Protein AF-0000000085115689 (afdb_homodimer)

Nearest PDB structures (foldseek):
  1tq5-assembly1_A  TM=9.740E-01  e=6.712E-27  Escherichia coli
  6uts-assembly1_A  TM=9.699E-01  e=3.422E-27  Escherichia coli K-12
  6d0p-assembly4_D  TM=8.077E-01  e=1.909E-17  Acinetobacter baumannii
  7te5-assembly1_A  TM=7.886E-01  e=1.813E-17  Yersinia pestis CO92
  2vec-assembly1_A  TM=7.994E-01  e=4.643E-15  Escherichia coli

InterPro domains:
  IPR003829 Pirin, N-terminal domain [PF02678] (12-118)
  IPR011051 RmlC-like cupin domain superfamily [SSF51182] (1-234)
  IPR012093 Pirin [PIRSF006232] (6-231)
  IPR012093 Pirin [PTHR43212] (1-235)
  IPR014710 RmlC-like jelly roll fold [G3DSA:2.60.120.10] (12-132)
  IPR014710 RmlC-like jelly roll fold [G3DSA:2.60.120.10] (133-236)
  IPR041602 Quercetin 2,3-dioxygenase, C-terminal cupin domain [PF17954] (156-233)

Organism: Geobacillus kaustophilus (strain HTA426) (NCBI:txid235909)

pLDDT: mean 96.28, std 4.06, range [72.31, 98.94]

Solvent-accessible surface area (backbone atoms only — not comparable to full-atom values): 22957 Å² total; per-residue (Å²): 82,80,45,75,47,54,47,85,72,39,50,64,40,54,60,80,49,38,36,39,34,32,74,28,35,48,50,73,40,76,39,94,91,35,46,57,60,39,28,43,36,39,43,33,49,34,35,29,30,44,66,28,61,46,50,52,36,56,37,50,54,32,35,34,39,38,41,35,71,38,49,42,42,29,40,39,34,83,86,66,55,70,50,76,38,31,60,47,26,40,40,34,34,38,17,16,74,44,42,45,31,27,44,31,18,76,36,83,78,49,52,19,33,31,38,42,32,32,24,51,46,75,62,78,72,37,78,51,47,76,48,75,35,53,39,68,64,78,59,15,57,68,36,79,29,66,42,34,18,50,73,52,88,49,82,39,25,38,70,42,68,33,80,34,37,37,24,36,26,36,32,47,55,70,37,68,48,75,48,74,54,67,83,72,31,28,40,40,39,36,26,68,36,47,34,37,27,42,69,84,70,51,73,41,43,54,50,15,33,33,50,32,36,81,57,38,66,45,39,42,31,20,72,80,14,22,33,34,40,40,33,45,34,41,57,66,94,82,80,44,76,46,53,46,86,74,40,48,63,39,54,60,79,49,38,37,39,33,33,75,30,36,47,50,74,40,76,40,94,91,36,46,58,60,37,27,42,38,38,43,32,48,36,36,28,30,44,66,29,62,46,51,53,38,57,38,51,54,31,35,35,37,39,41,34,71,37,49,44,42,29,40,37,36,85,86,66,55,66,48,76,39,31,58,47,26,39,43,34,33,39,18,17,74,44,42,46,33,27,44,31,20,77,35,83,78,49,53,18,33,33,39,42,32,31,26,51,46,75,61,77,73,37,77,51,47,76,47,75,33,52,37,68,64,77,57,15,57,69,35,79,30,67,43,34,19,50,73,52,88,50,83,40,24,36,70,43,68,34,79,33,37,37,25,38,25,34,32,48,56,69,38,68,48,76,48,75,53,67,82,73,32,27,40,40,38,38,26,68,36,48,35,38,27,42,67,84,69,51,74,42,43,54,51,14,32,34,49,31,36,82,55,40,67,45,40,42,32,20,72,79,15,22,35,35,38,39,32,45,34,42,57,68,94

Structure (mmCIF, N/CA/C/O backbone):
data_AF-0000000085115689-model_v1
#
loop_
_entity.id
_entity.type
_entity.pdbx_description
1 polymer 'Hypothetical conserved protein'
#
loop_
_atom_site.group_PDB
_atom_site.id
_atom_site.type_symbol
_atom_site.label_atom_id
_atom_site.label_alt_id
_atom_site.label_comp_id
_atom_site.label_asym_id
_atom_site.label_entity_id
_atom_site.label_seq_id
_atom_site.pdbx_PDB_ins_code
_atom_site.Cartn_x
_atom_site.Cartn_y
_atom_site.Cartn_z
_atom_site.occupancy
_atom_site.B_iso_or_equiv
_atom_site.auth_seq_id
_atom_site.auth_comp_id
_atom_site.auth_asym_id
_atom_site.auth_atom_id
_atom_site.pdbx_PDB_model_num
ATOM 1 N N . MET A 1 1 ? -13.164 24.641 -8.578 1 94.56 1 MET A N 1
ATOM 2 C CA . MET A 1 1 ? -14 23.453 -8.414 1 94.56 1 MET A CA 1
ATOM 3 C C . MET A 1 1 ? -13.672 22.734 -7.109 1 94.56 1 MET A C 1
ATOM 5 O O . MET A 1 1 ? -12.5 22.594 -6.75 1 94.56 1 MET A O 1
ATOM 9 N N . ILE A 1 2 ? -14.703 22.5 -6.293 1 98.12 2 ILE A N 1
ATOM 10 C CA . ILE A 1 2 ? -14.523 21.859 -4.992 1 98.12 2 ILE A CA 1
ATOM 11 C C . ILE A 1 2 ? -15.125 20.453 -5.012 1 98.12 2 ILE A C 1
ATOM 13 O O . ILE A 1 2 ? -16.312 20.297 -5.285 1 98.12 2 ILE A O 1
ATOM 17 N N . ARG A 1 3 ? -14.266 19.453 -4.836 1 98.31 3 ARG A N 1
ATOM 18 C CA . ARG A 1 3 ? -14.711 18.078 -4.664 1 98.31 3 ARG A CA 1
ATOM 19 C C . ARG A 1 3 ? -14.57 17.641 -3.213 1 98.31 3 ARG A C 1
ATOM 21 O O . ARG A 1 3 ? -13.469 17.656 -2.654 1 98.31 3 ARG A O 1
ATOM 28 N N . ILE A 1 4 ? -15.688 17.219 -2.637 1 98.62 4 ILE A N 1
ATOM 29 C CA . ILE A 1 4 ? -15.664 16.797 -1.242 1 98.62 4 ILE A CA 1
ATOM 30 C C . ILE A 1 4 ? -15.523 15.273 -1.166 1 98.62 4 ILE A C 1
ATOM 32 O O . ILE A 1 4 ? -16.25 14.547 -1.845 1 98.62 4 ILE A O 1
ATOM 36 N N . ASP A 1 5 ? -14.547 14.789 -0.487 1 98.31 5 ASP A N 1
ATOM 37 C CA . ASP A 1 5 ? -14.398 13.391 -0.113 1 98.31 5 ASP A CA 1
ATOM 38 C C . ASP A 1 5 ? -14.867 13.156 1.322 1 98.31 5 ASP A C 1
ATOM 40 O O . ASP A 1 5 ? -14.188 13.547 2.273 1 98.31 5 ASP A O 1
ATOM 44 N N . ARG A 1 6 ? -15.961 12.445 1.453 1 98.56 6 ARG A N 1
ATOM 45 C CA . ARG A 1 6 ? -16.531 12.227 2.775 1 98.56 6 ARG A CA 1
ATOM 46 C C . ARG A 1 6 ? -15.672 11.273 3.598 1 98.56 6 ARG A C 1
ATOM 48 O O . ARG A 1 6 ? -15.125 10.305 3.066 1 98.56 6 ARG A O 1
ATOM 55 N N . ALA A 1 7 ? -15.656 11.508 4.895 1 98.38 7 ALA A N 1
ATOM 56 C CA . ALA A 1 7 ? -14.922 10.641 5.809 1 98.38 7 ALA A CA 1
ATOM 57 C C . ALA A 1 7 ? -15.336 9.18 5.637 1 98.38 7 ALA A C 1
ATOM 59 O O . ALA A 1 7 ? -14.492 8.281 5.656 1 98.38 7 ALA A O 1
ATOM 60 N N . SER A 1 8 ? -16.562 8.93 5.395 1 95.94 8 SER A N 1
ATOM 61 C CA . SER A 1 8 ? -17.125 7.59 5.332 1 95.94 8 SER A CA 1
ATOM 62 C C . SER A 1 8 ? -16.688 6.863 4.062 1 95.94 8 SER A C 1
ATOM 64 O O . SER A 1 8 ? -16.812 5.641 3.963 1 95.94 8 SER A O 1
ATOM 66 N N . SER A 1 9 ? -16.203 7.621 3.119 1 93.69 9 SER A N 1
ATOM 67 C CA . SER A 1 9 ? -15.828 7.016 1.846 1 93.69 9 SER A CA 1
ATOM 68 C C . SER A 1 9 ? -14.391 6.516 1.873 1 93.69 9 SER A C 1
ATOM 70 O O . SER A 1 9 ? -13.953 5.812 0.959 1 93.69 9 SER A O 1
ATOM 72 N N . ARG A 1 10 ? -13.633 6.809 2.904 1 95.56 10 ARG A N 1
ATOM 73 C CA . ARG A 1 10 ? -12.227 6.418 2.988 1 95.56 10 ARG A CA 1
ATOM 74 C C . ARG A 1 10 ? -12.094 4.926 3.268 1 95.56 10 ARG A C 1
ATOM 76 O O . ARG A 1 10 ? -12.914 4.344 3.982 1 95.56 10 ARG A O 1
ATOM 83 N N . TYR A 1 11 ? -11.055 4.391 2.717 1 91.88 11 TYR A N 1
ATOM 84 C CA . TYR A 1 11 ? -10.695 3.033 3.115 1 91.88 11 TYR A CA 1
ATOM 85 C C . TYR A 1 11 ? -10.352 2.975 4.598 1 91.88 11 TYR A C 1
ATOM 87 O O . TYR A 1 11 ? -9.656 3.854 5.117 1 91.88 11 TYR A O 1
ATOM 95 N N . HIS A 1 12 ? -10.859 1.943 5.234 1 92.94 12 HIS A N 1
ATOM 96 C CA . HIS A 1 12 ? -10.617 1.771 6.664 1 92.94 12 HIS A CA 1
ATOM 97 C C . HIS A 1 12 ? -10.25 0.327 6.988 1 92.94 12 HIS A C 1
ATOM 99 O O . HIS A 1 12 ? -10.82 -0.608 6.43 1 92.94 12 HIS A O 1
ATOM 105 N N . ALA A 1 13 ? -9.227 0.15 7.797 1 88.19 13 ALA A N 1
ATOM 106 C CA . ALA A 1 13 ? -8.828 -1.167 8.289 1 88.19 13 ALA A CA 1
ATOM 107 C C . ALA A 1 13 ? -8.523 -1.129 9.781 1 88.19 13 ALA A C 1
ATOM 109 O O . ALA A 1 13 ? -8.016 -0.128 10.289 1 88.19 13 ALA A O 1
ATOM 110 N N . ASP A 1 14 ? -8.875 -2.197 10.453 1 89.06 14 ASP A N 1
ATOM 111 C CA . ASP A 1 14 ? -8.602 -2.383 11.875 1 89.06 14 ASP A CA 1
ATOM 112 C C . ASP A 1 14 ? -7.836 -3.682 12.125 1 89.06 14 ASP A C 1
ATOM 114 O O . ASP A 1 14 ? -8.414 -4.77 12.055 1 89.06 14 ASP A O 1
ATOM 118 N N . TYR A 1 15 ? -6.547 -3.512 12.492 1 81.19 15 TYR A N 1
ATOM 119 C CA . TYR A 1 15 ? -5.68 -4.664 12.703 1 81.19 15 TYR A CA 1
ATOM 120 C C . TYR A 1 15 ? -5.496 -4.941 14.195 1 81.19 15 TYR A C 1
ATOM 122 O O . TYR A 1 15 ? -4.648 -5.746 14.578 1 81.19 15 TYR A O 1
ATOM 130 N N . GLY A 1 16 ? -6.258 -4.238 15.055 1 87.12 16 GLY A N 1
ATOM 131 C CA . GLY A 1 16 ? -6.09 -4.332 16.5 1 87.12 16 GLY A CA 1
ATOM 132 C C . GLY A 1 16 ? -5.09 -3.334 17.047 1 87.12 16 GLY A C 1
ATOM 133 O O . GLY A 1 16 ? -5.477 -2.328 17.641 1 87.12 16 GLY A O 1
ATOM 134 N N . TRP A 1 17 ? -3.854 -3.496 16.547 1 88.31 17 TRP A N 1
ATOM 135 C CA . TRP A 1 17 ? -2.814 -2.58 17 1 88.31 17 TRP A CA 1
ATOM 136 C C . TRP A 1 17 ? -2.842 -1.283 16.203 1 88.31 17 TRP A C 1
ATOM 138 O O . TRP A 1 17 ? -2.33 -0.256 16.641 1 88.31 17 TRP A O 1
ATOM 148 N N . LEU A 1 18 ? -3.436 -1.367 15.016 1 92.5 18 LEU A N 1
ATOM 149 C CA . LEU A 1 18 ? -3.529 -0.235 14.102 1 92.5 18 LEU A CA 1
ATOM 150 C C . LEU A 1 18 ? -4.945 -0.099 13.547 1 92.5 18 LEU A C 1
ATOM 152 O O . LEU A 1 18 ? -5.496 -1.058 13 1 92.5 18 LEU A O 1
ATOM 156 N N . LYS A 1 19 ? -5.574 1.022 13.797 1 94.94 19 LYS A N 1
ATOM 157 C CA . LYS A 1 19 ? -6.723 1.476 13.016 1 94.94 19 LYS A CA 1
ATOM 158 C C . LYS A 1 19 ? -6.32 2.568 12.031 1 94.94 19 LYS A C 1
ATOM 160 O O . LYS A 1 19 ? -5.664 3.543 12.406 1 94.94 19 LYS A O 1
ATOM 165 N N . THR A 1 20 ? -6.633 2.375 10.734 1 96 20 THR A N 1
ATOM 166 C CA . THR A 1 20 ? -6.133 3.32 9.742 1 96 20 THR A CA 1
ATOM 167 C C . THR A 1 20 ? -7.227 3.682 8.742 1 96 20 THR A C 1
ATOM 169 O O . THR A 1 20 ? -8.102 2.863 8.445 1 96 20 THR A O 1
ATOM 172 N N . TYR A 1 21 ? -7.23 4.926 8.305 1 97.56 21 TYR A N 1
ATOM 173 C CA . TYR A 1 21 ? -8.109 5.473 7.281 1 97.56 21 TYR A CA 1
ATOM 174 C C . TYR A 1 21 ? -7.305 6.105 6.152 1 97.56 21 TYR A C 1
ATOM 176 O O . TYR A 1 21 ? -6.527 7.035 6.383 1 97.56 21 TYR A O 1
ATOM 184 N N . HIS A 1 22 ? -7.441 5.559 4.918 1 97.56 22 HIS A N 1
ATOM 185 C CA . HIS A 1 22 ? -6.652 6.02 3.779 1 97.56 22 HIS A CA 1
ATOM 186 C C . HIS A 1 22 ? -7.461 6.965 2.896 1 97.56 22 HIS A C 1
ATOM 188 O O . HIS A 1 22 ? -8.539 6.602 2.414 1 97.56 22 HIS A O 1
ATOM 194 N N . SER A 1 23 ? -6.891 8.148 2.674 1 98.12 23 SER A N 1
ATOM 195 C CA . SER A 1 23 ? -7.539 9.094 1.775 1 98.12 23 SER A CA 1
ATOM 196 C C . SER A 1 23 ? -7.191 8.805 0.319 1 98.12 23 SER A C 1
ATOM 198 O O . SER A 1 23 ? -7.875 9.273 -0.593 1 98.12 23 SER A O 1
ATOM 200 N N . PHE A 1 24 ? -6.094 8.102 0.095 1 97.56 24 PHE A N 1
ATOM 201 C CA . PHE A 1 24 ? -5.605 7.73 -1.228 1 97.56 24 PHE A CA 1
ATOM 202 C C . PHE A 1 24 ? -5.266 6.246 -1.282 1 97.56 24 PHE A C 1
ATOM 204 O O . PHE A 1 24 ? -5.141 5.594 -0.243 1 97.56 24 PHE A O 1
ATOM 211 N N . SER A 1 25 ? -5.172 5.734 -2.596 1 95.25 25 SER A N 1
ATOM 212 C CA . SER A 1 25 ? -4.703 4.367 -2.805 1 95.25 25 SER A CA 1
ATOM 213 C C . SER A 1 25 ? -3.418 4.098 -2.031 1 95.25 25 SER A C 1
ATOM 215 O O . SER A 1 25 ? -2.439 4.836 -2.166 1 95.25 25 SER A O 1
ATOM 217 N N . PHE A 1 26 ? -3.439 3.018 -1.212 1 95.06 26 PHE A N 1
ATOM 218 C CA . PHE A 1 26 ? -2.287 2.652 -0.395 1 95.06 26 PHE A CA 1
ATOM 219 C C . PHE A 1 26 ? -2.438 1.239 0.154 1 95.06 26 PHE A C 1
ATOM 221 O O . PHE A 1 26 ? -3.459 0.909 0.761 1 95.06 26 PHE A O 1
ATOM 228 N N . GLY A 1 27 ? -1.443 0.454 -0.087 1 90.69 27 GLY A N 1
ATOM 229 C CA . GLY A 1 27 ? -1.463 -0.895 0.457 1 90.69 27 GLY A CA 1
ATOM 230 C C . GLY A 1 27 ? -2.635 -1.721 -0.037 1 90.69 27 GLY A C 1
ATOM 231 O O . GLY A 1 27 ? -2.844 -1.853 -1.244 1 90.69 27 GLY A O 1
ATOM 232 N N . GLU A 1 28 ? -3.516 -2.072 0.913 1 87.06 28 GLU A N 1
ATOM 233 C CA . GLU A 1 28 ? -4.645 -2.955 0.637 1 87.06 28 GLU A CA 1
ATOM 234 C C . GLU A 1 28 ? -5.758 -2.213 -0.099 1 87.06 28 GLU A C 1
ATOM 236 O O . GLU A 1 28 ? -6.691 -2.834 -0.613 1 87.06 28 GLU A O 1
ATOM 241 N N . TYR A 1 29 ? -5.609 -0.94 -0.136 1 90.38 29 TYR A N 1
ATOM 242 C CA . TYR A 1 29 ? -6.57 -0.115 -0.862 1 90.38 29 TYR A CA 1
ATOM 243 C C . TYR A 1 29 ? -5.98 0.374 -2.18 1 90.38 29 TYR A C 1
ATOM 245 O O . TYR A 1 29 ? -5.055 1.189 -2.188 1 90.38 29 TYR A O 1
ATOM 253 N N . TYR A 1 30 ? -6.535 -0.163 -3.246 1 90.56 30 TYR A N 1
ATOM 254 C CA . TYR A 1 30 ? -6.078 0.307 -4.551 1 90.56 30 TYR A CA 1
ATOM 255 C C . TYR A 1 30 ? -7.238 0.888 -5.355 1 90.56 30 TYR A C 1
ATOM 257 O O . TYR A 1 30 ? -8.242 0.213 -5.582 1 90.56 30 TYR A O 1
ATOM 265 N N . ASP A 1 31 ? -7.145 2.1 -5.711 1 91.19 31 ASP A N 1
ATOM 266 C CA . ASP A 1 31 ? -8.047 2.816 -6.602 1 91.19 31 ASP A CA 1
ATOM 267 C C . ASP A 1 31 ? -7.273 3.646 -7.625 1 91.19 31 ASP A C 1
ATOM 269 O O . ASP A 1 31 ? -6.711 4.688 -7.285 1 91.19 31 ASP A O 1
ATOM 273 N N . PRO A 1 32 ? -7.191 3.201 -8.898 1 88.94 32 PRO A N 1
ATOM 274 C CA . PRO A 1 32 ? -6.395 3.91 -9.906 1 88.94 32 PRO A CA 1
ATOM 275 C C . PRO A 1 32 ? -6.867 5.348 -10.125 1 88.94 32 PRO A C 1
ATOM 277 O O . PRO A 1 32 ? -6.133 6.16 -10.695 1 88.94 32 PRO A O 1
ATOM 280 N N . ASN A 1 33 ? -8.094 5.676 -9.672 1 91.5 33 ASN A N 1
ATOM 281 C CA . ASN A 1 33 ? -8.625 7.023 -9.844 1 91.5 33 ASN A CA 1
ATOM 282 C C . ASN A 1 33 ? -8.414 7.871 -8.594 1 91.5 33 ASN A C 1
ATOM 284 O O . ASN A 1 33 ? -8.906 9 -8.508 1 91.5 33 ASN A O 1
ATOM 288 N N . ASN A 1 34 ? -7.691 7.312 -7.641 1 96 34 ASN A N 1
ATOM 289 C CA . ASN A 1 34 ? -7.457 8 -6.375 1 96 34 ASN A CA 1
ATOM 290 C C . ASN A 1 34 ? -6.043 7.766 -5.859 1 96 34 ASN A C 1
ATOM 292 O O . ASN A 1 34 ? -5.852 7.422 -4.691 1 96 34 ASN A O 1
ATOM 296 N N . ILE A 1 35 ? -5.082 7.973 -6.762 1 95.5 35 ILE A N 1
ATOM 297 C CA . ILE A 1 35 ? -3.684 7.656 -6.48 1 95.5 35 ILE A CA 1
ATOM 298 C C . ILE A 1 35 ? -3.037 8.812 -5.723 1 95.5 35 ILE A C 1
ATOM 300 O O . ILE A 1 35 ? -2.244 8.602 -4.805 1 95.5 35 ILE A O 1
ATOM 304 N N . GLN A 1 36 ? -3.355 10.047 -6.184 1 97.31 36 GLN A N 1
ATOM 305 C CA . GLN A 1 36 ? -2.734 11.234 -5.605 1 97.31 36 GLN A CA 1
ATOM 306 C C . GLN A 1 36 ? -3.516 12.492 -5.969 1 97.31 36 GLN A C 1
ATOM 308 O O . GLN A 1 36 ? -4.41 12.453 -6.816 1 97.31 36 GLN A O 1
ATOM 313 N N . PHE A 1 37 ? -3.285 13.57 -5.305 1 98.38 37 PHE A N 1
ATOM 314 C CA . PHE A 1 37 ? -3.736 14.914 -5.625 1 98.38 37 PHE A CA 1
ATOM 315 C C . PHE A 1 37 ? -2.561 15.883 -5.68 1 98.38 37 PHE A C 1
ATOM 317 O O . PHE A 1 37 ? -2.041 16.297 -4.641 1 98.38 37 PHE A O 1
ATOM 324 N N . GLY A 1 38 ? -2.205 16.25 -6.949 1 98 38 GLY A N 1
ATOM 325 C CA . GLY A 1 38 ? -0.891 16.859 -7.066 1 98 38 GLY A CA 1
ATOM 326 C C . GLY A 1 38 ? 0.226 15.992 -6.531 1 98 38 GLY A C 1
ATOM 327 O O . GLY A 1 38 ? 0.321 14.812 -6.887 1 98 38 GLY A O 1
ATOM 328 N N . PRO A 1 39 ? 1.124 16.578 -5.734 1 98.25 39 PRO A N 1
ATOM 329 C CA . PRO A 1 39 ? 2.201 15.758 -5.188 1 98.25 39 PRO A CA 1
ATOM 330 C C . PRO A 1 39 ? 1.783 15.008 -3.924 1 98.25 39 PRO A C 1
ATOM 332 O O . PRO A 1 39 ? 2.564 14.219 -3.383 1 98.25 39 PRO A O 1
ATOM 335 N N . LEU A 1 40 ? 0.571 15.227 -3.396 1 98.75 40 LEU A N 1
ATOM 336 C CA . LEU A 1 40 ? 0.093 14.523 -2.211 1 98.75 40 LEU A CA 1
ATOM 337 C C . LEU A 1 40 ? -0.291 13.086 -2.551 1 98.75 40 LEU A C 1
ATOM 339 O O . LEU A 1 40 ? -1.343 12.852 -3.148 1 98.75 40 LEU A O 1
ATOM 343 N N . ARG A 1 41 ? 0.503 12.156 -2.098 1 98.19 41 ARG A N 1
ATOM 344 C CA . ARG A 1 41 ? 0.375 10.758 -2.48 1 98.19 41 ARG A CA 1
ATOM 345 C C . ARG A 1 41 ? -0.333 9.953 -1.393 1 98.19 41 ARG A C 1
ATOM 347 O O . ARG A 1 41 ? -1.053 9 -1.688 1 98.19 41 ARG A O 1
ATOM 354 N N . VAL A 1 42 ? -0.054 10.312 -0.151 1 98.56 42 VAL A N 1
ATOM 355 C CA . VAL A 1 42 ? -0.598 9.57 0.981 1 98.56 42 VAL A CA 1
ATOM 356 C C . VAL A 1 42 ? -1.141 10.539 2.025 1 98.56 42 VAL A C 1
ATOM 358 O O . VAL A 1 42 ? -0.509 11.555 2.322 1 98.56 42 VAL A O 1
ATOM 361 N N . LEU A 1 43 ? -2.27 10.273 2.498 1 98.81 43 LEU A N 1
ATOM 362 C CA . LEU A 1 43 ? -2.807 10.797 3.748 1 98.81 43 LEU A CA 1
ATOM 363 C C . LEU A 1 43 ? -3.508 9.695 4.539 1 98.81 43 LEU A C 1
ATOM 365 O O . LEU A 1 43 ? -4.652 9.344 4.242 1 98.81 43 LEU A O 1
ATOM 369 N N . ASN A 1 44 ? -2.799 9.188 5.48 1 98.5 44 ASN A N 1
ATOM 370 C CA . ASN A 1 44 ? -3.334 8.164 6.367 1 98.5 44 ASN A CA 1
ATOM 371 C C . ASN A 1 44 ? -3.621 8.719 7.758 1 98.5 44 ASN A C 1
ATOM 373 O O . ASN A 1 44 ? -2.76 9.359 8.367 1 98.5 44 ASN A O 1
ATOM 377 N N . ASP A 1 45 ? -4.836 8.555 8.18 1 98.75 45 ASP A N 1
ATOM 378 C CA . ASP A 1 45 ? -5.266 8.836 9.547 1 98.75 45 ASP A CA 1
ATOM 379 C C . ASP A 1 45 ? -5.133 7.594 10.43 1 98.75 45 ASP A C 1
ATOM 381 O O . ASP A 1 45 ? -6.02 6.738 10.445 1 98.75 45 ASP A O 1
ATOM 385 N N . ASP A 1 46 ? -3.982 7.551 11.195 1 98.19 46 ASP A N 1
ATOM 386 C CA . ASP A 1 46 ? -3.59 6.316 11.875 1 98.19 46 ASP A CA 1
ATOM 387 C C . ASP A 1 46 ? -3.799 6.422 13.383 1 98.19 46 ASP A C 1
ATOM 389 O O . ASP A 1 46 ? -3.449 7.434 13.992 1 98.19 46 ASP A O 1
ATOM 393 N N . PHE A 1 47 ? -4.359 5.438 13.945 1 98.31 47 PHE A N 1
ATOM 394 C CA . PHE A 1 47 ? -4.453 5.211 15.383 1 98.31 47 PHE A CA 1
ATOM 395 C C . PHE A 1 47 ? -3.646 3.982 15.789 1 98.31 47 PHE A C 1
ATOM 397 O O . PHE A 1 47 ? -3.951 2.865 15.367 1 98.31 47 PHE A O 1
ATOM 404 N N . VAL A 1 48 ? -2.625 4.16 16.594 1 97.62 48 VAL A N 1
ATOM 405 C CA . VAL A 1 48 ? -1.718 3.076 16.953 1 97.62 48 VAL A CA 1
ATOM 406 C C . VAL A 1 48 ? -1.828 2.781 18.453 1 97.62 48 VAL A C 1
ATOM 408 O O . VAL A 1 48 ? -1.712 3.689 19.266 1 97.62 48 VAL A O 1
ATOM 411 N N . ALA A 1 49 ? -1.999 1.563 18.797 1 97.56 49 ALA A N 1
ATOM 412 C CA . ALA A 1 49 ? -2.16 1.114 20.172 1 97.56 49 ALA A CA 1
ATOM 413 C C . ALA A 1 49 ? -0.862 1.284 20.969 1 97.56 49 ALA A C 1
ATOM 415 O O . ALA A 1 49 ? 0.21 1.447 20.375 1 97.56 49 ALA A O 1
ATOM 416 N N . PRO A 1 50 ? -0.986 1.232 22.328 1 98.06 50 PRO A N 1
ATOM 417 C CA . PRO A 1 50 ? 0.201 1.333 23.172 1 98.06 50 PRO A CA 1
ATOM 418 C C . PRO A 1 50 ? 1.262 0.287 22.844 1 98.06 50 PRO A C 1
ATOM 420 O O . PRO A 1 50 ? 0.927 -0.866 22.547 1 98.06 50 PRO A O 1
ATOM 423 N N . LEU A 1 51 ? 2.398 0.757 22.875 1 96.19 51 LEU A N 1
ATOM 424 C CA . LEU A 1 51 ? 3.592 -0.069 22.734 1 96.19 51 LEU A CA 1
ATOM 425 C C . LEU A 1 51 ? 3.566 -0.855 21.438 1 96.19 51 LEU A C 1
ATOM 427 O O . LEU A 1 51 ? 4.043 -1.991 21.375 1 96.19 51 LEU A O 1
ATOM 431 N N . SER A 1 52 ? 2.938 -0.328 20.406 1 94.06 52 SER A N 1
ATOM 432 C CA . SER A 1 52 ? 2.879 -0.89 19.062 1 94.06 52 SER A CA 1
ATOM 433 C C . SER A 1 52 ? 3.305 0.134 18.016 1 94.06 52 SER A C 1
ATOM 435 O O . SER A 1 52 ? 3.635 1.273 18.359 1 94.06 52 SER A O 1
ATOM 437 N N . GLY A 1 53 ? 3.502 -0.328 16.844 1 93.69 53 GLY A N 1
ATOM 438 C CA . GLY A 1 53 ? 3.871 0.609 15.797 1 93.69 53 GLY A CA 1
ATOM 439 C C . GLY A 1 53 ? 4.465 -0.067 14.578 1 93.69 53 GLY A C 1
ATOM 440 O O . GLY A 1 53 ? 4.336 -1.282 14.406 1 93.69 53 GLY A O 1
ATOM 441 N N . PHE A 1 54 ? 4.953 0.756 13.719 1 90.75 54 PHE A N 1
ATOM 442 C CA . PHE A 1 54 ? 5.621 0.309 12.508 1 90.75 54 PHE A CA 1
ATOM 443 C C . PHE A 1 54 ? 7.102 0.056 12.766 1 90.75 54 PHE A C 1
ATOM 445 O O . PHE A 1 54 ? 7.863 0.993 13.016 1 90.75 54 PHE A O 1
ATOM 452 N N . GLY A 1 55 ? 7.465 -1.163 12.711 1 87.81 55 GLY A N 1
ATOM 453 C CA . GLY A 1 55 ? 8.875 -1.48 12.844 1 87.81 55 GLY A CA 1
ATOM 454 C C . GLY A 1 55 ? 9.734 -0.88 11.75 1 87.81 55 GLY A C 1
ATOM 455 O O . GLY A 1 55 ? 9.25 -0.079 10.945 1 87.81 55 GLY A O 1
ATOM 456 N N . ALA A 1 56 ? 11.031 -1.257 11.766 1 86.75 56 ALA A N 1
ATOM 457 C CA . ALA A 1 56 ? 11.961 -0.702 10.789 1 86.75 56 ALA A CA 1
ATOM 458 C C . ALA A 1 56 ? 11.516 -1.013 9.367 1 86.75 56 ALA A C 1
ATOM 460 O O . ALA A 1 56 ? 11.227 -2.166 9.039 1 86.75 56 ALA A O 1
ATOM 461 N N . HIS A 1 57 ? 11.344 -0.034 8.523 1 87.19 57 HIS A N 1
ATOM 462 C CA . HIS A 1 57 ? 10.953 -0.179 7.125 1 87.19 57 HIS A CA 1
ATOM 463 C C . HIS A 1 57 ? 11.562 0.925 6.266 1 87.19 57 HIS A C 1
ATOM 465 O O . HIS A 1 57 ? 11.875 2.01 6.766 1 87.19 57 HIS A O 1
ATOM 471 N N . PRO A 1 58 ? 11.734 0.698 5.016 1 87.62 58 PRO A N 1
ATOM 472 C CA . PRO A 1 58 ? 12.422 1.66 4.148 1 87.62 58 PRO A CA 1
ATOM 473 C C . PRO A 1 58 ? 11.461 2.646 3.488 1 87.62 58 PRO A C 1
ATOM 475 O O . PRO A 1 58 ? 10.281 2.342 3.314 1 87.62 58 PRO A O 1
ATOM 478 N N . HIS A 1 59 ? 11.906 3.807 3.25 1 91.44 59 HIS A N 1
ATOM 479 C CA . HIS A 1 59 ? 11.312 4.785 2.344 1 91.44 59 HIS A CA 1
ATOM 480 C C . HIS A 1 59 ? 12.352 5.305 1.349 1 91.44 59 HIS A C 1
ATOM 482 O O . HIS A 1 59 ? 13.547 5.316 1.639 1 91.44 59 HIS A O 1
ATOM 488 N N . ARG A 1 60 ? 11.898 5.664 0.203 1 91.06 60 ARG A N 1
ATOM 489 C CA . ARG A 1 60 ? 12.75 6.277 -0.813 1 91.06 60 ARG A CA 1
ATOM 490 C C . ARG A 1 60 ? 11.984 7.316 -1.616 1 91.06 60 ARG A C 1
ATOM 492 O O . ARG A 1 60 ? 10.789 7.145 -1.89 1 91.06 60 ARG A O 1
ATOM 499 N N . GLU A 1 61 ? 12.664 8.344 -1.942 1 94.44 61 GLU A N 1
ATOM 500 C CA . GLU A 1 61 ? 12.18 9.359 -2.869 1 94.44 61 GLU A CA 1
ATOM 501 C C . GLU A 1 61 ? 10.773 9.828 -2.5 1 94.44 61 GLU A C 1
ATOM 503 O O . GLU A 1 61 ? 9.883 9.852 -3.348 1 94.44 61 GLU A O 1
ATOM 508 N N . MET A 1 62 ? 10.562 10.172 -1.229 1 97.06 62 MET A N 1
ATOM 509 C CA . MET A 1 62 ? 9.305 10.664 -0.674 1 97.06 62 MET A CA 1
ATOM 510 C C . MET A 1 62 ? 9.555 11.727 0.393 1 97.06 62 MET A C 1
ATOM 512 O O . MET A 1 62 ? 10.5 11.609 1.173 1 97.06 62 MET A O 1
ATOM 516 N N . GLU A 1 63 ? 8.812 12.781 0.359 1 98.31 63 GLU A N 1
ATOM 517 C CA . GLU A 1 63 ? 8.734 13.703 1.486 1 98.31 63 GLU A CA 1
ATOM 518 C C . GLU A 1 63 ? 7.625 13.297 2.453 1 98.31 63 GLU A C 1
ATOM 520 O O . GLU A 1 63 ? 6.445 13.312 2.096 1 98.31 63 GLU A O 1
ATOM 525 N N . ILE A 1 64 ? 8.023 12.969 3.668 1 98.19 64 ILE A N 1
ATOM 526 C CA . ILE A 1 64 ? 7.078 12.383 4.617 1 98.19 64 ILE A CA 1
ATOM 527 C C . ILE A 1 64 ? 6.879 13.336 5.793 1 98.19 64 ILE A C 1
ATOM 529 O O . ILE A 1 64 ? 7.848 13.836 6.367 1 98.19 64 ILE A O 1
ATOM 533 N N . VAL A 1 65 ? 5.637 13.617 6.078 1 98.75 65 VAL A N 1
ATOM 534 C CA . VAL A 1 65 ? 5.293 14.492 7.195 1 98.75 65 VAL A CA 1
ATOM 535 C C . VAL A 1 65 ? 4.344 13.766 8.148 1 98.75 65 VAL A C 1
ATOM 537 O O . VAL A 1 65 ? 3.32 13.227 7.719 1 98.75 65 VAL A O 1
ATOM 540 N N . SER A 1 66 ? 4.688 13.703 9.422 1 98.69 66 SER A N 1
ATOM 541 C CA . SER A 1 66 ? 3.818 13.156 10.453 1 98.69 66 SER A CA 1
ATOM 542 C C . SER A 1 66 ? 3.34 14.25 11.406 1 98.69 66 SER A C 1
ATOM 544 O O . SER A 1 66 ? 4.152 14.93 12.031 1 98.69 66 SER A O 1
ATOM 546 N N . ILE A 1 67 ? 2.062 14.422 11.445 1 98.75 67 ILE A N 1
ATOM 547 C CA . ILE A 1 67 ? 1.454 15.391 12.344 1 98.75 67 ILE A CA 1
ATOM 548 C C . ILE A 1 67 ? 0.7 14.664 13.461 1 98.75 67 ILE A C 1
ATOM 550 O O . ILE A 1 67 ? -0.333 14.039 13.211 1 98.75 67 ILE A O 1
ATOM 554 N N . VAL A 1 68 ? 1.206 14.781 14.68 1 98.69 68 VAL A N 1
ATOM 555 C CA . VAL A 1 68 ? 0.566 14.102 15.797 1 98.69 68 VAL A CA 1
ATOM 556 C C . VAL A 1 68 ? -0.645 14.906 16.266 1 98.69 68 VAL A C 1
ATOM 558 O O . VAL A 1 68 ? -0.543 16.109 16.5 1 98.69 68 VAL A O 1
ATOM 561 N N . LEU A 1 69 ? -1.728 14.273 16.344 1 98.75 69 LEU A N 1
ATOM 562 C CA . LEU A 1 69 ? -2.955 14.93 16.781 1 98.75 69 LEU A CA 1
ATOM 563 C C . LEU A 1 69 ? -3.219 14.656 18.266 1 98.75 69 LEU A C 1
ATOM 565 O O . LEU A 1 69 ? -3.77 15.508 18.969 1 98.75 69 LEU A O 1
ATOM 569 N N . LYS A 1 70 ? -2.881 13.508 18.734 1 98.56 70 LYS A N 1
ATOM 570 C CA . LYS A 1 70 ? -3.018 13.07 20.125 1 98.56 70 LYS A CA 1
ATOM 571 C C . LYS A 1 70 ? -2.025 11.953 20.453 1 98.56 70 LYS A C 1
ATOM 573 O O . LYS A 1 70 ? -1.768 11.086 19.609 1 98.56 70 LYS A O 1
ATOM 578 N N . GLY A 1 71 ? -1.5 12 21.688 1 98.69 71 GLY A N 1
ATOM 579 C CA . GLY A 1 71 ? -0.564 10.969 22.094 1 98.69 71 GLY A CA 1
ATOM 580 C C . GLY A 1 71 ? 0.871 11.273 21.719 1 98.69 71 GLY A C 1
ATOM 581 O O . GLY A 1 71 ? 1.28 12.438 21.703 1 98.69 71 GLY A O 1
ATOM 582 N N . TYR A 1 72 ? 1.639 10.109 21.609 1 98.62 72 TYR A N 1
ATOM 583 C CA . TYR A 1 72 ? 3.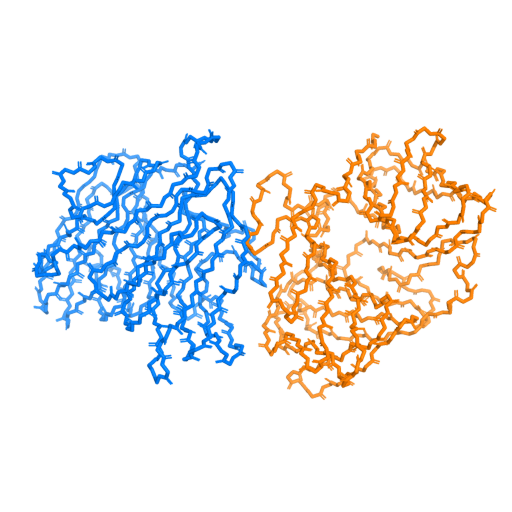072 10.25 21.391 1 98.62 72 TYR A CA 1
ATOM 584 C C . TYR A 1 72 ? 3.541 9.344 20.25 1 98.62 72 TYR A C 1
ATOM 586 O O . TYR A 1 72 ? 3.143 8.172 20.188 1 98.62 72 TYR A O 1
ATOM 594 N N . LEU A 1 73 ? 4.398 9.883 19.375 1 98.5 73 LEU A N 1
ATOM 595 C CA . LEU A 1 73 ? 4.98 9.125 18.266 1 98.5 73 LEU A CA 1
ATOM 596 C C . LEU A 1 73 ? 6.504 9.18 18.312 1 98.5 73 LEU A C 1
ATOM 598 O O . LEU A 1 73 ? 7.086 10.266 18.312 1 98.5 73 LEU A O 1
ATOM 602 N N . GLN A 1 74 ? 7.074 8.047 18.375 1 98.12 74 GLN A N 1
ATOM 603 C CA . GLN A 1 74 ? 8.531 7.973 18.406 1 98.12 74 GLN A CA 1
ATOM 604 C C . GLN A 1 74 ? 9.094 7.551 17.047 1 98.12 74 GLN A C 1
ATOM 606 O O . GLN A 1 74 ? 8.625 6.578 16.453 1 98.12 74 GLN A O 1
ATOM 611 N N . HIS A 1 75 ? 9.977 8.328 16.531 1 96.5 75 HIS A N 1
ATOM 612 C CA . HIS A 1 75 ? 10.781 7.996 15.359 1 96.5 75 HIS A CA 1
ATOM 613 C C . HIS A 1 75 ? 12.164 7.5 15.758 1 96.5 75 HIS A C 1
ATOM 615 O O . HIS A 1 75 ? 12.789 8.055 16.672 1 96.5 75 HIS A O 1
ATOM 621 N N . GLU A 1 76 ? 12.609 6.461 15.133 1 93.88 76 GLU A N 1
ATOM 622 C CA . GLU A 1 76 ? 13.992 5.996 15.227 1 93.88 76 GLU A CA 1
ATOM 623 C C . GLU A 1 76 ? 14.516 5.547 13.859 1 93.88 76 GLU A C 1
ATOM 625 O O . GLU A 1 76 ? 13.797 4.895 13.102 1 93.88 76 GLU A O 1
ATOM 630 N N . ASP A 1 77 ? 15.719 6.051 13.477 1 88.88 77 ASP A N 1
ATOM 631 C CA . ASP A 1 77 ? 16.219 5.637 12.164 1 88.88 77 ASP A CA 1
ATOM 632 C C . ASP A 1 77 ? 17.594 4.988 12.289 1 88.88 77 ASP A C 1
ATOM 634 O O . ASP A 1 77 ? 18.141 4.875 13.391 1 88.88 77 ASP A O 1
ATOM 638 N N . SER A 1 78 ? 18.125 4.449 11.18 1 79.56 78 SER A N 1
ATOM 639 C CA . SER A 1 78 ? 19.328 3.633 11.125 1 79.56 78 SER A CA 1
ATOM 640 C C . SER A 1 78 ? 20.562 4.438 11.531 1 79.56 78 SER A C 1
ATOM 642 O O . SER A 1 78 ? 21.609 3.867 11.844 1 79.56 78 SER A O 1
ATOM 644 N N . THR A 1 79 ? 20.422 5.742 11.539 1 76.75 79 THR A N 1
ATOM 645 C CA . THR A 1 79 ? 21.547 6.57 11.953 1 76.75 79 THR A CA 1
ATOM 646 C C . THR A 1 79 ? 21.547 6.766 13.469 1 76.75 79 THR A C 1
ATOM 648 O O . THR A 1 79 ? 22.469 7.355 14.023 1 76.75 79 THR A O 1
ATOM 651 N N . GLY A 1 80 ? 20.547 6.266 14.102 1 78.81 80 GLY A N 1
ATOM 652 C CA . GLY A 1 80 ? 20.469 6.336 15.547 1 78.81 80 GLY A CA 1
ATOM 653 C C . GLY A 1 80 ? 19.641 7.516 16.047 1 78.81 80 GLY A C 1
ATOM 654 O O . GLY A 1 80 ? 19.484 7.695 17.25 1 78.81 80 GLY A O 1
ATOM 655 N N . HIS A 1 81 ? 19.203 8.359 15.148 1 88.44 81 HIS A N 1
ATOM 656 C CA . HIS A 1 81 ? 18.375 9.484 15.562 1 88.44 81 HIS A CA 1
ATOM 657 C C . HIS A 1 81 ? 17.031 9.008 16.125 1 88.44 81 HIS A C 1
ATOM 659 O O . HIS A 1 81 ? 16.406 8.117 15.555 1 88.44 81 HIS A O 1
ATOM 665 N N . LYS A 1 82 ? 16.688 9.508 17.281 1 92.31 82 LYS A N 1
ATOM 666 C CA . LYS A 1 82 ? 15.438 9.195 17.953 1 92.31 82 LYS A CA 1
ATOM 667 C C . LYS A 1 82 ? 14.727 10.469 18.406 1 92.31 82 LYS A C 1
ATOM 669 O O . LYS A 1 82 ? 15.367 11.406 18.891 1 92.31 82 LYS A O 1
ATOM 674 N N . ALA A 1 83 ? 13.461 10.531 18.172 1 95.88 83 ALA A N 1
ATOM 675 C CA . ALA A 1 83 ? 12.672 11.695 18.594 1 95.88 83 ALA A CA 1
ATOM 676 C C . ALA A 1 83 ? 11.234 11.297 18.922 1 95.88 83 ALA A C 1
ATOM 678 O O . ALA A 1 83 ? 10.641 10.469 18.219 1 95.88 83 ALA A O 1
ATOM 679 N N . VAL A 1 84 ? 10.742 11.844 19.984 1 97.62 84 VAL A N 1
ATOM 680 C CA . VAL A 1 84 ? 9.336 11.664 20.344 1 97.62 84 VAL A CA 1
ATOM 681 C C . VAL A 1 84 ? 8.57 12.953 20.078 1 97.62 84 VAL A C 1
ATOM 683 O O . VAL A 1 84 ? 9.016 14.039 20.453 1 97.62 84 VAL A O 1
ATOM 686 N N . THR A 1 85 ? 7.492 12.812 19.453 1 98.12 85 THR A N 1
ATOM 687 C CA . THR A 1 85 ? 6.676 13.961 19.078 1 98.12 85 THR A CA 1
ATOM 688 C C . THR A 1 85 ? 5.258 13.82 19.641 1 98.12 85 THR A C 1
ATOM 690 O O . THR A 1 85 ? 4.703 12.719 19.656 1 98.12 85 THR A O 1
ATOM 693 N N . THR A 1 86 ? 4.707 14.883 20.156 1 98.25 86 THR A N 1
ATOM 694 C CA . THR A 1 86 ? 3.309 14.984 20.547 1 98.25 86 THR A CA 1
ATOM 695 C C . THR A 1 86 ? 2.627 16.141 19.828 1 98.25 86 THR A C 1
ATOM 697 O O . THR A 1 86 ? 3.215 16.766 18.938 1 98.25 86 THR A O 1
ATOM 700 N N . PHE A 1 87 ? 1.367 16.391 20.188 1 98.38 87 PHE A N 1
ATOM 701 C CA . PHE A 1 87 ? 0.689 17.516 19.562 1 98.38 87 PHE A CA 1
ATOM 702 C C . PHE A 1 87 ? 1.487 18.797 19.734 1 98.38 87 PHE A C 1
ATOM 704 O O . PHE A 1 87 ? 2.018 19.062 20.828 1 98.38 87 PHE A O 1
ATOM 711 N N . GLY A 1 88 ? 1.576 19.594 18.656 1 98.19 88 GLY A N 1
ATOM 712 C CA . GLY A 1 88 ? 2.441 20.75 18.641 1 98.19 88 GLY A CA 1
ATOM 713 C C . GLY A 1 88 ? 3.771 20.516 17.969 1 98.19 88 GLY A C 1
ATOM 714 O O . GLY A 1 88 ? 4.551 21.453 17.75 1 98.19 88 GLY A O 1
ATOM 715 N N . GLY A 1 89 ? 3.924 19.281 17.594 1 97.06 89 GLY A N 1
ATOM 716 C CA . GLY A 1 89 ? 5.137 18.906 16.875 1 97.06 89 GLY A CA 1
ATOM 717 C C . GLY A 1 89 ? 4.863 18.297 15.516 1 97.06 89 GLY A C 1
ATOM 718 O O . GLY A 1 89 ? 3.756 17.844 15.242 1 97.06 89 GLY A O 1
ATOM 719 N N . VAL A 1 90 ? 5.867 18.406 14.625 1 97.62 90 VAL A N 1
ATOM 720 C CA . VAL A 1 90 ? 5.848 17.828 13.289 1 97.62 90 VAL A CA 1
ATOM 721 C C . VAL A 1 90 ? 7.156 17.078 13.039 1 97.62 90 VAL A C 1
ATOM 723 O O . VAL A 1 90 ? 8.234 17.562 13.406 1 97.62 90 VAL A O 1
ATOM 726 N N . GLN A 1 91 ? 7.027 15.867 12.547 1 98.06 91 GLN A N 1
ATOM 727 C CA . GLN A 1 91 ? 8.18 15.164 11.992 1 98.06 91 GLN A CA 1
ATOM 728 C C . GLN A 1 91 ? 8.203 15.242 10.469 1 98.06 91 GLN A C 1
ATOM 730 O O . GLN A 1 91 ? 7.188 14.977 9.82 1 98.06 91 GLN A O 1
ATOM 735 N N . ARG A 1 92 ? 9.305 15.664 9.93 1 98 92 ARG A N 1
ATOM 736 C CA . ARG A 1 92 ? 9.508 15.648 8.484 1 98 92 ARG A CA 1
ATOM 737 C C . ARG A 1 92 ? 10.727 14.812 8.109 1 98 92 ARG A C 1
ATOM 739 O O . ARG A 1 92 ? 11.805 14.984 8.68 1 98 92 ARG A O 1
ATOM 746 N N . MET A 1 93 ? 10.531 13.898 7.223 1 96.69 93 MET A N 1
ATOM 747 C CA . MET A 1 93 ? 11.625 13.094 6.684 1 96.69 93 MET A CA 1
ATOM 748 C C . MET A 1 93 ? 11.695 13.211 5.168 1 96.69 93 MET A C 1
ATOM 750 O O . MET A 1 93 ? 10.68 13.055 4.48 1 96.69 93 MET A O 1
ATOM 754 N N . SER A 1 94 ? 12.828 13.641 4.688 1 96.44 94 SER A N 1
ATOM 755 C CA . SER A 1 94 ? 13.141 13.414 3.279 1 96.44 94 SER A CA 1
ATOM 756 C C . SER A 1 94 ? 13.812 12.055 3.078 1 96.44 94 SER A C 1
ATOM 758 O O . SER A 1 94 ? 14.945 11.852 3.521 1 96.44 94 SER A O 1
ATOM 760 N N . ALA A 1 95 ? 13.117 11.219 2.455 1 94.75 95 ALA A N 1
ATOM 761 C CA . ALA A 1 95 ? 13.656 9.867 2.33 1 94.75 95 ALA A CA 1
ATOM 762 C C . ALA A 1 95 ? 14.836 9.836 1.36 1 94.75 95 ALA A C 1
ATOM 764 O O . ALA A 1 95 ? 15.773 9.055 1.541 1 94.75 95 ALA A O 1
ATOM 765 N N . GLY A 1 96 ? 14.695 10.727 0.271 1 94.62 96 GLY A N 1
ATOM 766 C CA . GLY A 1 96 ? 15.781 10.82 -0.689 1 94.62 96 GLY A CA 1
ATOM 767 C C . GLY A 1 96 ? 16.203 9.477 -1.247 1 94.62 96 GLY A C 1
ATOM 768 O O . GLY A 1 96 ? 15.375 8.688 -1.695 1 94.62 96 GLY A O 1
ATOM 769 N N . THR A 1 97 ? 17.5 9.188 -1.176 1 93 97 THR A N 1
ATOM 770 C CA . THR A 1 97 ? 18.062 7.992 -1.79 1 93 97 THR A CA 1
ATOM 771 C C . THR A 1 97 ? 17.734 6.754 -0.962 1 93 97 THR A C 1
ATOM 773 O O . THR A 1 97 ? 17.984 5.625 -1.395 1 93 97 THR A O 1
ATOM 776 N N . GLY A 1 98 ? 17.234 6.969 0.22 1 91.25 98 GLY A N 1
ATOM 777 C CA . GLY A 1 98 ? 16.812 5.816 1.006 1 91.25 98 GLY A CA 1
ATOM 778 C C . GLY A 1 98 ? 17.031 6 2.496 1 91.25 98 GLY A C 1
ATOM 779 O O . GLY A 1 98 ? 18.062 6.543 2.914 1 91.25 98 GLY A O 1
ATOM 780 N N . ILE A 1 99 ? 16.125 5.578 3.307 1 90.81 99 ILE A N 1
ATOM 781 C CA . ILE A 1 99 ? 16.234 5.633 4.758 1 90.81 99 ILE A CA 1
ATOM 782 C C . ILE A 1 99 ? 15.383 4.531 5.383 1 90.81 99 ILE A C 1
ATOM 784 O O . ILE A 1 99 ? 14.289 4.234 4.898 1 90.81 99 ILE A O 1
ATOM 788 N N . VAL A 1 100 ? 15.922 3.896 6.371 1 90.19 100 VAL A N 1
ATOM 789 C CA . VAL A 1 100 ? 15.18 2.926 7.168 1 90.19 100 VAL A CA 1
ATOM 790 C C . VAL A 1 100 ? 14.859 3.516 8.539 1 90.19 100 VAL A C 1
ATOM 792 O O . VAL A 1 100 ? 15.727 4.102 9.188 1 90.19 100 VAL A O 1
ATOM 795 N N . HIS A 1 101 ? 13.602 3.479 8.875 1 93.62 101 HIS A N 1
ATOM 796 C CA . HIS A 1 101 ? 13.219 4.035 10.164 1 93.62 101 HIS A CA 1
ATOM 797 C C . HIS A 1 101 ? 12.031 3.281 10.758 1 93.62 101 HIS A C 1
ATOM 799 O O . HIS A 1 101 ? 11.453 2.408 10.102 1 93.62 101 HIS A O 1
ATOM 805 N N . SER A 1 102 ? 11.781 3.521 11.992 1 92.38 102 SER A N 1
ATOM 806 C CA . SER A 1 102 ? 10.609 2.979 12.68 1 92.38 102 SER A CA 1
ATOM 807 C C . SER A 1 102 ? 9.758 4.09 13.281 1 92.38 102 SER A C 1
ATOM 809 O O . SER A 1 102 ? 10.25 5.195 13.523 1 92.38 102 SER A O 1
ATOM 811 N N . GLU A 1 103 ? 8.477 3.906 13.391 1 95.31 103 GLU A N 1
ATOM 812 C CA . GLU A 1 103 ? 7.508 4.785 14.039 1 95.31 103 GLU A CA 1
ATOM 813 C C . GLU A 1 103 ? 6.656 4.016 15.047 1 95.31 103 GLU A C 1
ATOM 815 O O . GLU A 1 103 ? 5.77 3.248 14.656 1 95.31 103 GLU A O 1
ATOM 820 N N . VAL A 1 104 ? 6.836 4.309 16.281 1 95.94 104 VAL A N 1
ATOM 821 C CA . VAL A 1 104 ? 6.215 3.479 17.312 1 95.94 104 VAL A CA 1
ATOM 822 C C . VAL A 1 104 ? 5.547 4.363 18.359 1 95.94 104 VAL A C 1
ATOM 824 O O . VAL A 1 104 ? 5.957 5.508 18.562 1 95.94 104 VAL A O 1
ATOM 827 N N . ASN A 1 105 ? 4.438 3.896 18.906 1 98.31 105 ASN A N 1
ATOM 828 C CA . ASN A 1 105 ? 3.832 4.477 20.109 1 98.31 105 ASN A CA 1
ATOM 829 C C . ASN A 1 105 ? 4.57 4.051 21.375 1 98.31 105 ASN A C 1
ATOM 831 O O . ASN A 1 105 ? 4.449 2.902 21.812 1 98.31 105 ASN A O 1
ATOM 835 N N . PRO A 1 106 ? 5.297 4.988 21.938 1 97.81 106 PRO A N 1
ATOM 836 C CA . PRO A 1 106 ? 6.102 4.582 23.094 1 97.81 106 PRO A CA 1
ATOM 837 C C . PRO A 1 106 ? 5.293 4.523 24.391 1 97.81 106 PRO A C 1
ATOM 839 O O . PRO A 1 106 ? 5.793 4.059 25.422 1 97.81 106 PRO A O 1
ATOM 842 N N . SER A 1 107 ? 4.086 5.043 24.391 1 98.38 107 SER A N 1
ATOM 843 C CA . SER A 1 107 ? 3.268 5.07 25.594 1 98.38 107 SER A CA 1
ATOM 844 C C . SER A 1 107 ? 2.758 3.676 25.953 1 98.38 107 SER A C 1
ATOM 846 O O . SER A 1 107 ? 2.352 2.916 25.062 1 98.38 107 SER A O 1
ATOM 848 N N . ALA A 1 108 ? 2.703 3.365 27.188 1 97.69 108 ALA A N 1
ATOM 849 C CA . ALA A 1 108 ? 2.191 2.078 27.641 1 97.69 108 ALA A CA 1
ATOM 850 C C . ALA A 1 108 ? 0.676 2.119 27.812 1 97.69 108 ALA A C 1
ATOM 852 O O . ALA A 1 108 ? 0.033 1.079 27.969 1 97.69 108 ALA A O 1
ATOM 853 N N . THR A 1 109 ? 0.118 3.27 27.734 1 97.81 109 THR A N 1
ATOM 854 C CA . THR A 1 109 ? -1.286 3.354 28.125 1 97.81 109 THR A CA 1
ATOM 855 C C . THR A 1 109 ? -2.088 4.129 27.078 1 97.81 109 THR A C 1
ATOM 857 O O . THR A 1 109 ? -3.252 3.814 26.828 1 97.81 109 THR A O 1
ATOM 860 N N . GLU A 1 110 ? -1.451 5.109 26.422 1 98.19 110 GLU A N 1
ATOM 861 C CA . GLU A 1 110 ? -2.203 6.008 25.547 1 98.19 110 GLU A CA 1
ATOM 862 C C . GLU A 1 110 ? -2.057 5.605 24.078 1 98.19 110 GLU A C 1
ATOM 864 O O . GLU A 1 110 ? -0.958 5.273 23.625 1 98.19 110 GLU A O 1
ATOM 869 N N . GLU A 1 111 ? -3.172 5.66 23.359 1 98.56 111 GLU A N 1
ATOM 870 C CA . GLU A 1 111 ? -3.15 5.543 21.906 1 98.56 111 GLU A CA 1
ATOM 871 C C . GLU A 1 111 ? -2.582 6.801 21.25 1 98.56 111 GLU A C 1
ATOM 873 O O . GLU A 1 111 ? -2.738 7.906 21.781 1 98.56 111 GLU A O 1
ATOM 878 N N . VAL A 1 112 ? -1.886 6.625 20.172 1 98.81 112 VAL A N 1
ATOM 879 C CA . VAL A 1 112 ? -1.466 7.805 19.422 1 98.81 112 VAL A CA 1
ATOM 880 C C . VAL A 1 112 ? -2.268 7.902 18.125 1 98.81 112 VAL A C 1
ATOM 882 O O . VAL A 1 112 ? -2.523 6.895 17.453 1 98.81 112 VAL A O 1
ATOM 885 N N . ASN A 1 113 ? -2.783 9.07 17.844 1 98.81 113 ASN A N 1
ATOM 886 C CA . ASN A 1 113 ? -3.4 9.43 16.562 1 98.81 113 ASN A CA 1
ATOM 887 C C . ASN A 1 113 ? -2.555 10.445 15.805 1 98.81 113 ASN A C 1
ATOM 889 O O . ASN A 1 113 ? -2.207 11.5 16.344 1 98.81 113 ASN A O 1
ATOM 893 N N . PHE A 1 114 ? -2.164 10.07 14.594 1 98.81 114 PHE A N 1
ATOM 894 C CA . PHE A 1 114 ? -1.38 11 13.789 1 98.81 114 PHE A CA 1
ATOM 895 C C . PHE A 1 114 ? -1.753 10.898 12.32 1 98.81 114 PHE A C 1
ATOM 897 O O . PHE A 1 114 ? -2.289 9.875 11.883 1 98.81 114 PHE A O 1
ATOM 904 N N . LEU A 1 115 ? -1.556 11.992 11.586 1 98.88 115 LEU A N 1
ATOM 905 C CA . LEU A 1 115 ? -1.671 12.016 10.133 1 98.88 115 LEU A CA 1
ATOM 906 C C . LEU A 1 115 ? -0.319 11.758 9.477 1 98.88 115 LEU A C 1
ATOM 908 O O . LEU A 1 115 ? 0.663 12.438 9.781 1 98.88 115 LEU A O 1
ATOM 912 N N . GLN A 1 116 ? -0.271 10.727 8.711 1 98.56 116 GLN A N 1
ATOM 913 C CA . GLN A 1 116 ? 0.902 10.422 7.902 1 98.56 116 GLN A CA 1
ATOM 914 C C . GLN A 1 116 ? 0.725 10.906 6.469 1 98.56 116 GLN A C 1
ATOM 916 O O . GLN A 1 116 ? -0.141 10.414 5.742 1 98.56 116 GLN A O 1
ATOM 921 N N . LEU A 1 117 ? 1.553 11.852 6.062 1 98.88 117 LEU A N 1
ATOM 922 C CA . LEU A 1 117 ? 1.473 12.422 4.719 1 98.88 117 LEU A CA 1
ATOM 923 C C . LEU A 1 117 ? 2.732 12.109 3.922 1 98.88 117 LEU A C 1
ATOM 925 O O . LEU A 1 117 ? 3.846 12.203 4.445 1 98.88 117 LEU A O 1
ATOM 929 N N . TRP A 1 118 ? 2.58 11.672 2.709 1 98.69 118 TRP A N 1
ATOM 930 C CA . TRP A 1 118 ? 3.682 11.523 1.764 1 98.69 118 TRP A CA 1
ATOM 931 C C . TRP A 1 118 ? 3.496 12.438 0.562 1 98.69 118 TRP A C 1
ATOM 933 O O . TRP A 1 118 ? 2.4 12.539 0.007 1 98.69 118 TRP A O 1
ATOM 943 N N . PHE A 1 119 ? 4.512 13.102 0.18 1 98.56 119 PHE A N 1
ATOM 944 C CA . PHE A 1 119 ? 4.535 13.922 -1.021 1 98.56 119 PHE A CA 1
ATOM 945 C C . PHE A 1 119 ? 5.648 13.484 -1.962 1 98.56 119 PHE A C 1
ATOM 947 O O . PHE A 1 119 ? 6.746 13.148 -1.516 1 98.56 119 PHE A O 1
ATOM 954 N N . LEU A 1 120 ? 5.344 13.5 -3.254 1 97.56 120 LEU A N 1
ATOM 955 C CA . LEU A 1 120 ? 6.422 13.367 -4.227 1 97.56 120 LEU A CA 1
ATOM 956 C C . LEU A 1 120 ? 7.367 14.562 -4.148 1 97.56 120 LEU A C 1
ATOM 958 O O . LEU A 1 120 ? 6.926 15.711 -4.098 1 97.56 120 LEU A O 1
ATOM 962 N N . PRO A 1 121 ? 8.648 14.336 -4.148 1 97.19 121 PRO A N 1
ATOM 963 C CA . PRO A 1 121 ? 9.586 15.453 -4.051 1 97.19 121 PRO A CA 1
ATOM 964 C C . PRO A 1 121 ? 9.727 16.234 -5.359 1 97.19 121 PRO A C 1
ATOM 966 O O . PRO A 1 121 ? 9.406 15.703 -6.426 1 97.19 121 PRO A O 1
ATOM 969 N N . GLU A 1 122 ? 10.07 17.438 -5.238 1 96.62 122 GLU A N 1
ATOM 970 C CA . GLU A 1 122 ? 10.328 18.203 -6.453 1 96.62 122 GLU A CA 1
ATOM 971 C C . GLU A 1 122 ? 11.719 17.891 -7.016 1 96.62 122 GLU A C 1
ATOM 973 O O . GLU A 1 122 ? 12 18.188 -8.18 1 96.62 122 GLU A O 1
ATOM 978 N N . GLN A 1 123 ? 12.562 17.328 -6.113 1 94.56 123 GLN A N 1
ATOM 979 C CA . GLN A 1 123 ? 13.906 16.922 -6.496 1 94.56 123 GLN A CA 1
ATOM 980 C C . GLN A 1 123 ? 14.211 15.508 -5.992 1 94.56 123 GLN A C 1
ATOM 982 O O . GLN A 1 123 ? 14.031 15.211 -4.809 1 94.56 123 GLN A O 1
ATOM 987 N N . TYR A 1 124 ? 14.68 14.664 -6.922 1 94.31 124 TYR A N 1
ATOM 988 C CA . TYR A 1 124 ? 15.016 13.289 -6.57 1 94.31 124 TYR A CA 1
ATOM 989 C C . TYR A 1 124 ? 16.5 13.156 -6.266 1 94.31 124 TYR A C 1
ATOM 991 O O . TYR A 1 124 ? 17.297 14.023 -6.641 1 94.31 124 TYR A O 1
ATOM 999 N N . GLY A 1 125 ? 16.828 12.164 -5.551 1 95.69 125 GLY A N 1
ATOM 1000 C CA . GLY A 1 125 ? 18.219 11.828 -5.332 1 95.69 125 GLY A CA 1
ATOM 1001 C C . GLY A 1 125 ? 18.844 12.609 -4.191 1 95.69 125 GLY A C 1
ATOM 1002 O O . GLY A 1 125 ? 20.078 12.711 -4.098 1 95.69 125 GLY A O 1
ATOM 1003 N N . LEU A 1 126 ? 18.047 13.234 -3.354 1 97 126 LEU A N 1
ATOM 1004 C CA . LEU A 1 126 ? 18.562 14 -2.223 1 97 126 LEU A CA 1
ATOM 1005 C C . LEU A 1 126 ? 19.062 13.07 -1.127 1 97 126 LEU A C 1
ATOM 1007 O O . LEU A 1 126 ? 18.594 11.938 -0.999 1 97 126 LEU A O 1
ATOM 1011 N N . PRO A 1 127 ? 20.141 13.523 -0.341 1 96.12 127 PRO A N 1
ATOM 1012 C CA . PRO A 1 127 ? 20.453 12.75 0.863 1 96.12 127 PRO A CA 1
ATOM 1013 C C . PRO A 1 127 ? 19.281 12.688 1.847 1 96.12 127 PRO A C 1
ATOM 1015 O O . PRO A 1 127 ? 18.547 13.664 2.004 1 96.12 127 PRO A O 1
ATOM 1018 N N . PRO A 1 128 ? 19.047 11.523 2.365 1 95.69 128 PRO A N 1
ATOM 1019 C CA . PRO A 1 128 ? 18 11.469 3.379 1 95.69 128 PRO A CA 1
ATOM 1020 C C . PRO A 1 128 ? 18.219 12.453 4.523 1 95.69 128 PRO A C 1
ATOM 1022 O O . PRO A 1 128 ? 19.359 12.758 4.867 1 95.69 128 PRO A O 1
ATOM 1025 N N . SER A 1 129 ? 17.156 12.961 5.059 1 95.19 129 SER A N 1
ATOM 1026 C CA . SER A 1 129 ? 17.25 13.883 6.188 1 95.19 129 SER A CA 1
ATOM 1027 C C . SER A 1 129 ? 15.992 13.82 7.055 1 95.19 129 SER A C 1
ATOM 1029 O O . SER A 1 129 ? 14.938 13.359 6.605 1 95.19 129 SER A O 1
ATOM 1031 N N . TYR A 1 130 ? 16.141 14.164 8.289 1 96 130 TYR A N 1
ATOM 1032 C CA . TYR A 1 130 ? 15.07 14.188 9.281 1 96 130 TYR A CA 1
ATOM 1033 C C . TYR A 1 130 ? 15.047 15.516 10.023 1 96 130 TYR A C 1
ATOM 1035 O O . TYR A 1 130 ? 16.094 16.078 10.328 1 96 130 TYR A O 1
ATOM 1043 N N . GLU A 1 131 ? 13.883 16.047 10.219 1 95.81 131 GLU A N 1
ATOM 1044 C CA . GLU A 1 131 ? 13.68 17.266 10.992 1 95.81 131 GLU A CA 1
ATOM 1045 C C . GLU A 1 131 ? 12.453 17.141 11.898 1 95.81 131 GLU A C 1
ATOM 1047 O O . GLU A 1 131 ? 11.406 16.672 11.469 1 95.81 131 GLU A O 1
ATOM 1052 N N . ARG A 1 132 ? 12.625 17.453 13.133 1 96.94 132 ARG A N 1
ATOM 1053 C CA . ARG A 1 132 ? 11.508 17.625 14.055 1 96.94 132 ARG A CA 1
ATOM 1054 C C . ARG A 1 132 ? 11.406 19.062 14.539 1 96.94 132 ARG A C 1
ATOM 1056 O O . ARG A 1 132 ? 12.398 19.641 14.977 1 96.94 132 ARG A O 1
ATOM 1063 N N . ILE A 1 133 ? 10.25 19.594 14.43 1 97.62 133 ILE A N 1
ATOM 1064 C CA . ILE A 1 133 ? 10.055 20.953 14.93 1 97.62 133 ILE A CA 1
ATOM 1065 C C . ILE A 1 133 ? 8.852 21 15.867 1 97.62 133 ILE A C 1
ATOM 1067 O O . ILE A 1 133 ? 8.062 20.047 15.914 1 97.62 133 ILE A O 1
ATOM 1071 N N . GLU A 1 134 ? 8.836 22.031 16.625 1 98.06 134 GLU A N 1
ATOM 1072 C CA . GLU A 1 134 ? 7.656 22.406 17.406 1 98.06 134 GLU A CA 1
ATOM 1073 C C . GLU A 1 134 ? 7.07 23.734 16.906 1 98.06 134 GLU A C 1
ATOM 1075 O O . GLU A 1 134 ? 7.812 24.672 16.609 1 98.06 134 GLU A O 1
ATOM 1080 N N . PHE A 1 135 ? 5.824 23.719 16.75 1 98.06 135 PHE A N 1
ATOM 1081 C CA . PHE A 1 135 ? 5.172 24.953 16.328 1 98.06 135 PHE A CA 1
ATOM 1082 C C . PHE A 1 135 ? 4.34 25.531 17.469 1 98.06 135 PHE A C 1
ATOM 1084 O O . PHE A 1 135 ? 3.898 24.797 18.359 1 98.06 135 PHE A O 1
ATOM 1091 N N . PRO A 1 136 ? 4.191 26.859 17.469 1 97.88 136 PRO A N 1
ATOM 1092 C CA . PRO A 1 136 ? 3.393 27.484 18.531 1 97.88 136 PRO A CA 1
ATOM 1093 C C . PRO A 1 136 ? 1.894 27.25 18.359 1 97.88 136 PRO A C 1
ATOM 1095 O O . PRO A 1 136 ? 1.229 27.984 17.625 1 97.88 136 PRO A O 1
ATOM 1098 N N . VAL A 1 137 ? 1.363 26.359 19.125 1 98.19 137 VAL A N 1
ATOM 1099 C CA . VAL A 1 137 ? -0.015 25.906 19 1 98.19 137 VAL A CA 1
ATOM 1100 C C . VAL A 1 137 ? -0.975 27.078 19.188 1 98.19 137 VAL A C 1
ATOM 1102 O O . VAL A 1 137 ? -2.023 27.125 18.547 1 98.19 137 VAL A O 1
ATOM 1105 N N . ASP A 1 138 ? -0.585 28.016 20.016 1 97.94 138 ASP A N 1
ATOM 1106 C CA . ASP A 1 138 ? -1.456 29.156 20.281 1 97.94 138 ASP A CA 1
ATOM 1107 C C . ASP A 1 138 ? -1.66 30.016 19.031 1 97.94 138 ASP A C 1
ATOM 1109 O O . ASP A 1 138 ? -2.67 30.703 18.906 1 97.94 138 ASP A O 1
ATOM 1113 N N . LYS A 1 139 ? -0.734 29.922 18.078 1 98.25 139 LYS A N 1
ATOM 1114 C CA . LYS A 1 139 ? -0.796 30.75 16.875 1 98.25 139 LYS A CA 1
ATOM 1115 C C . LYS A 1 139 ? -1.747 30.156 15.844 1 98.25 139 LYS A C 1
ATOM 1117 O O . LYS A 1 139 ? -2.055 30.781 14.828 1 98.25 139 LYS A O 1
ATOM 1122 N N . MET A 1 140 ? -2.301 28.984 16.172 1 98.5 140 MET A N 1
ATOM 1123 C CA . MET A 1 140 ? -3.293 28.359 15.305 1 98.5 140 MET A CA 1
ATOM 1124 C C . MET A 1 140 ? -4.648 29.047 15.445 1 98.5 140 MET A C 1
ATOM 1126 O O . MET A 1 140 ? -5.512 28.906 14.578 1 98.5 140 MET A O 1
ATOM 1130 N N . LYS A 1 141 ? -4.832 29.688 16.594 1 98.69 141 LYS A N 1
ATOM 1131 C CA . LYS A 1 141 ? -6.152 30.219 16.906 1 98.69 141 LYS A CA 1
ATOM 1132 C C . LYS A 1 141 ? -6.602 31.234 15.859 1 98.69 141 LYS A C 1
ATOM 1134 O O . LYS A 1 141 ? -5.98 32.281 15.703 1 98.69 141 LYS A O 1
ATOM 1139 N N . ASN A 1 142 ? -7.711 30.906 15.164 1 98.75 142 ASN A N 1
ATOM 1140 C CA . ASN A 1 142 ? -8.383 31.75 14.18 1 98.75 142 ASN A CA 1
ATOM 1141 C C . ASN A 1 142 ? -7.41 32.281 13.125 1 98.75 142 ASN A C 1
ATOM 1143 O O . ASN A 1 142 ? -7.523 33.406 12.688 1 98.75 142 ASN A O 1
ATOM 1147 N N . ALA A 1 143 ? -6.41 31.469 12.758 1 98.69 143 ALA A N 1
ATOM 1148 C CA . ALA A 1 143 ? -5.402 31.781 11.75 1 98.69 143 ALA A CA 1
ATOM 1149 C C . ALA A 1 143 ? -4.918 30.516 11.047 1 98.69 143 ALA A C 1
ATOM 1151 O O . ALA A 1 143 ? -5.129 29.406 11.539 1 98.69 143 ALA A O 1
ATOM 1152 N N . LEU A 1 144 ? -4.438 30.688 9.867 1 98.75 144 LEU A N 1
ATOM 1153 C CA . LEU A 1 144 ? -3.721 29.609 9.203 1 98.75 144 LEU A CA 1
ATOM 1154 C C . LEU A 1 144 ? -2.234 29.656 9.547 1 98.75 144 LEU A C 1
ATOM 1156 O O . LEU A 1 144 ? -1.508 30.531 9.07 1 98.75 144 LEU A O 1
ATOM 1160 N N . LEU A 1 145 ? -1.795 28.719 10.398 1 98.75 145 LEU A N 1
ATOM 1161 C CA . LEU A 1 145 ? -0.402 28.656 10.828 1 98.75 145 LEU A CA 1
ATOM 1162 C C . LEU A 1 145 ? 0.409 27.734 9.922 1 98.75 145 LEU A C 1
ATOM 1164 O O . LEU A 1 145 ? 0.177 26.516 9.898 1 98.75 145 LEU A O 1
ATOM 1168 N N . PRO A 1 146 ? 1.387 28.297 9.117 1 98.69 146 PRO A N 1
ATOM 1169 C CA . PRO A 1 146 ? 2.248 27.375 8.375 1 98.69 146 PRO A CA 1
ATOM 1170 C C . PRO A 1 146 ? 3.139 26.531 9.289 1 98.69 146 PRO A C 1
ATOM 1172 O O . PRO A 1 146 ? 3.781 27.062 10.195 1 98.69 146 PRO A O 1
ATOM 1175 N N . ILE A 1 147 ? 3.135 25.219 9.031 1 98.75 147 ILE A N 1
ATOM 1176 C CA . ILE A 1 147 ? 3.955 24.375 9.891 1 98.75 147 ILE A CA 1
ATOM 1177 C C . ILE A 1 147 ? 5 23.656 9.047 1 98.75 147 ILE A C 1
ATOM 1179 O O . ILE A 1 147 ? 6.004 23.156 9.578 1 98.75 147 ILE A O 1
ATOM 1183 N N . VAL A 1 148 ? 4.793 23.453 7.789 1 98.88 148 VAL A N 1
ATOM 1184 C CA . VAL A 1 148 ? 5.727 22.875 6.824 1 98.88 148 VAL A CA 1
ATOM 1185 C C . VAL A 1 148 ? 5.691 23.688 5.527 1 98.88 148 VAL A C 1
ATOM 1187 O O . VAL A 1 148 ? 4.613 24.031 5.031 1 98.88 148 VAL A O 1
ATOM 1190 N N . THR A 1 149 ? 6.836 24.047 4.98 1 98.75 149 THR A N 1
ATOM 1191 C CA . THR A 1 149 ? 6.867 24.797 3.73 1 98.75 149 THR A CA 1
ATOM 1192 C C . THR A 1 149 ? 8.203 24.609 3.02 1 98.75 149 THR A C 1
ATOM 1194 O O . THR A 1 149 ? 9.18 24.156 3.627 1 98.75 149 THR A O 1
ATOM 1197 N N . LYS A 1 150 ? 8.211 24.906 1.783 1 98.12 150 LYS A N 1
ATOM 1198 C CA . LYS A 1 150 ? 9.461 24.891 1.026 1 98.12 150 LYS A CA 1
ATOM 1199 C C . LYS A 1 150 ? 10.414 25.969 1.527 1 98.12 150 LYS A C 1
ATOM 1201 O O . LYS A 1 150 ? 11.633 25.797 1.511 1 98.12 150 LYS A O 1
ATOM 1206 N N . HIS A 1 151 ? 9.812 27.094 2.029 1 97.31 151 HIS A N 1
ATOM 1207 C CA . HIS A 1 151 ? 10.617 28.234 2.441 1 97.31 151 HIS A CA 1
ATOM 1208 C C . HIS A 1 151 ? 10.273 28.672 3.861 1 97.31 151 HIS A C 1
ATOM 1210 O O . HIS A 1 151 ? 9.641 29.703 4.062 1 97.31 151 HIS A O 1
ATOM 1216 N N . PRO A 1 152 ? 10.859 27.906 4.824 1 97.56 152 PRO A N 1
ATOM 1217 C CA . PRO A 1 152 ? 10.531 28.281 6.203 1 97.56 152 PRO A CA 1
ATOM 1218 C C . PRO A 1 152 ? 11.055 29.672 6.574 1 97.56 152 PRO A C 1
ATOM 1220 O O . PRO A 1 152 ? 12.18 30.016 6.227 1 97.56 152 PRO A O 1
ATOM 1223 N N . SER A 1 153 ? 10.234 30.391 7.223 1 95.62 153 SER A N 1
ATOM 1224 C CA . SER A 1 153 ? 10.586 31.75 7.629 1 95.62 153 SER A CA 1
ATOM 1225 C C . SER A 1 153 ? 10.938 31.812 9.109 1 95.62 153 SER A C 1
ATOM 1227 O O . SER A 1 153 ? 11.289 32.875 9.625 1 95.62 153 SER A O 1
ATOM 1229 N N . SER A 1 154 ? 10.789 30.703 9.883 1 93.62 154 SER A N 1
ATOM 1230 C CA . SER A 1 154 ? 11.062 30.609 11.312 1 93.62 154 SER A CA 1
ATOM 1231 C C . SER A 1 154 ? 11.375 29.172 11.719 1 93.62 154 SER A C 1
ATOM 1233 O O . SER A 1 154 ? 11.086 28.234 10.984 1 93.62 154 SER A O 1
ATOM 1235 N N . PRO A 1 155 ? 11.992 28.984 12.891 1 92.44 155 PRO A N 1
ATOM 1236 C CA . PRO A 1 155 ? 12.344 27.641 13.344 1 92.44 155 PRO A CA 1
ATOM 1237 C C . PRO A 1 155 ? 11.125 26.781 13.633 1 92.44 155 PRO A C 1
ATOM 1239 O O . PRO A 1 155 ? 11.242 25.547 13.734 1 92.44 155 PRO A O 1
ATOM 1242 N N . GLY A 1 156 ? 9.992 27.375 13.766 1 96.06 156 GLY A N 1
ATOM 1243 C CA . GLY A 1 156 ? 8.789 26.625 14.07 1 96.06 156 GLY A CA 1
ATOM 1244 C C . GLY A 1 156 ? 8.086 26.078 12.836 1 96.06 156 GLY A C 1
ATOM 1245 O O . GLY A 1 156 ? 6.953 25.594 12.922 1 96.06 156 GLY A O 1
ATOM 1246 N N . ILE A 1 157 ? 8.758 26.203 11.68 1 98.38 157 ILE A N 1
ATOM 1247 C CA . ILE A 1 157 ? 8.227 25.703 10.422 1 98.38 157 ILE A CA 1
ATOM 1248 C C . ILE A 1 157 ? 9.219 24.734 9.789 1 98.38 157 ILE A C 1
ATOM 1250 O O . ILE A 1 157 ? 10.375 25.078 9.562 1 98.38 157 ILE A O 1
ATOM 1254 N N . ALA A 1 158 ? 8.805 23.516 9.523 1 98.5 158 ALA A N 1
ATOM 1255 C CA . ALA A 1 158 ? 9.68 22.516 8.938 1 98.5 158 ALA A CA 1
ATOM 1256 C C . ALA A 1 158 ? 9.883 22.766 7.445 1 98.5 158 ALA A C 1
ATOM 1258 O O . ALA A 1 158 ? 8.984 23.25 6.766 1 98.5 158 ALA A O 1
ATOM 1259 N N . HIS A 1 159 ? 11.023 22.375 6.996 1 98.44 159 HIS A N 1
ATOM 1260 C CA . HIS A 1 159 ? 11.344 22.484 5.578 1 98.44 159 HIS A CA 1
ATOM 1261 C C . HIS A 1 159 ? 10.922 21.219 4.824 1 98.44 159 HIS A C 1
ATOM 1263 O O . HIS A 1 159 ? 11.062 20.109 5.332 1 98.44 159 HIS A O 1
ATOM 1269 N N . ILE A 1 160 ? 10.43 21.406 3.611 1 98.5 160 ILE A N 1
ATOM 1270 C CA . ILE A 1 160 ? 10.094 20.281 2.742 1 98.5 160 ILE A CA 1
ATOM 1271 C C . ILE A 1 160 ? 10.578 20.562 1.322 1 98.5 160 ILE A C 1
ATOM 1273 O O . ILE A 1 160 ? 10.531 21.703 0.86 1 98.5 160 ILE A O 1
ATOM 1277 N N . HIS A 1 161 ? 11.016 19.516 0.633 1 98.38 161 HIS A N 1
ATOM 1278 C CA . HIS A 1 161 ? 11.516 19.672 -0.728 1 98.38 161 HIS A CA 1
ATOM 1279 C C . HIS A 1 161 ? 10.398 19.5 -1.749 1 98.38 161 HIS A C 1
ATOM 1281 O O . HIS A 1 161 ? 10.5 18.672 -2.656 1 98.38 161 HIS A O 1
ATOM 1287 N N . GLN A 1 162 ? 9.438 20.25 -1.715 1 98.38 162 GLN A N 1
ATOM 1288 C CA . GLN A 1 162 ? 8.289 20.359 -2.609 1 98.38 162 GLN A CA 1
ATOM 1289 C C . GLN A 1 162 ? 7.625 21.734 -2.488 1 98.38 162 GLN A C 1
ATOM 1291 O O . GLN A 1 162 ? 7.582 22.312 -1.4 1 98.38 162 GLN A O 1
ATOM 1296 N N . ASP A 1 163 ? 7.176 22.281 -3.592 1 98.31 163 ASP A N 1
ATOM 1297 C CA . ASP A 1 163 ? 6.559 23.609 -3.605 1 98.31 163 ASP A CA 1
ATOM 1298 C C . ASP A 1 163 ? 5.168 23.562 -2.977 1 98.31 163 ASP A C 1
ATOM 1300 O O . ASP A 1 163 ? 4.164 23.734 -3.668 1 98.31 163 ASP A O 1
ATOM 1304 N N . LEU A 1 164 ? 5.141 23.422 -1.603 1 98.56 164 LEU A N 1
ATOM 1305 C CA . LEU A 1 164 ? 3.859 23.391 -0.904 1 98.56 164 LEU A CA 1
ATOM 1306 C C . LEU A 1 164 ? 3.984 24 0.487 1 98.56 164 LEU A C 1
ATOM 1308 O O . LEU A 1 164 ? 5.094 24.266 0.958 1 98.56 164 LEU A O 1
ATOM 1312 N N . THR A 1 165 ? 2.926 24.359 1.063 1 98.75 165 THR A N 1
ATOM 1313 C CA . THR A 1 165 ? 2.828 24.766 2.459 1 98.75 165 THR A CA 1
ATOM 1314 C C . THR A 1 165 ? 1.672 24.062 3.156 1 98.75 165 THR A C 1
ATOM 1316 O O . THR A 1 165 ? 0.566 23.984 2.615 1 98.75 165 THR A O 1
ATOM 1319 N N . ILE A 1 166 ? 1.945 23.453 4.293 1 98.94 166 ILE A N 1
ATOM 1320 C CA . ILE A 1 166 ? 0.916 22.875 5.148 1 98.94 166 ILE A CA 1
ATOM 1321 C C . ILE A 1 166 ? 0.567 23.844 6.27 1 98.94 166 ILE A C 1
ATOM 1323 O O . ILE A 1 166 ? 1.452 24.328 6.988 1 98.94 166 ILE A O 1
ATOM 1327 N N . TYR A 1 167 ? -0.711 24.109 6.383 1 98.94 167 TYR A N 1
ATOM 1328 C CA . TYR A 1 167 ? -1.223 24.953 7.457 1 98.94 167 TYR A CA 1
ATOM 1329 C C . TYR A 1 167 ? -2.08 24.156 8.422 1 98.94 167 TYR A C 1
ATOM 1331 O O . TYR A 1 167 ? -2.812 23.25 8.008 1 98.94 167 TYR A O 1
ATOM 1339 N N . LEU A 1 168 ? -2.004 24.5 9.695 1 98.88 168 LEU A N 1
ATOM 1340 C CA . LEU A 1 168 ? -2.994 24.078 10.68 1 98.88 168 LEU A CA 1
ATOM 1341 C C . LEU A 1 168 ? -3.764 25.266 11.234 1 98.88 168 LEU A C 1
ATOM 1343 O O . LEU A 1 168 ? -3.242 26.391 11.273 1 98.88 168 LEU A O 1
ATOM 1347 N N . SER A 1 169 ? -4.984 25.031 11.594 1 98.88 169 SER A N 1
ATOM 1348 C CA . SER A 1 169 ? -5.816 26.078 12.156 1 98.88 169 SER A CA 1
ATOM 1349 C C . SER A 1 169 ? -6.777 25.531 13.203 1 98.88 169 SER A C 1
ATOM 1351 O O . SER A 1 169 ? -7.297 24.422 13.055 1 98.88 169 SER A O 1
ATOM 1353 N N . ASP A 1 170 ? -6.957 26.312 14.234 1 98.81 170 ASP A N 1
ATOM 1354 C CA . ASP A 1 170 ? -8.078 26.172 15.156 1 98.81 170 ASP A CA 1
ATOM 1355 C C . ASP A 1 170 ? -9.031 27.359 15.055 1 98.81 170 ASP A C 1
ATOM 1357 O O . ASP A 1 170 ? -8.75 28.438 15.586 1 98.81 170 ASP A O 1
ATOM 1361 N N . LEU A 1 171 ? -10.133 27.109 14.398 1 98.75 171 LEU A N 1
ATOM 1362 C CA . LEU A 1 171 ? -11.125 28.172 14.242 1 98.75 171 LEU A CA 1
ATOM 1363 C C . LEU A 1 171 ? -12.188 28.094 15.328 1 98.75 171 LEU A C 1
ATOM 1365 O O . LEU A 1 171 ? -12.797 27.031 15.523 1 98.75 171 LEU A O 1
ATOM 1369 N N . GLU A 1 172 ? -12.383 29.156 15.984 1 98.5 172 GLU A N 1
ATOM 1370 C CA . GLU A 1 172 ? -13.461 29.219 16.969 1 98.5 172 GLU A CA 1
ATOM 1371 C C . GLU A 1 172 ? -14.82 29.297 16.297 1 98.5 172 GLU A C 1
ATOM 1373 O O . GLU A 1 172 ? -14.93 29.703 15.133 1 98.5 172 GLU A O 1
ATOM 1378 N N . ALA A 1 173 ? -15.766 28.953 17.047 1 97.94 173 ALA A N 1
ATOM 1379 C CA . ALA A 1 173 ? -17.141 28.984 16.547 1 97.94 173 ALA A CA 1
ATOM 1380 C C . ALA A 1 173 ? -17.469 30.375 15.984 1 97.94 173 ALA A C 1
ATOM 1382 O O . ALA A 1 173 ? -17.172 31.391 16.609 1 97.94 173 ALA A O 1
ATOM 1383 N N . GLY A 1 174 ? -18.016 30.344 14.773 1 96.75 174 GLY A N 1
ATOM 1384 C CA . GLY A 1 174 ? -18.484 31.578 14.148 1 96.75 174 GLY A CA 1
ATOM 1385 C C . GLY A 1 174 ? -17.375 32.344 13.445 1 96.75 174 GLY A C 1
ATOM 1386 O O . GLY A 1 174 ? -17.625 33.375 12.828 1 96.75 174 GLY A O 1
ATOM 1387 N N . HIS A 1 175 ? -16.125 31.859 13.477 1 97.38 175 HIS A N 1
ATOM 1388 C CA . HIS A 1 175 ? -15 32.562 12.875 1 97.38 175 HIS A CA 1
ATOM 1389 C C . HIS A 1 175 ? -14.828 32.188 11.414 1 97.38 175 HIS A C 1
ATOM 1391 O O . HIS A 1 175 ? -15.305 31.109 10.984 1 97.38 175 HIS A O 1
ATOM 1397 N N . GLU A 1 176 ? -14.188 33.031 10.734 1 98 176 GLU A N 1
ATOM 1398 C CA . GLU A 1 176 ? -13.891 32.844 9.32 1 98 176 GLU A CA 1
ATOM 1399 C C . GLU A 1 176 ? -12.453 33.25 9 1 98 176 GLU A C 1
ATOM 1401 O O . GLU A 1 176 ? -11.945 34.219 9.555 1 98 176 GLU A O 1
ATOM 1406 N N . VAL A 1 177 ? -11.836 32.531 8.164 1 98.56 177 VAL A N 1
ATOM 1407 C CA . VAL A 1 177 ? -10.539 32.906 7.621 1 98.56 177 VAL A CA 1
ATOM 1408 C C . VAL A 1 177 ? -10.555 32.75 6.102 1 98.56 177 VAL A C 1
ATOM 1410 O O . VAL A 1 177 ? -11.281 31.922 5.555 1 98.56 177 VAL A O 1
ATOM 1413 N N . THR A 1 178 ? -9.883 33.688 5.465 1 98.69 178 THR A N 1
ATOM 1414 C CA . THR A 1 178 ? -9.758 33.625 4.012 1 98.69 178 THR A CA 1
ATOM 1415 C C . THR A 1 178 ? -8.344 33.219 3.598 1 98.69 178 THR A C 1
ATOM 1417 O O . THR A 1 178 ? -7.371 33.781 4.098 1 98.69 178 THR A O 1
ATOM 1420 N N . PHE A 1 179 ? -8.195 32.219 2.771 1 98.81 179 PHE A N 1
ATOM 1421 C CA . PHE A 1 179 ? -6.922 31.781 2.207 1 98.81 179 PHE A CA 1
ATOM 1422 C C . PHE A 1 179 ? -6.805 32.219 0.75 1 98.81 179 PHE A C 1
ATOM 1424 O O . PHE A 1 179 ? -7.742 32.062 -0.031 1 98.81 179 PHE A O 1
ATOM 1431 N N . THR A 1 180 ? -5.699 32.844 0.417 1 98.38 180 THR A N 1
ATOM 1432 C CA . THR A 1 180 ? -5.441 33.25 -0.955 1 98.38 180 THR A CA 1
ATOM 1433 C C . THR A 1 180 ? -4.164 32.625 -1.488 1 98.38 180 THR A C 1
ATOM 1435 O O . THR A 1 180 ? -3.203 32.438 -0.741 1 98.38 180 THR A O 1
ATOM 1438 N N . GLN A 1 181 ? -4.121 32.219 -2.684 1 97.12 181 GLN A N 1
ATOM 1439 C CA . GLN A 1 181 ? -2.945 31.672 -3.355 1 97.12 181 GLN A CA 1
ATOM 1440 C C . GLN A 1 181 ? -2.893 32.125 -4.816 1 97.12 181 GLN A C 1
ATOM 1442 O O . GLN A 1 181 ? -3.885 32.594 -5.355 1 97.12 181 GLN A O 1
ATOM 1447 N N . PRO A 1 182 ? -1.729 31.984 -5.473 1 96.19 182 PRO A N 1
ATOM 1448 C CA . PRO A 1 182 ? -1.654 32.281 -6.91 1 96.19 182 PRO A CA 1
ATOM 1449 C C . PRO A 1 182 ? -2.523 31.328 -7.738 1 96.19 182 PRO A C 1
ATOM 1451 O O . PRO A 1 182 ? -2.799 30.203 -7.316 1 96.19 182 PRO A O 1
ATOM 1454 N N . GLU A 1 183 ? -2.891 31.812 -8.938 1 96.19 183 GLU A N 1
ATOM 1455 C CA . GLU A 1 183 ? -3.633 30.953 -9.875 1 96.19 183 GLU A CA 1
ATOM 1456 C C . GLU A 1 183 ? -2.816 29.734 -10.281 1 96.19 183 GLU A C 1
ATOM 1458 O O . GLU A 1 183 ? -1.587 29.797 -10.352 1 96.19 183 GLU A O 1
ATOM 1463 N N . GLY A 1 184 ? -3.461 28.656 -10.586 1 96.38 184 GLY A N 1
ATOM 1464 C CA . GLY A 1 184 ? -2.799 27.469 -11.094 1 96.38 184 GLY A CA 1
ATOM 1465 C C . GLY A 1 184 ? -2.404 26.484 -10.008 1 96.38 184 GLY A C 1
ATOM 1466 O O . GLY A 1 184 ? -1.889 25.406 -10.297 1 96.38 184 GLY A O 1
ATOM 1467 N N . ARG A 1 185 ? -2.654 26.844 -8.766 1 97.88 185 ARG A N 1
ATOM 1468 C CA . ARG A 1 185 ? -2.328 25.953 -7.656 1 97.88 185 ARG A CA 1
ATOM 1469 C C . ARG A 1 185 ? -3.58 25.281 -7.113 1 97.88 185 ARG A C 1
ATOM 1471 O O . ARG A 1 185 ? -4.699 25.672 -7.434 1 97.88 185 ARG A O 1
ATOM 1478 N N . ASN A 1 186 ? -3.35 24.156 -6.414 1 98.56 186 ASN A N 1
ATOM 1479 C CA . ASN A 1 186 ? -4.426 23.406 -5.773 1 98.56 186 ASN A CA 1
ATOM 1480 C C . ASN A 1 186 ? -4.469 23.656 -4.27 1 98.56 186 ASN A C 1
ATOM 1482 O O . ASN A 1 186 ? -3.502 24.156 -3.693 1 98.56 186 ASN A O 1
ATOM 1486 N N . ILE A 1 187 ? -5.641 23.391 -3.66 1 98.88 187 ILE A N 1
ATOM 1487 C CA . ILE A 1 187 ? -5.816 23.438 -2.213 1 98.88 187 ILE A CA 1
ATOM 1488 C C . ILE A 1 187 ? -6.391 22.109 -1.73 1 98.88 187 ILE A C 1
ATOM 1490 O O . ILE A 1 187 ? -7.32 21.562 -2.334 1 98.88 187 ILE A O 1
ATOM 1494 N N . PHE A 1 188 ? -5.809 21.5 -0.781 1 98.94 188 PHE A N 1
ATOM 1495 C CA . PHE A 1 188 ? -6.371 20.359 -0.082 1 98.94 188 PHE A CA 1
ATOM 1496 C C . PHE A 1 188 ? -6.773 20.734 1.34 1 98.94 188 PHE A C 1
ATOM 1498 O O . PHE A 1 188 ? -5.984 21.328 2.078 1 98.94 188 PHE A O 1
ATOM 1505 N N . VAL A 1 189 ? -8.023 20.469 1.705 1 98.94 189 VAL A N 1
ATOM 1506 C CA . VAL A 1 189 ? -8.508 20.75 3.053 1 98.94 189 VAL A CA 1
ATOM 1507 C C . VAL A 1 189 ? -8.922 19.453 3.738 1 98.94 189 VAL A C 1
ATOM 1509 O O . VAL A 1 189 ? -9.562 18.594 3.125 1 98.94 189 VAL A O 1
ATOM 1512 N N . PHE A 1 190 ? -8.539 19.281 4.973 1 98.94 190 PHE A N 1
ATOM 1513 C CA . PHE A 1 190 ? -8.914 18.141 5.801 1 98.94 190 PHE A CA 1
ATOM 1514 C C . PHE A 1 190 ? -9.422 18.594 7.164 1 98.94 190 PHE A C 1
ATOM 1516 O O . PHE A 1 190 ? -8.688 19.234 7.918 1 98.94 190 PHE A O 1
ATOM 1523 N N . VAL A 1 191 ? -10.664 18.25 7.477 1 98.94 191 VAL A N 1
ATOM 1524 C CA . VAL A 1 191 ? -11.234 18.625 8.766 1 98.94 191 VAL A CA 1
ATOM 1525 C C . VAL A 1 191 ? -10.828 17.609 9.828 1 98.94 191 VAL A C 1
ATOM 1527 O O . VAL A 1 191 ? -11.289 16.469 9.812 1 98.94 191 VAL A O 1
ATOM 1530 N N . ILE A 1 192 ? -10 18.047 10.703 1 98.88 192 ILE A N 1
ATOM 1531 C CA . ILE A 1 192 ? -9.539 17.156 11.758 1 98.88 192 ILE A CA 1
ATOM 1532 C C . ILE A 1 192 ? -10.625 17 12.812 1 98.88 192 ILE A C 1
ATOM 1534 O O . ILE A 1 192 ? -11 15.875 13.164 1 98.88 192 ILE A O 1
ATOM 1538 N N . GLU A 1 193 ? -11.164 18.062 13.297 1 98.75 193 GLU A N 1
ATOM 1539 C CA . GLU A 1 193 ? -12.266 18.125 14.242 1 98.75 193 GLU A CA 1
ATOM 1540 C C . GLU A 1 193 ? -13.273 19.203 13.867 1 98.75 193 GLU A C 1
ATOM 1542 O O . GLU A 1 193 ? -12.898 20.234 13.289 1 98.75 193 GLU A O 1
ATOM 1547 N N . GLY A 1 194 ? -14.5 18.969 14.211 1 98.56 194 GLY A N 1
ATOM 1548 C CA . GLY A 1 194 ? -15.523 19.984 14.023 1 98.56 194 GLY A CA 1
ATOM 1549 C C . GLY A 1 194 ? -16.094 20 12.617 1 98.56 194 GLY A C 1
ATOM 1550 O O . GLY A 1 194 ? -16.234 18.953 11.984 1 98.56 194 GLY A O 1
ATOM 1551 N N . ASP A 1 195 ? -16.562 21.203 12.203 1 98.5 195 ASP A N 1
ATOM 1552 C CA . ASP A 1 195 ? -17.188 21.375 10.891 1 98.5 195 ASP A CA 1
ATOM 1553 C C . ASP A 1 195 ? -16.578 22.547 10.141 1 98.5 195 ASP A C 1
ATOM 1555 O O . ASP A 1 195 ? -15.891 23.391 10.734 1 98.5 195 ASP A O 1
ATOM 1559 N N . LEU A 1 196 ? -16.766 22.562 8.852 1 98.81 196 LEU A N 1
ATOM 1560 C CA . LEU A 1 196 ? -16.219 23.625 8.016 1 98.81 196 LEU A CA 1
ATOM 1561 C C . LEU A 1 196 ? -17.125 23.891 6.812 1 98.81 196 LEU A C 1
ATOM 1563 O O . LEU A 1 196 ? -17.672 22.953 6.219 1 98.81 196 LEU A O 1
ATOM 1567 N N . THR A 1 197 ? -17.359 25.109 6.535 1 98.81 197 THR A N 1
ATOM 1568 C CA . THR A 1 197 ? -18.031 25.5 5.305 1 98.81 197 THR A CA 1
ATOM 1569 C C . THR A 1 197 ? -17.094 26.281 4.387 1 98.81 197 THR A C 1
ATOM 1571 O O . THR A 1 197 ? -16.484 27.25 4.812 1 98.81 197 THR A O 1
ATOM 1574 N N . LEU A 1 198 ? -16.969 25.766 3.17 1 98.88 198 LEU A N 1
ATOM 1575 C CA . LEU A 1 198 ? -16.109 26.406 2.189 1 98.88 198 LEU A CA 1
ATOM 1576 C C . LEU A 1 198 ? -16.922 27.312 1.263 1 98.88 198 LEU A C 1
ATOM 1578 O O . LEU A 1 198 ? -17.922 26.875 0.692 1 98.88 198 LEU A O 1
ATOM 1582 N N . ASN A 1 199 ? -16.547 28.547 1.177 1 98.25 199 ASN A N 1
ATOM 1583 C CA . ASN A 1 199 ? -17.156 29.547 0.308 1 98.25 199 ASN A CA 1
ATOM 1584 C C . ASN A 1 199 ? -18.672 29.625 0.537 1 98.25 199 ASN A C 1
ATOM 1586 O O . ASN A 1 199 ? -19.438 29.781 -0.414 1 98.25 199 ASN A O 1
ATOM 1590 N N . GLY A 1 200 ? -19.062 29.375 1.704 1 97.12 200 GLY A N 1
ATOM 1591 C CA . GLY A 1 200 ? -20.453 29.547 2.109 1 97.12 200 GLY A CA 1
ATOM 1592 C C . GLY A 1 200 ? -21.359 28.438 1.6 1 97.12 200 GLY A C 1
ATOM 1593 O O . GLY A 1 200 ? -22.547 28.406 1.921 1 97.12 200 GLY A O 1
ATOM 1594 N N . GLU A 1 201 ? -20.906 27.453 0.912 1 96.94 201 GLU A N 1
ATOM 1595 C CA . GLU A 1 201 ? -21.781 26.5 0.226 1 96.94 201 GLU A CA 1
ATOM 1596 C C . GLU A 1 201 ? -21.406 25.062 0.573 1 96.94 201 GLU A C 1
ATOM 1598 O O . GLU A 1 201 ? -22.266 24.25 0.907 1 96.94 201 GLU A O 1
ATOM 1603 N N . ASP A 1 202 ? -20.156 24.688 0.472 1 98.31 202 ASP A N 1
ATOM 1604 C CA . ASP A 1 202 ? -19.703 23.312 0.648 1 98.31 202 ASP A CA 1
ATOM 1605 C C . ASP A 1 202 ? -19.438 23 2.121 1 98.31 202 ASP A C 1
ATOM 1607 O O . ASP A 1 202 ? -18.516 23.531 2.725 1 98.31 202 ASP A O 1
ATOM 1611 N N . HIS A 1 203 ? -20.203 22.156 2.66 1 98.62 203 HIS A N 1
ATOM 1612 C CA . HIS A 1 203 ? -20.125 21.828 4.082 1 98.62 203 HIS A CA 1
ATOM 1613 C C . HIS A 1 203 ? -19.328 20.547 4.312 1 98.62 203 HIS A C 1
ATOM 1615 O O . HIS A 1 203 ? -19.578 19.531 3.654 1 98.62 203 HIS A O 1
ATOM 1621 N N . LEU A 1 204 ? -18.391 20.578 5.18 1 98.75 204 LEU A N 1
ATOM 1622 C CA . LEU A 1 204 ? -17.578 19.438 5.582 1 98.75 204 LEU A CA 1
ATOM 1623 C C . LEU A 1 204 ? -17.75 19.141 7.066 1 98.75 204 LEU A C 1
ATOM 1625 O O . LEU A 1 204 ? -17.984 20.047 7.867 1 98.75 204 LEU A O 1
ATOM 1629 N N . GLU A 1 205 ? -17.656 17.891 7.371 1 98.62 205 GLU A N 1
ATOM 1630 C CA . GLU A 1 205 ? -17.688 17.406 8.75 1 98.62 205 GLU A CA 1
ATOM 1631 C C . GLU A 1 205 ? -16.359 16.781 9.141 1 98.62 205 GLU A C 1
ATOM 1633 O O . GLU A 1 205 ? -15.406 16.781 8.352 1 98.62 205 GLU A O 1
ATOM 1638 N N . ARG A 1 206 ? -16.312 16.328 10.391 1 98.75 206 ARG A N 1
ATOM 1639 C CA . ARG A 1 206 ? -15.094 15.75 10.938 1 98.75 206 ARG A CA 1
ATOM 1640 C C . ARG A 1 206 ? -14.516 14.711 9.992 1 98.75 206 ARG A C 1
ATOM 1642 O O . ARG A 1 206 ? -15.211 13.781 9.578 1 98.75 206 ARG A O 1
ATOM 1649 N N . ARG A 1 207 ? -13.281 14.867 9.594 1 98.88 207 ARG A N 1
ATOM 1650 C CA . ARG A 1 207 ? -12.438 13.977 8.812 1 98.88 207 ARG A CA 1
ATOM 1651 C C . ARG A 1 207 ? -12.859 13.961 7.348 1 98.88 207 ARG A C 1
ATOM 1653 O O . ARG A 1 207 ? -12.391 13.133 6.566 1 98.88 207 ARG A O 1
ATOM 1660 N N . ASP A 1 208 ? -13.82 14.828 6.953 1 98.88 208 ASP A N 1
ATOM 1661 C CA . ASP A 1 208 ? -14.023 15.078 5.531 1 98.88 208 ASP A CA 1
ATOM 1662 C C . ASP A 1 208 ? -12.82 15.805 4.922 1 98.88 208 ASP A C 1
ATOM 1664 O O . ASP A 1 208 ? -12.094 16.516 5.625 1 98.88 208 ASP A O 1
ATOM 1668 N N . ALA A 1 209 ? -12.625 15.594 3.613 1 98.88 209 ALA A N 1
ATOM 1669 C CA . ALA A 1 209 ? -11.602 16.328 2.873 1 98.88 209 ALA A CA 1
ATOM 1670 C C . ALA A 1 209 ? -12.195 17.031 1.657 1 98.88 209 ALA A C 1
ATOM 1672 O O . ALA A 1 209 ? -13.289 16.688 1.211 1 98.88 209 ALA A O 1
ATOM 1673 N N . ALA A 1 210 ? -11.555 18.047 1.232 1 98.88 210 ALA A N 1
ATOM 1674 C CA . ALA A 1 210 ? -11.914 18.719 -0.014 1 98.88 210 ALA A CA 1
ATOM 1675 C C . ALA A 1 210 ? -10.695 18.875 -0.917 1 98.88 210 ALA A C 1
ATOM 1677 O O . ALA A 1 210 ? -9.633 19.312 -0.466 1 98.88 210 ALA A O 1
ATOM 1678 N N . ARG A 1 211 ? -10.781 18.469 -2.096 1 98.69 211 ARG A N 1
ATOM 1679 C CA . ARG A 1 211 ? -9.836 18.734 -3.174 1 98.69 211 ARG A CA 1
ATOM 1680 C C . ARG A 1 211 ? -10.305 19.922 -4.023 1 98.69 211 ARG A C 1
ATOM 1682 O O . ARG A 1 211 ? -11.367 19.859 -4.641 1 98.69 211 ARG A O 1
ATOM 1689 N N . ILE A 1 212 ? -9.523 20.953 -4.027 1 98.75 212 ILE A N 1
ATOM 1690 C CA . ILE A 1 212 ? -10 22.219 -4.59 1 98.75 212 ILE A CA 1
ATOM 1691 C C . ILE A 1 212 ? -9.055 22.672 -5.703 1 98.75 212 ILE A C 1
ATOM 1693 O O . ILE A 1 212 ? -7.84 22.75 -5.504 1 98.75 212 ILE A O 1
ATOM 1697 N N . THR A 1 213 ? -9.57 22.891 -6.887 1 98.25 213 THR A N 1
ATOM 1698 C CA . THR A 1 213 ? -8.812 23.344 -8.039 1 98.25 213 THR A CA 1
ATOM 1699 C C . THR A 1 213 ? -9.375 24.656 -8.586 1 98.25 213 THR A C 1
ATOM 1701 O O . THR A 1 213 ? -10.5 25.047 -8.25 1 98.25 213 THR A O 1
ATOM 1704 N N . GLU A 1 214 ? -8.555 25.391 -9.266 1 97.31 214 GLU A N 1
ATOM 1705 C CA . GLU A 1 214 ? -8.984 26.594 -9.961 1 97.31 214 GLU A CA 1
ATOM 1706 C C . GLU A 1 214 ? -9.711 27.547 -9.016 1 97.31 214 GLU A C 1
ATOM 1708 O O . GLU A 1 214 ? -10.766 28.078 -9.352 1 97.31 214 GLU A O 1
ATOM 1713 N N . THR A 1 215 ? -9.211 27.688 -7.801 1 97.62 215 THR A N 1
ATOM 1714 C CA . THR A 1 215 ? -9.789 28.531 -6.758 1 97.62 215 THR A CA 1
ATOM 1715 C C . THR A 1 215 ? -8.703 29.328 -6.039 1 97.62 215 THR A C 1
ATOM 1717 O O . THR A 1 215 ? -8.141 28.859 -5.051 1 97.62 215 THR A O 1
ATOM 1720 N N . PRO A 1 216 ? -8.453 30.562 -6.43 1 96.88 216 PRO A N 1
ATOM 1721 C CA . PRO A 1 216 ? -7.355 31.344 -5.852 1 96.88 216 PRO A CA 1
ATOM 1722 C C . PRO A 1 216 ? -7.691 31.906 -4.473 1 96.88 216 PRO A C 1
ATOM 1724 O O . PRO A 1 216 ? -6.785 32.25 -3.711 1 96.88 216 PRO A O 1
ATOM 1727 N N . VAL A 1 217 ? -9.031 32.062 -4.215 1 98.19 217 VAL A N 1
ATOM 1728 C CA . VAL A 1 217 ? -9.469 32.562 -2.922 1 98.19 217 VAL A CA 1
ATOM 1729 C C . VAL A 1 217 ? -10.469 31.609 -2.299 1 98.19 217 VAL A C 1
ATOM 1731 O O . VAL A 1 217 ? -11.461 31.234 -2.932 1 98.19 217 VAL A O 1
ATOM 1734 N N . LEU A 1 218 ? -10.188 31.141 -1.089 1 98.69 218 LEU A N 1
ATOM 1735 C CA . LEU A 1 218 ? -11.039 30.188 -0.379 1 98.69 218 LEU A CA 1
ATOM 1736 C C . LEU A 1 218 ? -11.453 30.75 0.979 1 98.69 218 LEU A C 1
ATOM 1738 O O . LEU A 1 218 ? -10.602 31.062 1.815 1 98.69 218 LEU A O 1
ATOM 1742 N N . ARG A 1 219 ? -12.703 30.922 1.155 1 98.75 219 ARG A N 1
ATOM 1743 C CA . ARG A 1 219 ? -13.227 31.312 2.459 1 98.75 219 ARG A CA 1
ATOM 1744 C C . ARG A 1 219 ? -13.57 30.094 3.305 1 98.75 219 ARG A C 1
ATOM 1746 O O . ARG A 1 219 ? -14.281 29.188 2.848 1 98.75 219 ARG A O 1
ATOM 1753 N N . LEU A 1 220 ? -13.055 30 4.484 1 98.88 220 LEU A N 1
ATOM 1754 C CA . LEU A 1 220 ? -13.297 28.922 5.438 1 98.88 220 LEU A CA 1
ATOM 1755 C C . LEU A 1 220 ? -14.055 29.438 6.656 1 98.88 220 LEU A C 1
ATOM 1757 O O . LEU A 1 220 ? -13.594 30.359 7.34 1 98.88 220 LEU A O 1
ATOM 1761 N N . ALA A 1 221 ? -15.172 28.891 6.902 1 98.75 221 ALA A N 1
ATOM 1762 C CA . ALA A 1 221 ? -15.969 29.297 8.055 1 98.75 221 ALA A CA 1
ATOM 1763 C C . ALA A 1 221 ? -16.453 28.078 8.836 1 98.75 221 ALA A C 1
ATOM 1765 O O . ALA A 1 221 ? -16.531 26.969 8.297 1 98.75 221 ALA A O 1
ATOM 1766 N N . THR A 1 222 ? -16.688 28.266 10.094 1 98.56 222 THR A N 1
ATOM 1767 C CA . THR A 1 222 ? -17.203 27.188 10.93 1 98.56 222 THR A CA 1
ATOM 1768 C C . THR A 1 222 ? -18.297 27.703 11.859 1 98.56 222 THR A C 1
ATOM 1770 O O . THR A 1 222 ? -18.266 28.859 12.289 1 98.56 222 THR A O 1
ATOM 1773 N N . ASN A 1 223 ? -19.219 26.875 12.109 1 96.25 223 ASN A N 1
ATOM 1774 C CA . ASN A 1 223 ? -20.297 27.219 13.031 1 96.25 223 ASN A CA 1
ATOM 1775 C C . ASN A 1 223 ? -19.938 26.844 14.469 1 96.25 223 ASN A C 1
ATOM 1777 O O . ASN A 1 223 ? -20.109 27.641 15.391 1 96.25 223 ASN A O 1
ATOM 1781 N N . GLU A 1 224 ? -19.391 25.688 14.695 1 96.75 224 GLU A N 1
ATOM 1782 C CA . GLU A 1 224 ? -19.219 25.125 16.031 1 96.75 224 GLU A CA 1
ATOM 1783 C C . GLU A 1 224 ? -17.734 25.062 16.406 1 96.75 224 GLU A C 1
ATOM 1785 O O . GLU A 1 224 ? -17.391 24.656 17.516 1 96.75 224 GLU A O 1
ATOM 1790 N N . GLY A 1 225 ? -16.844 25.5 15.609 1 98.5 225 GLY A N 1
ATOM 1791 C CA . GLY A 1 225 ? -15.414 25.344 15.805 1 98.5 225 GLY A CA 1
ATOM 1792 C C . GLY A 1 225 ? -14.812 24.25 14.938 1 98.5 225 GLY A C 1
ATOM 1793 O O . GLY A 1 225 ? -15.492 23.297 14.586 1 98.5 225 GLY A O 1
ATOM 1794 N N . SER A 1 226 ? -13.578 24.453 14.57 1 98.75 226 SER A N 1
ATOM 1795 C CA . SER A 1 226 ? -12.938 23.484 13.695 1 98.75 226 SER A CA 1
ATOM 1796 C C . SER A 1 226 ? -11.422 23.484 13.883 1 98.75 226 SER A C 1
ATOM 1798 O O . SER A 1 226 ? -10.812 24.547 14.016 1 98.75 226 SER A O 1
ATOM 1800 N N . ARG A 1 227 ? -10.82 22.359 14.078 1 98.81 227 ARG A N 1
ATOM 1801 C CA . ARG A 1 227 ? -9.406 22.188 13.773 1 98.81 227 ARG A CA 1
ATOM 1802 C C . ARG A 1 227 ? -9.211 21.625 12.367 1 98.81 227 ARG A C 1
ATOM 1804 O O . ARG A 1 227 ? -9.82 20.625 12.008 1 98.81 227 ARG A O 1
ATOM 1811 N N . LEU A 1 228 ? -8.398 22.281 11.539 1 98.88 228 LEU A N 1
ATOM 1812 C CA . LEU A 1 228 ? -8.289 21.828 10.156 1 98.88 228 LEU A CA 1
ATOM 1813 C C . LEU A 1 228 ? -6.848 21.938 9.656 1 98.88 228 LEU A C 1
ATOM 1815 O O . LEU A 1 228 ? -6.023 22.625 10.281 1 98.88 228 LEU A O 1
ATOM 1819 N N . MET A 1 229 ? -6.559 21.109 8.672 1 98.94 229 MET A N 1
ATOM 1820 C CA . MET A 1 229 ? -5.332 21.188 7.883 1 98.94 229 MET A CA 1
ATOM 1821 C C . MET A 1 229 ? -5.625 21.703 6.473 1 98.94 229 MET A C 1
ATOM 1823 O O . MET A 1 229 ? -6.59 21.266 5.844 1 98.94 229 MET A O 1
ATOM 1827 N N . LEU A 1 230 ? -4.93 22.688 6.039 1 98.94 230 LEU A N 1
ATOM 1828 C CA . LEU A 1 230 ? -4.969 23.172 4.668 1 98.94 230 LEU A CA 1
ATOM 1829 C C . LEU A 1 230 ? -3.598 23.047 4.008 1 98.94 230 LEU A C 1
ATOM 1831 O O . LEU A 1 230 ? -2.58 23.391 4.605 1 98.94 230 LEU A O 1
ATOM 1835 N N . ILE A 1 231 ? -3.559 22.5 2.797 1 98.94 231 ILE A N 1
ATOM 1836 C CA . ILE A 1 231 ? -2.299 22.391 2.068 1 98.94 231 ILE A CA 1
ATOM 1837 C C . ILE A 1 231 ? -2.404 23.125 0.74 1 98.94 231 ILE A C 1
ATOM 1839 O O . ILE A 1 231 ? -3.305 22.859 -0.06 1 98.94 231 ILE A O 1
ATOM 1843 N N . ASP A 1 232 ? -1.496 24.125 0.586 1 98.56 232 ASP A N 1
ATOM 1844 C CA . ASP A 1 232 ? -1.25 24.719 -0.722 1 98.56 232 ASP A CA 1
ATOM 1845 C C . ASP A 1 232 ? -0.302 23.859 -1.551 1 98.56 232 ASP A C 1
ATOM 1847 O O . ASP A 1 232 ? 0.808 23.547 -1.113 1 98.56 232 ASP A O 1
ATOM 1851 N N . LEU A 1 233 ? -0.687 23.438 -2.682 1 97.56 233 LEU A N 1
ATOM 1852 C CA . LEU A 1 233 ? 0.1 22.5 -3.475 1 97.56 233 LEU A CA 1
ATOM 1853 C C . LEU A 1 233 ? 0.151 22.922 -4.938 1 97.56 233 LEU A C 1
ATOM 1855 O O . LEU A 1 233 ? -0.752 23.609 -5.418 1 97.56 233 LEU A O 1
ATOM 1859 N N . PRO A 1 234 ? 1.193 22.484 -5.684 1 97.94 234 PRO A N 1
ATOM 1860 C CA . PRO A 1 234 ? 1.162 22.688 -7.137 1 97.94 234 PRO A CA 1
ATOM 1861 C C . PRO A 1 234 ? 0.127 21.797 -7.828 1 97.94 234 PRO A C 1
ATOM 1863 O O . PRO A 1 234 ? -0.37 20.844 -7.23 1 97.94 234 PRO A O 1
ATOM 1866 N N . LYS A 1 235 ? -0.218 22.109 -9.039 1 95.12 235 LYS A N 1
ATOM 1867 C CA . LYS A 1 235 ? -1.23 21.391 -9.805 1 95.12 235 LYS A CA 1
ATOM 1868 C C . LYS A 1 235 ? -0.791 19.953 -10.078 1 95.12 235 LYS A C 1
ATOM 1870 O O . LYS A 1 235 ? -1.593 19.031 -9.984 1 95.12 235 LYS A O 1
ATOM 1875 N N . GLU A 1 236 ? 0.424 19.891 -10.445 1 86.06 236 GLU A N 1
ATOM 1876 C CA . GLU A 1 236 ? 0.935 18.562 -10.797 1 86.06 236 GLU A CA 1
ATOM 1877 C C . GLU A 1 236 ? 2.111 18.172 -9.914 1 86.06 236 GLU A C 1
ATOM 1879 O O . GLU A 1 236 ? 2.764 19.031 -9.32 1 86.06 236 GLU A O 1
ATOM 1884 N N . GLY A 1 237 ? 2.174 16.953 -9.617 1 72.75 237 GLY A N 1
ATOM 1885 C CA . GLY A 1 237 ? 3.314 16.375 -8.914 1 72.75 237 GLY A CA 1
ATOM 1886 C C . GLY A 1 237 ? 4.293 15.68 -9.844 1 72.75 237 GLY A C 1
ATOM 1887 O O . GLY A 1 237 ? 3.947 15.344 -10.977 1 72.75 237 GLY A O 1
ATOM 1888 N N . MET B 1 1 ? 10.57 -9.008 -26.234 1 94.56 1 MET B N 1
ATOM 1889 C CA . MET B 1 1 ? 11.492 -8.281 -25.359 1 94.56 1 MET B CA 1
ATOM 1890 C C . MET B 1 1 ? 11.414 -8.812 -23.922 1 94.56 1 MET B C 1
ATOM 1892 O O . MET B 1 1 ? 10.328 -9.086 -23.422 1 94.56 1 MET B O 1
ATOM 1896 N N . ILE B 1 2 ? 12.578 -9.203 -23.375 1 98.12 2 ILE B N 1
ATOM 1897 C CA . ILE B 1 2 ? 12.648 -9.781 -22.031 1 98.12 2 ILE B CA 1
ATOM 1898 C C . ILE B 1 2 ? 13.336 -8.797 -21.094 1 98.12 2 ILE B C 1
ATOM 1900 O O . ILE B 1 2 ? 14.477 -8.398 -21.328 1 98.12 2 ILE B O 1
ATOM 1904 N N . ARG B 1 3 ? 12.578 -8.336 -20.094 1 98.31 3 ARG B N 1
ATOM 1905 C CA . ARG B 1 3 ? 13.141 -7.531 -19.016 1 98.31 3 ARG B CA 1
ATOM 1906 C C . ARG B 1 3 ? 13.25 -8.344 -17.719 1 98.31 3 ARG B C 1
ATOM 1908 O O . ARG B 1 3 ? 12.258 -8.859 -17.219 1 98.31 3 ARG B O 1
ATOM 1915 N N . ILE B 1 4 ? 14.477 -8.422 -17.219 1 98.62 4 ILE B N 1
ATOM 1916 C CA . ILE B 1 4 ? 14.695 -9.203 -15.992 1 98.62 4 ILE B CA 1
ATOM 1917 C C . ILE B 1 4 ? 14.68 -8.273 -14.781 1 98.62 4 ILE B C 1
ATOM 1919 O O . ILE B 1 4 ? 15.336 -7.23 -14.781 1 98.62 4 ILE B O 1
ATOM 1923 N N . ASP B 1 5 ? 13.844 -8.531 -13.828 1 98.31 5 ASP B N 1
ATOM 1924 C CA . ASP B 1 5 ? 13.852 -7.906 -12.516 1 98.31 5 ASP B CA 1
ATOM 1925 C C . ASP B 1 5 ? 14.555 -8.797 -11.492 1 98.31 5 ASP B C 1
ATOM 1927 O O . ASP B 1 5 ? 14.008 -9.82 -11.078 1 98.31 5 ASP B O 1
ATOM 1931 N N . ARG B 1 6 ? 15.703 -8.359 -11.047 1 98.56 6 ARG B N 1
ATOM 1932 C CA . ARG B 1 6 ? 16.5 -9.164 -10.117 1 98.56 6 ARG B CA 1
ATOM 1933 C C . ARG B 1 6 ? 15.836 -9.227 -8.742 1 98.56 6 ARG B C 1
ATOM 1935 O O . ARG B 1 6 ? 15.289 -8.227 -8.273 1 98.56 6 ARG B O 1
ATOM 1942 N N . ALA B 1 7 ? 16 -10.359 -8.086 1 98.38 7 ALA B N 1
ATOM 1943 C CA . ALA B 1 7 ? 15.484 -10.531 -6.738 1 98.38 7 ALA B CA 1
ATOM 1944 C C . ALA B 1 7 ? 15.969 -9.422 -5.812 1 98.38 7 ALA B C 1
ATOM 1946 O O . ALA B 1 7 ? 15.203 -8.906 -4.992 1 98.38 7 ALA B O 1
ATOM 1947 N N . SER B 1 8 ? 17.156 -8.992 -5.957 1 95.94 8 SER B N 1
ATOM 1948 C CA . SER B 1 8 ? 17.797 -8.023 -5.074 1 95.94 8 SER B CA 1
ATOM 1949 C C . SER B 1 8 ? 17.203 -6.625 -5.273 1 95.94 8 SER B C 1
ATOM 1951 O O . SER B 1 8 ? 17.406 -5.738 -4.434 1 95.94 8 SER B O 1
ATOM 1953 N N . SER B 1 9 ? 16.531 -6.434 -6.383 1 93.56 9 SER B N 1
ATOM 1954 C CA . SER B 1 9 ? 16.016 -5.105 -6.688 1 93.56 9 SER B CA 1
ATOM 1955 C C . SER B 1 9 ? 14.633 -4.906 -6.074 1 93.56 9 SER B C 1
ATOM 1957 O O . SER B 1 9 ? 14.109 -3.787 -6.055 1 93.56 9 SER B O 1
ATOM 1959 N N . ARG B 1 10 ? 14.023 -5.934 -5.516 1 95.5 10 ARG B N 1
ATOM 1960 C CA . ARG B 1 10 ? 12.68 -5.84 -4.949 1 95.5 10 ARG B CA 1
ATOM 1961 C C . ARG B 1 10 ? 12.688 -5.082 -3.627 1 95.5 10 ARG B C 1
ATOM 1963 O O . ARG B 1 10 ? 13.641 -5.191 -2.854 1 95.5 10 ARG B O 1
ATOM 1970 N N . TYR B 1 11 ? 11.617 -4.391 -3.426 1 91.81 11 TYR B N 1
ATOM 1971 C CA . TYR B 1 11 ? 11.414 -3.824 -2.096 1 91.81 11 TYR B CA 1
ATOM 1972 C C . TYR B 1 11 ? 11.312 -4.926 -1.047 1 91.81 11 TYR B C 1
ATOM 1974 O O . TYR B 1 11 ? 10.648 -5.941 -1.269 1 91.81 11 TYR B O 1
ATOM 1982 N N . HIS B 1 12 ? 11.984 -4.695 0.059 1 92.88 12 HIS B N 1
ATOM 1983 C CA . HIS B 1 12 ? 11.984 -5.672 1.145 1 92.88 12 HIS B CA 1
ATOM 1984 C C . HIS B 1 12 ? 11.758 -4.992 2.492 1 92.88 12 HIS B C 1
ATOM 1986 O O . HIS B 1 12 ? 12.297 -3.916 2.746 1 92.88 12 HIS B O 1
ATOM 1992 N N . ALA B 1 13 ? 10.891 -5.551 3.283 1 88.19 13 ALA B N 1
ATOM 1993 C CA . ALA B 1 13 ? 10.656 -5.078 4.645 1 88.19 13 ALA B CA 1
ATOM 1994 C C . ALA B 1 13 ? 10.586 -6.246 5.625 1 88.19 13 ALA B C 1
ATOM 1996 O O . ALA B 1 13 ? 10.094 -7.324 5.277 1 88.19 13 ALA B O 1
ATOM 1997 N N . ASP B 1 14 ? 11.102 -6.02 6.82 1 88.94 14 ASP B N 1
ATOM 1998 C CA . ASP B 1 14 ? 11.062 -6.988 7.914 1 88.94 14 ASP B CA 1
ATOM 1999 C C . ASP B 1 14 ? 10.43 -6.375 9.164 1 88.94 14 ASP B C 1
ATOM 2001 O O . ASP B 1 14 ? 11.055 -5.566 9.844 1 88.94 14 ASP B O 1
ATOM 2005 N N . TYR B 1 15 ? 9.211 -6.863 9.453 1 81.06 15 TYR B N 1
ATOM 2006 C CA . TYR B 1 15 ? 8.469 -6.336 10.594 1 81.06 15 TYR B CA 1
ATOM 2007 C C . TYR B 1 15 ? 8.531 -7.285 11.781 1 81.06 15 TYR B C 1
ATOM 2009 O O . TYR B 1 15 ? 7.809 -7.113 12.766 1 81.06 15 TYR B O 1
ATOM 2017 N N . GLY B 1 16 ? 9.375 -8.328 11.695 1 87.12 16 GLY B N 1
ATOM 2018 C CA . GLY B 1 16 ? 9.445 -9.359 12.719 1 87.12 16 GLY B CA 1
ATOM 2019 C C . GLY B 1 16 ? 8.477 -10.5 12.477 1 87.12 16 GLY B C 1
ATOM 2020 O O . GLY B 1 16 ? 8.883 -11.586 12.039 1 87.12 16 GLY B O 1
ATOM 2021 N N . TRP B 1 17 ? 7.191 -10.117 12.477 1 88.19 17 TRP B N 1
ATOM 2022 C CA . TRP B 1 17 ? 6.176 -11.133 12.242 1 88.19 17 TRP B CA 1
ATOM 2023 C C . TRP B 1 17 ? 5.988 -11.383 10.742 1 88.19 17 TRP B C 1
ATOM 2025 O O . TRP B 1 17 ? 5.484 -12.43 10.344 1 88.19 17 TRP B O 1
ATOM 2035 N N . LEU B 1 18 ? 6.387 -10.398 9.961 1 92.38 18 LEU B N 1
ATOM 2036 C CA . LEU B 1 18 ? 6.262 -10.445 8.508 1 92.38 18 LEU B CA 1
ATOM 2037 C C . LEU B 1 18 ? 7.562 -10.016 7.836 1 92.38 18 LEU B C 1
ATOM 2039 O O . LEU B 1 18 ? 8.094 -8.945 8.125 1 92.38 18 LEU B O 1
ATOM 2043 N N . LYS B 1 19 ? 8.148 -10.898 7.062 1 94.94 19 LYS B N 1
ATOM 2044 C CA . LYS B 1 19 ? 9.133 -10.531 6.051 1 94.94 19 LYS B CA 1
ATOM 2045 C C . LYS B 1 19 ? 8.516 -10.539 4.656 1 94.94 19 LYS B C 1
ATOM 2047 O O . LYS B 1 19 ? 7.871 -11.516 4.262 1 94.94 19 LYS B O 1
ATOM 2052 N N . THR B 1 20 ? 8.633 -9.422 3.918 1 96 20 THR B N 1
ATOM 2053 C CA . THR B 1 20 ? 7.918 -9.328 2.646 1 96 20 THR B CA 1
ATOM 2054 C C . THR B 1 20 ? 8.82 -8.734 1.565 1 96 20 THR B C 1
ATOM 2056 O O . THR B 1 20 ? 9.688 -7.914 1.856 1 96 20 THR B O 1
ATOM 2059 N N . TYR B 1 21 ? 8.672 -9.219 0.343 1 97.5 21 TYR B N 1
ATOM 2060 C CA . TYR B 1 21 ? 9.344 -8.734 -0.86 1 97.5 21 TYR B CA 1
ATOM 2061 C C . TYR B 1 21 ? 8.328 -8.359 -1.937 1 97.5 21 TYR B C 1
ATOM 2063 O O . TYR B 1 21 ? 7.531 -9.203 -2.367 1 97.5 21 TYR B O 1
ATOM 2071 N N . HIS B 1 22 ? 8.312 -7.066 -2.336 1 97.56 22 HIS B N 1
ATOM 2072 C CA . HIS B 1 22 ? 7.328 -6.566 -3.289 1 97.56 22 HIS B CA 1
ATOM 2073 C C . HIS B 1 22 ? 7.922 -6.469 -4.691 1 97.56 22 HIS B C 1
ATOM 2075 O O . HIS B 1 22 ? 8.938 -5.797 -4.895 1 97.56 22 HIS B O 1
ATOM 2081 N N . SER B 1 23 ? 7.242 -7.109 -5.637 1 98.12 23 SER B N 1
ATOM 2082 C CA . SER B 1 23 ? 7.676 -7.008 -7.027 1 98.12 23 SER B CA 1
ATOM 2083 C C . SER B 1 23 ? 7.125 -5.75 -7.688 1 98.12 23 SER B C 1
ATOM 2085 O O . SER B 1 23 ? 7.621 -5.32 -8.734 1 98.12 23 SER B O 1
ATOM 2087 N N . PHE B 1 24 ? 6.055 -5.203 -7.133 1 97.5 24 PHE B N 1
ATOM 2088 C CA . PHE B 1 24 ? 5.391 -4 -7.625 1 97.5 24 PHE B CA 1
ATOM 2089 C C . PHE B 1 24 ? 5.148 -3.014 -6.488 1 97.5 24 PHE B C 1
ATOM 2091 O O . PHE B 1 24 ? 5.227 -3.379 -5.312 1 97.5 24 PHE B O 1
ATOM 2098 N N . SER B 1 25 ? 4.895 -1.687 -6.93 1 95.19 25 SER B N 1
ATOM 2099 C CA . SER B 1 25 ? 4.496 -0.669 -5.961 1 95.19 25 SER B CA 1
ATOM 2100 C C . SER B 1 25 ? 3.365 -1.166 -5.07 1 95.19 25 SER B C 1
ATOM 2102 O O . SER B 1 25 ? 2.332 -1.622 -5.562 1 95.19 25 SER B O 1
ATOM 2104 N N . PHE B 1 26 ? 3.588 -1.081 -3.729 1 95.06 26 PHE B N 1
ATOM 2105 C CA . PHE B 1 26 ? 2.602 -1.536 -2.756 1 95.06 26 PHE B CA 1
ATOM 2106 C C . PHE B 1 26 ? 2.936 -1.018 -1.362 1 95.06 26 PHE B C 1
ATOM 2108 O O . PHE B 1 26 ? 4.059 -1.191 -0.882 1 95.06 26 PHE B O 1
ATOM 2115 N N . GLY B 1 27 ? 1.974 -0.389 -0.775 1 90.5 27 GLY B N 1
ATOM 2116 C CA . GLY B 1 27 ? 2.174 0.083 0.586 1 90.5 27 GLY B CA 1
ATOM 2117 C C . GLY B 1 27 ? 3.312 1.077 0.711 1 90.5 27 GLY B C 1
ATOM 2118 O O . GLY B 1 27 ? 3.34 2.092 0.01 1 90.5 27 GLY B O 1
ATOM 2119 N N . GLU B 1 28 ? 4.344 0.658 1.452 1 86.94 28 GLU B N 1
ATOM 2120 C CA . GLU B 1 28 ? 5.477 1.522 1.77 1 86.94 28 GLU B CA 1
ATOM 2121 C C . GLU B 1 28 ? 6.418 1.661 0.576 1 86.94 28 GLU B C 1
ATOM 2123 O O . GLU B 1 28 ? 7.312 2.506 0.58 1 86.94 28 GLU B O 1
ATOM 2128 N N . TYR B 1 29 ? 6.172 0.851 -0.4 1 90.19 29 TYR B N 1
ATOM 2129 C CA . TYR B 1 29 ? 6.953 0.925 -1.631 1 90.19 29 TYR B CA 1
ATOM 2130 C C . TYR B 1 29 ? 6.137 1.559 -2.754 1 90.19 29 TYR B C 1
ATOM 2132 O O . TYR B 1 29 ? 5.168 0.97 -3.232 1 90.19 29 TYR B O 1
ATOM 2140 N N . TYR B 1 30 ? 6.562 2.762 -3.113 1 90.5 30 TYR B N 1
ATOM 2141 C CA . TYR B 1 30 ? 5.883 3.406 -4.23 1 90.5 30 TYR B CA 1
ATOM 2142 C C . TYR B 1 30 ? 6.863 3.711 -5.359 1 90.5 30 TYR B C 1
ATOM 2144 O O . TYR B 1 30 ? 7.867 4.398 -5.152 1 90.5 30 TYR B O 1
ATOM 2152 N N . ASP B 1 31 ? 6.637 3.18 -6.484 1 91.12 31 ASP B N 1
ATOM 2153 C CA . ASP B 1 31 ? 7.344 3.449 -7.734 1 91.12 31 ASP B CA 1
ATOM 2154 C C . ASP B 1 31 ? 6.363 3.617 -8.898 1 91.12 31 ASP B C 1
ATOM 2156 O O . ASP B 1 31 ? 5.789 2.639 -9.375 1 91.12 31 ASP B O 1
ATOM 2160 N N . PRO B 1 32 ? 6.121 4.855 -9.359 1 88.81 32 PRO B N 1
ATOM 2161 C CA . PRO B 1 32 ? 5.129 5.09 -10.414 1 88.81 32 PRO B CA 1
ATOM 2162 C C . PRO B 1 32 ? 5.461 4.355 -11.711 1 88.81 32 PRO B C 1
ATOM 2164 O O . PRO B 1 32 ? 4.594 4.195 -12.57 1 88.81 32 PRO B O 1
ATOM 2167 N N . ASN B 1 33 ? 6.719 3.889 -11.852 1 91.44 33 ASN B N 1
ATOM 2168 C CA . ASN B 1 33 ? 7.125 3.172 -13.055 1 91.44 33 ASN B CA 1
ATOM 2169 C C . ASN B 1 33 ? 7.043 1.66 -12.867 1 91.44 33 ASN B C 1
ATOM 2171 O O . ASN B 1 33 ? 7.457 0.896 -13.742 1 91.44 33 ASN B O 1
ATOM 2175 N N . ASN B 1 34 ? 6.516 1.256 -11.727 1 95.94 34 ASN B N 1
ATOM 2176 C CA . ASN B 1 34 ? 6.43 -0.164 -11.406 1 95.94 34 ASN B CA 1
ATOM 2177 C C . ASN B 1 34 ? 5.129 -0.496 -10.672 1 95.94 34 ASN B C 1
ATOM 2179 O O . ASN B 1 34 ? 5.148 -1.158 -9.633 1 95.94 34 ASN B O 1
ATOM 2183 N N . ILE B 1 35 ? 4.031 -0.036 -11.266 1 95.44 35 ILE B N 1
ATOM 2184 C CA . ILE B 1 35 ? 2.719 -0.139 -10.633 1 95.44 35 ILE B CA 1
ATOM 2185 C C . ILE B 1 35 ? 2.113 -1.511 -10.922 1 95.44 35 ILE B C 1
ATOM 2187 O O . ILE B 1 35 ? 1.485 -2.115 -10.055 1 95.44 35 ILE B O 1
ATOM 2191 N N . GLN B 1 36 ? 2.27 -1.957 -12.195 1 97.31 36 GLN B N 1
ATOM 2192 C CA . GLN B 1 36 ? 1.661 -3.211 -12.625 1 97.31 36 GLN B CA 1
ATOM 2193 C C . GLN B 1 36 ? 2.291 -3.709 -13.93 1 97.31 36 GLN B C 1
ATOM 2195 O O . GLN B 1 36 ? 3.049 -2.984 -14.57 1 97.31 36 GLN B O 1
ATOM 2200 N N . PHE B 1 37 ? 2.088 -4.926 -14.273 1 98.38 37 PHE B N 1
ATOM 2201 C CA . PHE B 1 37 ? 2.389 -5.535 -15.562 1 98.38 37 PHE B CA 1
ATOM 2202 C C . PHE B 1 37 ? 1.153 -6.211 -16.141 1 98.38 37 PHE B C 1
ATOM 2204 O O . PHE B 1 37 ? 0.774 -7.301 -15.711 1 98.38 37 PHE B O 1
ATOM 2211 N N . GLY B 1 38 ? 0.582 -5.523 -17.172 1 97.94 38 GLY B N 1
ATOM 2212 C CA . GLY B 1 38 ? -0.774 -5.934 -17.516 1 97.94 38 GLY B CA 1
ATOM 2213 C C . GLY B 1 38 ? -1.73 -5.84 -16.344 1 97.94 38 GLY B C 1
ATOM 2214 O O . GLY B 1 38 ? -1.796 -4.812 -15.664 1 97.94 38 GLY B O 1
ATOM 2215 N N . PRO B 1 39 ? -2.533 -6.898 -16.141 1 98.25 39 PRO B N 1
ATOM 2216 C CA . PRO B 1 39 ? -3.453 -6.848 -15 1 98.25 39 PRO B CA 1
ATOM 2217 C C . PRO B 1 39 ? -2.793 -7.273 -13.695 1 98.25 39 PRO B C 1
ATOM 2219 O O . PRO B 1 39 ? -3.424 -7.219 -12.633 1 98.25 39 PRO B O 1
ATOM 2222 N N . LEU B 1 40 ? -1.533 -7.73 -13.703 1 98.75 40 LEU B N 1
ATOM 2223 C CA . LEU B 1 40 ? -0.831 -8.125 -12.484 1 98.75 40 LEU B CA 1
ATOM 2224 C C . LEU B 1 40 ? -0.405 -6.898 -11.688 1 98.75 40 LEU B C 1
ATOM 2226 O O . LEU B 1 40 ? 0.555 -6.215 -12.047 1 98.75 40 LEU B O 1
ATOM 2230 N N . ARG B 1 41 ? -1.057 -6.688 -10.57 1 98.12 41 ARG B N 1
ATOM 2231 C CA . ARG B 1 41 ? -0.894 -5.473 -9.781 1 98.12 41 ARG B CA 1
ATOM 2232 C C . ARG B 1 41 ? 0.025 -5.715 -8.586 1 98.12 41 ARG B C 1
ATOM 2234 O O . ARG B 1 41 ? 0.754 -4.812 -8.164 1 98.12 41 ARG B O 1
ATOM 2241 N N . VAL B 1 42 ? -0.076 -6.898 -8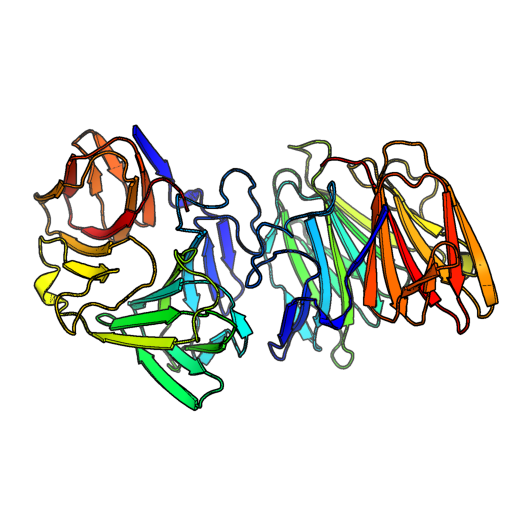.023 1 98.5 42 VAL B N 1
ATOM 2242 C CA . VAL B 1 42 ? 0.686 -7.227 -6.824 1 98.5 42 VAL B CA 1
ATOM 2243 C C . VAL B 1 42 ? 1.312 -8.609 -6.969 1 98.5 42 VAL B C 1
ATOM 2245 O O . VAL B 1 42 ? 0.666 -9.547 -7.445 1 98.5 42 VAL B O 1
ATOM 2248 N N . LEU B 1 43 ? 2.521 -8.711 -6.637 1 98.81 43 LEU B N 1
ATOM 2249 C CA . LEU B 1 43 ? 3.209 -9.953 -6.312 1 98.81 43 LEU B CA 1
ATOM 2250 C C . LEU B 1 43 ? 4.098 -9.781 -5.086 1 98.81 43 LEU B C 1
ATOM 2252 O O . LEU B 1 43 ? 5.203 -9.234 -5.184 1 98.81 43 LEU B O 1
ATOM 2256 N N . ASN B 1 44 ? 3.578 -10.211 -3.996 1 98.5 44 ASN B N 1
ATOM 2257 C CA . ASN B 1 44 ? 4.316 -10.164 -2.736 1 98.5 44 ASN B CA 1
ATOM 2258 C C . ASN B 1 44 ? 4.773 -11.562 -2.311 1 98.5 44 ASN B C 1
ATOM 2260 O O . ASN B 1 44 ? 3.977 -12.5 -2.279 1 98.5 44 ASN B O 1
ATOM 2264 N N . ASP B 1 45 ? 6.055 -11.672 -2.1 1 98.75 45 ASP B N 1
ATOM 2265 C CA . ASP B 1 45 ? 6.672 -12.852 -1.499 1 98.75 45 ASP B CA 1
ATOM 2266 C C . ASP B 1 45 ? 6.762 -12.711 0.019 1 98.75 45 ASP B C 1
ATOM 2268 O O . ASP B 1 45 ? 7.691 -12.094 0.538 1 98.75 45 ASP B O 1
ATOM 2272 N N . ASP B 1 46 ? 5.754 -13.344 0.722 1 98.19 46 ASP B N 1
ATOM 2273 C CA . ASP B 1 46 ? 5.551 -13.07 2.143 1 98.19 46 ASP B CA 1
ATOM 2274 C C . ASP B 1 46 ? 5.988 -14.258 2.996 1 98.19 46 ASP B C 1
ATOM 2276 O O . ASP B 1 46 ? 5.668 -15.406 2.68 1 98.19 46 ASP B O 1
ATOM 2280 N N . PHE B 1 47 ? 6.688 -14 4.016 1 98.31 47 PHE B N 1
ATOM 2281 C CA . PHE B 1 47 ? 7.02 -14.922 5.094 1 98.31 47 PHE B CA 1
ATOM 2282 C C . PHE B 1 47 ? 6.375 -14.477 6.402 1 98.31 47 PHE B C 1
ATOM 2284 O O . PHE B 1 47 ? 6.691 -13.406 6.922 1 98.31 47 PHE B O 1
ATOM 2291 N N . VAL B 1 48 ? 5.477 -15.281 6.938 1 97.62 48 VAL B N 1
ATOM 2292 C CA . VAL B 1 48 ? 4.711 -14.906 8.125 1 97.62 48 VAL B CA 1
ATOM 2293 C C . VAL B 1 48 ? 5.074 -15.828 9.281 1 97.62 48 VAL B C 1
ATOM 2295 O O . VAL B 1 48 ? 5.027 -17.047 9.156 1 97.62 48 VAL B O 1
ATOM 2298 N N . ALA B 1 49 ? 5.379 -15.273 10.406 1 97.56 49 ALA B N 1
ATOM 2299 C CA . ALA B 1 49 ? 5.781 -16 11.602 1 97.56 49 ALA B CA 1
ATOM 2300 C C . ALA B 1 49 ? 4.613 -16.797 12.18 1 97.56 49 ALA B C 1
ATOM 2302 O O . ALA B 1 49 ? 3.453 -16.547 11.844 1 97.56 49 ALA B O 1
ATOM 2303 N N . PRO B 1 50 ? 4.953 -17.797 13.062 1 98.06 50 PRO B N 1
ATOM 2304 C CA . PRO B 1 50 ? 3.908 -18.594 13.719 1 98.06 50 PRO B CA 1
ATOM 2305 C C . PRO B 1 50 ? 2.883 -17.719 14.453 1 98.06 50 PRO B C 1
ATOM 2307 O O . PRO B 1 50 ? 3.246 -16.734 15.078 1 98.06 50 PRO B O 1
ATOM 2310 N N . LEU B 1 51 ? 1.728 -18.156 14.297 1 96.31 51 LEU B N 1
ATOM 2311 C CA . LEU B 1 51 ? 0.586 -17.594 15.016 1 96.31 51 LEU B CA 1
ATOM 231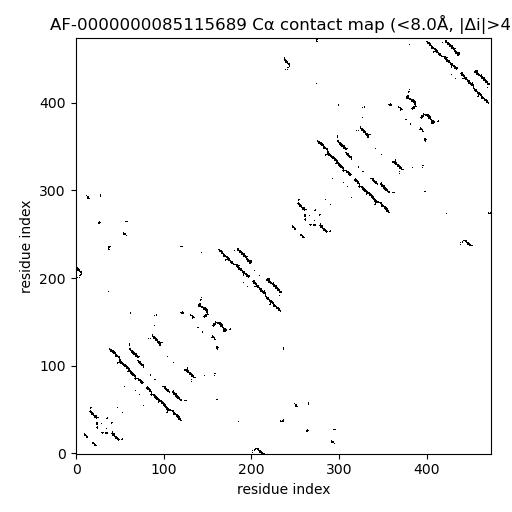2 C C . LEU B 1 51 ? 0.464 -16.094 14.773 1 96.31 51 LEU B C 1
ATOM 2314 O O . LEU B 1 51 ? 0.07 -15.344 15.664 1 96.31 51 LEU B O 1
ATOM 2318 N N . SER B 1 52 ? 0.885 -15.625 13.625 1 94.12 52 SER B N 1
ATOM 2319 C CA . SER B 1 52 ? 0.775 -14.242 13.18 1 94.12 52 SER B CA 1
ATOM 2320 C C . SER B 1 52 ? 0.128 -14.148 11.797 1 94.12 52 SER B C 1
ATOM 2322 O O . SER B 1 52 ? -0.215 -15.172 11.203 1 94.12 52 SER B O 1
ATOM 2324 N N . GLY B 1 53 ? -0.217 -12.992 11.438 1 93.69 53 GLY B N 1
ATOM 2325 C CA . GLY B 1 53 ? -0.802 -12.836 10.109 1 93.69 53 GLY B CA 1
ATOM 2326 C C . GLY B 1 53 ? -1.538 -11.523 9.93 1 93.69 53 GLY B C 1
ATOM 2327 O O . GLY B 1 53 ? -1.361 -10.594 10.719 1 93.69 53 GLY B O 1
ATOM 2328 N N . PHE B 1 54 ? -2.199 -11.453 8.828 1 90.75 54 PHE B N 1
ATOM 2329 C CA . PHE B 1 54 ? -3.02 -10.297 8.492 1 90.75 54 PHE B CA 1
ATOM 2330 C C . PHE B 1 54 ? -4.418 -10.43 9.078 1 90.75 54 PHE B C 1
ATOM 2332 O O . PHE B 1 54 ? -5.195 -11.297 8.656 1 90.75 54 PHE B O 1
ATOM 2339 N N . GLY B 1 55 ? -4.707 -9.617 10.008 1 87.94 55 GLY B N 1
ATOM 2340 C CA . GLY B 1 55 ? -6.055 -9.617 10.555 1 87.94 55 GLY B CA 1
ATOM 2341 C C . GLY B 1 55 ? -7.109 -9.242 9.531 1 87.94 55 GLY B C 1
ATOM 2342 O O . GLY B 1 55 ? -6.812 -9.117 8.344 1 87.94 55 GLY B O 1
ATOM 2343 N N . ALA B 1 56 ? -8.359 -9.125 10.031 1 86.81 56 ALA B N 1
ATOM 2344 C CA . ALA B 1 56 ? -9.477 -8.82 9.133 1 86.81 56 ALA B CA 1
ATOM 2345 C C . ALA B 1 56 ? -9.234 -7.512 8.391 1 86.81 56 ALA B C 1
ATOM 2347 O O . ALA B 1 56 ? -8.93 -6.488 9.008 1 86.81 56 ALA B O 1
ATOM 2348 N N . HIS B 1 57 ? -9.266 -7.496 7.082 1 87.31 57 HIS B N 1
ATOM 2349 C CA . HIS B 1 57 ? -9.086 -6.32 6.242 1 87.31 57 HIS B CA 1
ATOM 2350 C C . HIS B 1 57 ? -9.898 -6.434 4.953 1 87.31 57 HIS B C 1
ATOM 2352 O O . HIS B 1 57 ? -10.195 -7.543 4.504 1 87.31 57 HIS B O 1
ATOM 2358 N N . PRO B 1 58 ? -10.242 -5.352 4.352 1 87.62 58 PRO B N 1
ATOM 2359 C CA . PRO B 1 58 ? -11.117 -5.375 3.178 1 87.62 58 PRO B CA 1
ATOM 2360 C C . PRO B 1 58 ? -10.344 -5.453 1.865 1 87.62 58 PRO B C 1
ATOM 2362 O O . PRO B 1 58 ? -9.188 -5.035 1.803 1 87.62 58 PRO B O 1
ATOM 2365 N N . HIS B 1 59 ? -10.891 -6.059 0.904 1 91.44 59 HIS B N 1
ATOM 2366 C CA . HIS B 1 59 ? -10.516 -5.973 -0.503 1 91.44 59 HIS B CA 1
ATOM 2367 C C . HIS B 1 59 ? -11.727 -5.641 -1.375 1 91.44 59 HIS B C 1
ATOM 2369 O O . HIS B 1 59 ? -12.859 -5.949 -1.014 1 91.44 59 HIS B O 1
ATOM 2375 N N . ARG B 1 60 ? -11.492 -4.973 -2.449 1 91.12 60 ARG B N 1
ATOM 2376 C CA . ARG B 1 60 ? -12.523 -4.676 -3.434 1 91.12 60 ARG B CA 1
ATOM 2377 C C . ARG B 1 60 ? -11.961 -4.699 -4.848 1 91.12 60 ARG B C 1
ATOM 2379 O O . ARG B 1 60 ? -10.812 -4.301 -5.07 1 91.12 60 ARG B O 1
ATOM 2386 N N . GLU B 1 61 ? -12.758 -5.172 -5.727 1 94.44 61 GLU B N 1
ATOM 2387 C CA . GLU B 1 61 ? -12.492 -5.109 -7.164 1 94.44 61 GLU B CA 1
ATOM 2388 C C . GLU B 1 61 ? -11.086 -5.586 -7.488 1 94.44 61 GLU B C 1
ATOM 2390 O O . GLU B 1 61 ? -10.336 -4.902 -8.188 1 94.44 61 GLU B O 1
ATOM 2395 N N . MET B 1 62 ? -10.703 -6.758 -6.984 1 97.06 62 MET B N 1
ATOM 2396 C CA . MET B 1 62 ? -9.414 -7.402 -7.191 1 97.06 62 MET B CA 1
ATOM 2397 C C . MET B 1 62 ? -9.562 -8.914 -7.262 1 97.06 62 MET B C 1
ATOM 2399 O O . MET B 1 62 ? -10.367 -9.5 -6.535 1 97.06 62 MET B O 1
ATOM 2403 N N . GLU B 1 63 ? -8.906 -9.531 -8.188 1 98.31 63 GLU B N 1
ATOM 2404 C CA . GLU B 1 63 ? -8.719 -10.977 -8.172 1 98.31 63 GLU B CA 1
ATOM 2405 C C . GLU B 1 63 ? -7.449 -11.359 -7.418 1 98.31 63 GLU B C 1
ATOM 2407 O O . GLU B 1 63 ? -6.344 -11.016 -7.836 1 98.31 63 GLU B O 1
ATOM 2412 N N . ILE B 1 64 ? -7.629 -12.094 -6.332 1 98.19 64 ILE B N 1
ATOM 2413 C CA . ILE B 1 64 ? -6.512 -12.367 -5.434 1 98.19 64 ILE B CA 1
ATOM 2414 C C . ILE B 1 64 ? -6.199 -13.859 -5.43 1 98.19 64 ILE B C 1
ATOM 2416 O O . ILE B 1 64 ? -7.102 -14.688 -5.297 1 98.19 64 ILE B O 1
ATOM 2420 N N . VAL B 1 65 ? -4.953 -14.164 -5.641 1 98.75 65 VAL B N 1
ATOM 2421 C CA . VAL B 1 65 ? -4.5 -15.547 -5.637 1 98.75 65 VAL B CA 1
ATOM 2422 C C . VAL B 1 65 ? -3.369 -15.719 -4.625 1 98.75 65 VAL B C 1
ATOM 2424 O O . VAL B 1 65 ? -2.389 -14.977 -4.648 1 98.75 65 VAL B O 1
ATOM 2427 N N . SER B 1 66 ? -3.506 -16.656 -3.713 1 98.69 66 SER B N 1
ATOM 2428 C CA . SER B 1 66 ? -2.453 -17.016 -2.771 1 98.69 66 SER B CA 1
ATOM 2429 C C . SER B 1 66 ? -1.909 -18.406 -3.059 1 98.69 66 SER B C 1
ATOM 2431 O O . SER B 1 66 ? -2.66 -19.391 -3.053 1 98.69 66 SER B O 1
ATOM 2433 N N . ILE B 1 67 ? -0.655 -18.469 -3.354 1 98.75 67 ILE B N 1
ATOM 2434 C CA . ILE B 1 67 ? 0.017 -19.734 -3.602 1 98.75 67 ILE B CA 1
ATOM 2435 C C . ILE B 1 67 ? 0.983 -20.047 -2.459 1 98.75 67 ILE B C 1
ATOM 2437 O O . ILE B 1 67 ? 2.008 -19.375 -2.309 1 98.75 67 ILE B O 1
ATOM 2441 N N . VAL B 1 68 ? 0.669 -21.078 -1.686 1 98.69 68 VAL B N 1
ATOM 2442 C CA . VAL B 1 68 ? 1.521 -21.438 -0.556 1 98.69 68 VAL B CA 1
ATOM 2443 C C . VAL B 1 68 ? 2.73 -22.219 -1.048 1 98.69 68 VAL B C 1
ATOM 2445 O O . VAL B 1 68 ? 2.584 -23.188 -1.79 1 98.69 68 VAL B O 1
ATOM 2448 N N . LEU B 1 69 ? 3.855 -21.797 -0.686 1 98.75 69 LEU B N 1
ATOM 2449 C CA . LEU B 1 69 ? 5.086 -22.469 -1.089 1 98.75 69 LEU B CA 1
ATOM 2450 C C . LEU B 1 69 ? 5.594 -23.375 0.018 1 98.75 69 LEU B C 1
ATOM 2452 O O . LEU B 1 69 ? 6.188 -24.422 -0.259 1 98.75 69 LEU B O 1
ATOM 2456 N N . LYS B 1 70 ? 5.414 -23 1.239 1 98.56 70 LYS B N 1
ATOM 2457 C CA . LYS B 1 70 ? 5.793 -23.75 2.436 1 98.56 70 LYS B CA 1
ATOM 2458 C C . LYS B 1 70 ? 4.941 -23.328 3.633 1 98.56 70 LYS B C 1
ATOM 2460 O O . LYS B 1 70 ? 4.621 -22.156 3.797 1 98.56 70 LYS B O 1
ATOM 2465 N N . GLY B 1 71 ? 4.613 -24.344 4.469 1 98.62 71 GLY B N 1
ATOM 2466 C CA . GLY B 1 71 ? 3.828 -24.047 5.656 1 98.62 71 GLY B CA 1
ATOM 2467 C C . GLY B 1 71 ? 2.332 -24.062 5.406 1 98.62 71 GLY B C 1
ATOM 2468 O O . GLY B 1 71 ? 1.845 -24.844 4.59 1 98.62 71 GLY B O 1
ATOM 2469 N N . TYR B 1 72 ? 1.641 -23.266 6.34 1 98.62 72 TYR B N 1
ATOM 2470 C CA . TYR B 1 72 ? 0.182 -23.297 6.309 1 98.62 72 TYR B CA 1
ATOM 2471 C C . TYR B 1 72 ? -0.392 -21.891 6.348 1 98.62 72 TYR B C 1
ATOM 2473 O O . TYR B 1 72 ? 0.072 -21.031 7.113 1 98.62 72 TYR B O 1
ATOM 2481 N N . LEU B 1 73 ? -1.411 -21.641 5.512 1 98.5 73 LEU B N 1
ATOM 2482 C CA . LEU B 1 73 ? -2.102 -20.359 5.465 1 98.5 73 LEU B CA 1
ATOM 2483 C C . LEU B 1 73 ? -3.6 -20.547 5.68 1 98.5 73 LEU B C 1
ATOM 2485 O O . LEU B 1 73 ? -4.254 -21.297 4.945 1 98.5 73 LEU B O 1
ATOM 2489 N N . GLN B 1 74 ? -4.078 -19.875 6.648 1 98.06 74 GLN B N 1
ATOM 2490 C CA . GLN B 1 74 ? -5.504 -19.953 6.949 1 98.06 74 GLN B CA 1
ATOM 2491 C C . GLN B 1 74 ? -6.238 -18.703 6.48 1 98.06 74 GLN B C 1
ATOM 2493 O O . GLN B 1 74 ? -5.805 -17.578 6.758 1 98.06 74 GLN B O 1
ATOM 2498 N N . HIS B 1 75 ? -7.242 -18.891 5.707 1 96.5 75 HIS B N 1
ATOM 2499 C CA . HIS B 1 75 ? -8.188 -17.859 5.32 1 96.5 75 HIS B CA 1
ATOM 2500 C C . HIS B 1 75 ? -9.461 -17.922 6.156 1 96.5 75 HIS B C 1
ATOM 2502 O O . HIS B 1 75 ? -9.977 -19.016 6.418 1 96.5 75 HIS B O 1
ATOM 2508 N N . GLU B 1 76 ? -9.922 -16.812 6.609 1 93.94 76 GLU B N 1
ATOM 2509 C CA . GLU B 1 76 ? -11.234 -16.672 7.23 1 93.94 76 GLU B CA 1
ATOM 2510 C C . GLU B 1 76 ? -11.93 -15.391 6.777 1 93.94 76 GLU B C 1
ATOM 2512 O O . GLU B 1 76 ? -11.297 -14.336 6.672 1 93.94 76 GLU B O 1
ATOM 2517 N N . ASP B 1 77 ? -13.211 -15.508 6.34 1 88.88 77 ASP B N 1
ATOM 2518 C CA . ASP B 1 77 ? -13.883 -14.289 5.895 1 88.88 77 ASP B CA 1
ATOM 2519 C C . ASP B 1 77 ? -15.172 -14.055 6.68 1 88.88 77 ASP B C 1
ATOM 2521 O O . ASP B 1 77 ? -15.523 -14.852 7.551 1 88.88 77 ASP B O 1
ATOM 2525 N N . SER B 1 78 ? -15.82 -12.906 6.457 1 79.75 78 SER B N 1
ATOM 2526 C CA . SER B 1 78 ? -16.953 -12.414 7.227 1 79.75 78 SER B CA 1
ATOM 2527 C C . SER B 1 78 ? -18.172 -13.328 7.074 1 79.75 78 SER B C 1
ATOM 2529 O O . SER B 1 78 ? -19.109 -13.266 7.863 1 79.75 78 SER B O 1
ATOM 2531 N N . THR B 1 79 ? -18.125 -14.18 6.07 1 77.06 79 THR B N 1
ATOM 2532 C CA . THR B 1 79 ? -19.234 -15.117 5.891 1 77.06 79 THR B CA 1
ATOM 2533 C C . THR B 1 79 ? -19 -16.391 6.707 1 77.06 79 THR B C 1
ATOM 2535 O O . THR B 1 79 ? -19.859 -17.266 6.758 1 77.06 79 THR B O 1
ATOM 2538 N N . GLY B 1 80 ? -17.859 -16.469 7.344 1 78.88 80 GLY B N 1
ATOM 2539 C CA . GLY B 1 80 ? -17.562 -17.609 8.203 1 78.88 80 GLY B CA 1
ATOM 2540 C C . GLY B 1 80 ? -16.766 -18.688 7.508 1 78.88 80 GLY B C 1
ATOM 2541 O O . GLY B 1 80 ? -16.438 -19.703 8.117 1 78.88 80 GLY B O 1
ATOM 2542 N N . HIS B 1 81 ? -16.547 -18.547 6.223 1 88.5 81 HIS B N 1
ATOM 2543 C CA . HIS B 1 81 ? -15.734 -19.531 5.508 1 88.5 81 HIS B CA 1
ATOM 2544 C C . HIS B 1 81 ? -14.297 -19.547 6.016 1 88.5 81 HIS B C 1
ATOM 2546 O O . HIS B 1 81 ? -13.703 -18.484 6.23 1 88.5 81 HIS B O 1
ATOM 2552 N N . LYS B 1 82 ? -13.82 -20.703 6.324 1 92.12 82 LYS B N 1
ATOM 2553 C CA . LYS B 1 82 ? -12.461 -20.922 6.801 1 92.12 82 LYS B CA 1
ATOM 2554 C C . LYS B 1 82 ? -11.773 -22.047 6.023 1 92.12 82 LYS B C 1
ATOM 2556 O O . LYS B 1 82 ? -12.398 -23.078 5.73 1 92.12 82 LYS B O 1
ATOM 2561 N N . ALA B 1 83 ? -10.57 -21.828 5.645 1 95.81 83 ALA B N 1
ATOM 2562 C CA . ALA B 1 83 ? -9.812 -22.844 4.918 1 95.81 83 ALA B CA 1
ATOM 2563 C C . ALA B 1 83 ? -8.32 -22.719 5.203 1 95.81 83 ALA B C 1
ATOM 2565 O O . ALA B 1 83 ? -7.785 -21.609 5.289 1 95.81 83 ALA B O 1
ATOM 2566 N N . VAL B 1 84 ? -7.699 -23.844 5.391 1 97.62 84 VAL B N 1
ATOM 2567 C CA . VAL B 1 84 ? -6.25 -23.891 5.539 1 97.62 84 VAL B CA 1
ATOM 2568 C C . VAL B 1 84 ? -5.617 -24.484 4.277 1 97.62 84 VAL B C 1
ATOM 2570 O O . VAL B 1 84 ? -6.074 -25.5 3.768 1 97.62 84 VAL B O 1
ATOM 2573 N N . THR B 1 85 ? -4.652 -23.844 3.818 1 98.12 85 THR B N 1
ATOM 2574 C CA . THR B 1 85 ? -3.982 -24.266 2.592 1 98.12 85 THR B CA 1
ATOM 2575 C C . THR B 1 85 ? -2.492 -24.484 2.836 1 98.12 85 THR B C 1
ATOM 2577 O O . THR B 1 85 ? -1.867 -23.734 3.59 1 98.12 85 THR B O 1
ATOM 2580 N N . THR B 1 86 ? -1.942 -25.531 2.287 1 98.25 86 THR B N 1
ATOM 2581 C CA . THR B 1 86 ? -0.509 -25.781 2.248 1 98.25 86 THR B CA 1
ATOM 2582 C C . THR B 1 86 ? -0.029 -25.953 0.809 1 98.25 86 THR B C 1
ATOM 2584 O O . THR B 1 86 ? -0.79 -25.734 -0.135 1 98.25 86 THR B O 1
ATOM 2587 N N . PHE B 1 87 ? 1.254 -26.281 0.656 1 98.31 87 PHE B N 1
ATOM 2588 C CA . PHE B 1 87 ? 1.746 -26.5 -0.7 1 98.31 87 PHE B CA 1
ATOM 2589 C C . PHE B 1 87 ? 0.898 -27.547 -1.424 1 98.31 87 PHE B C 1
ATOM 2591 O O . PHE B 1 87 ? 0.53 -28.562 -0.842 1 98.31 87 PHE B O 1
ATOM 2598 N N . GLY B 1 88 ? 0.59 -27.25 -2.701 1 98.19 88 GLY B N 1
ATOM 2599 C CA . GLY B 1 88 ? -0.344 -28.062 -3.449 1 98.19 88 GLY B CA 1
ATOM 2600 C C . GLY B 1 88 ? -1.745 -27.484 -3.498 1 98.19 88 GLY B C 1
ATOM 2601 O O . GLY B 1 88 ? -2.607 -28 -4.219 1 98.19 88 GLY B O 1
ATOM 2602 N N . GLY B 1 89 ? -1.876 -26.422 -2.779 1 97.06 89 GLY B N 1
ATOM 2603 C CA . GLY B 1 89 ? -3.154 -25.719 -2.768 1 97.06 89 GLY B CA 1
ATOM 2604 C C . GLY B 1 89 ? -3.057 -24.281 -3.236 1 97.06 89 GLY B C 1
ATOM 2605 O O . GLY B 1 89 ? -1.975 -23.703 -3.227 1 97.06 89 GLY B O 1
ATOM 2606 N N . VAL B 1 90 ? -4.191 -23.766 -3.734 1 97.62 90 VAL B N 1
ATOM 2607 C CA . VAL B 1 90 ? -4.336 -22.375 -4.152 1 97.62 90 VAL B CA 1
ATOM 2608 C C . VAL B 1 90 ? -5.613 -21.781 -3.555 1 97.62 90 VAL B C 1
ATOM 2610 O O . VAL B 1 90 ? -6.652 -22.453 -3.516 1 97.62 90 VAL B O 1
ATOM 2613 N N . GLN B 1 91 ? -5.473 -20.609 -2.979 1 98.06 91 GLN B N 1
ATOM 2614 C CA . GLN B 1 91 ? -6.645 -19.828 -2.623 1 98.06 91 GLN B CA 1
ATOM 2615 C C . GLN B 1 91 ? -6.906 -18.734 -3.654 1 98.06 91 GLN B C 1
ATOM 2617 O O . GLN B 1 91 ? -5.988 -18 -4.035 1 98.06 91 GLN B O 1
ATOM 2622 N N . ARG B 1 92 ? -8.109 -18.672 -4.148 1 98 92 ARG B N 1
ATOM 2623 C CA . ARG B 1 92 ? -8.531 -17.594 -5.035 1 98 92 ARG B CA 1
ATOM 2624 C C . ARG B 1 92 ? -9.734 -16.844 -4.461 1 98 92 ARG B C 1
ATOM 2626 O O . ARG B 1 92 ? -10.719 -17.453 -4.055 1 98 92 ARG B O 1
ATOM 2633 N N . MET B 1 93 ? -9.617 -15.555 -4.367 1 96.69 93 MET B N 1
ATOM 2634 C CA . MET B 1 93 ? -10.719 -14.703 -3.936 1 96.69 93 MET B CA 1
ATOM 2635 C C . MET B 1 93 ? -11.031 -13.641 -4.988 1 96.69 93 MET B C 1
ATOM 2637 O O . MET B 1 93 ? -10.125 -12.953 -5.465 1 96.69 93 MET B O 1
ATOM 2641 N N . SER B 1 94 ? -12.25 -13.641 -5.449 1 96.44 94 SER B N 1
ATOM 2642 C CA . SER B 1 94 ? -12.766 -12.453 -6.129 1 96.44 94 SER B CA 1
ATOM 2643 C C . SER B 1 94 ? -13.367 -11.461 -5.141 1 96.44 94 SER B C 1
ATOM 2645 O O . SER B 1 94 ? -14.398 -11.742 -4.523 1 96.44 94 SER B O 1
ATOM 2647 N N . ALA B 1 95 ? -12.719 -10.398 -5.012 1 94.81 95 ALA B N 1
ATOM 2648 C CA . ALA B 1 95 ? -13.172 -9.453 -3.992 1 94.81 95 ALA B CA 1
ATOM 2649 C C . ALA B 1 95 ? -14.477 -8.789 -4.406 1 94.81 95 ALA B C 1
ATOM 2651 O O . ALA B 1 95 ? -15.32 -8.469 -3.561 1 94.81 95 ALA B O 1
ATOM 2652 N N . GLY B 1 96 ? -14.578 -8.539 -5.797 1 94.69 96 GLY B N 1
ATOM 2653 C CA . GLY B 1 96 ? -15.812 -7.957 -6.316 1 94.69 96 GLY B CA 1
ATOM 2654 C C . GLY B 1 96 ? -16.219 -6.688 -5.594 1 94.69 96 GLY B C 1
ATOM 2655 O O . GLY B 1 96 ? -15.406 -5.773 -5.422 1 94.69 96 GLY B O 1
ATOM 2656 N N . THR B 1 97 ? -17.469 -6.648 -5.141 1 93.19 97 THR B N 1
ATOM 2657 C CA . THR B 1 97 ? -18.031 -5.441 -4.547 1 93.19 97 THR B CA 1
ATOM 2658 C C . THR B 1 97 ? -17.5 -5.23 -3.133 1 93.19 97 THR B C 1
ATOM 2660 O O . THR B 1 97 ? -17.734 -4.188 -2.521 1 93.19 97 THR B O 1
ATOM 2663 N N . GLY B 1 98 ? -16.828 -6.227 -2.615 1 91.25 98 GLY B N 1
ATOM 2664 C CA . GLY B 1 98 ? -16.219 -6.039 -1.309 1 91.25 98 GLY B CA 1
ATOM 2665 C C . GLY B 1 98 ? -16.219 -7.297 -0.46 1 91.25 98 GLY B C 1
ATOM 2666 O O . GLY B 1 98 ? -17.203 -8.039 -0.449 1 91.25 98 GLY B O 1
ATOM 2667 N N . ILE B 1 99 ? -15.156 -7.566 0.241 1 90.75 99 ILE B N 1
ATOM 2668 C CA . ILE B 1 99 ? -15.055 -8.703 1.149 1 90.75 99 ILE B CA 1
ATOM 2669 C C . ILE B 1 99 ? -14.039 -8.391 2.248 1 90.75 99 ILE B C 1
ATOM 2671 O O . ILE B 1 99 ? -13.016 -7.758 1.992 1 90.75 99 ILE B O 1
ATOM 2675 N N . VAL B 1 100 ? -14.383 -8.766 3.438 1 90.19 100 VAL B N 1
ATOM 2676 C CA . VAL B 1 100 ? -13.453 -8.672 4.562 1 90.19 100 VAL B CA 1
ATOM 2677 C C . VAL B 1 100 ? -12.969 -10.07 4.949 1 90.19 100 VAL B C 1
ATOM 2679 O O . VAL B 1 100 ? -13.766 -11 5.055 1 90.19 100 VAL B O 1
ATOM 2682 N N . HIS B 1 101 ? -11.68 -10.203 5.004 1 93.62 101 HIS B N 1
ATOM 2683 C CA . HIS B 1 101 ? -11.133 -11.508 5.352 1 93.62 101 HIS B CA 1
ATOM 2684 C C . HIS B 1 101 ? -9.82 -11.375 6.113 1 93.62 101 HIS B C 1
ATOM 2686 O O . HIS B 1 101 ? -9.289 -10.266 6.258 1 93.62 101 HIS B O 1
ATOM 2692 N N . SER B 1 102 ? -9.383 -12.461 6.691 1 92.44 102 SER B N 1
ATOM 2693 C CA . SER B 1 102 ? -8.086 -12.531 7.355 1 92.44 102 SER B CA 1
ATOM 2694 C C . SER B 1 102 ? -7.234 -13.648 6.773 1 92.44 102 SER B C 1
ATOM 2696 O O . SER B 1 102 ? -7.758 -14.594 6.18 1 92.44 102 SER B O 1
ATOM 2698 N N . GLU B 1 103 ? -5.953 -13.523 6.789 1 95.31 103 GLU B N 1
ATOM 2699 C CA . GLU B 1 103 ? -4.957 -14.516 6.398 1 95.31 103 GLU B CA 1
ATOM 2700 C C . GLU B 1 103 ? -3.908 -14.703 7.488 1 95.31 103 GLU B C 1
ATOM 2702 O O . GLU B 1 103 ? -3.043 -13.844 7.68 1 95.31 103 GLU B O 1
ATOM 2707 N N . VAL B 1 104 ? -3.91 -15.828 8.086 1 95.94 104 VAL B N 1
ATOM 2708 C CA . VAL B 1 104 ? -3.082 -16.016 9.273 1 95.94 104 VAL B CA 1
ATOM 2709 C C . VAL B 1 104 ? -2.322 -17.328 9.18 1 95.94 104 VAL B C 1
ATOM 2711 O O . VAL B 1 104 ? -2.773 -18.266 8.516 1 95.94 104 VAL B O 1
ATOM 2714 N N . ASN B 1 105 ? -1.111 -17.359 9.719 1 98.31 105 ASN B N 1
ATOM 2715 C CA . ASN B 1 105 ? -0.369 -18.594 9.953 1 98.31 105 ASN B CA 1
ATOM 2716 C C . ASN B 1 105 ? -0.871 -19.328 11.203 1 98.31 105 ASN B C 1
ATOM 2718 O O . ASN B 1 105 ? -0.608 -18.891 12.328 1 98.31 105 ASN B O 1
ATOM 2722 N N . PRO B 1 106 ? -1.555 -20.422 10.977 1 97.81 106 PRO B N 1
ATOM 2723 C CA . PRO B 1 106 ? -2.143 -21.078 12.141 1 97.81 106 PRO B CA 1
ATOM 2724 C C . PRO B 1 106 ? -1.138 -21.953 12.891 1 97.81 106 PRO B C 1
ATOM 2726 O O . PRO B 1 106 ? -1.441 -22.469 13.969 1 97.81 106 PRO B O 1
ATOM 2729 N N . SER B 1 107 ? 0.011 -22.219 12.312 1 98.38 107 SER B N 1
ATOM 2730 C CA . SER B 1 107 ? 1.006 -23.078 12.938 1 98.38 107 SER B CA 1
ATOM 2731 C C . SER B 1 107 ? 1.661 -22.391 14.133 1 98.38 107 SER B C 1
ATOM 2733 O O . SER B 1 107 ? 1.977 -21.203 14.07 1 98.38 107 SER B O 1
ATOM 2735 N N . ALA B 1 108 ? 1.933 -23.125 15.148 1 97.75 108 ALA B N 1
ATOM 2736 C CA . ALA B 1 108 ? 2.602 -22.578 16.328 1 97.75 108 ALA B CA 1
ATOM 2737 C C . ALA B 1 108 ? 4.117 -22.641 16.172 1 97.75 108 ALA B C 1
ATOM 2739 O O . ALA B 1 108 ? 4.852 -22.031 16.953 1 97.75 108 ALA B O 1
ATOM 2740 N N . THR B 1 109 ? 4.57 -23.281 15.172 1 97.81 109 THR B N 1
ATOM 2741 C CA . THR B 1 109 ? 6.008 -23.531 15.141 1 97.81 109 THR B CA 1
ATOM 2742 C C . THR B 1 109 ? 6.582 -23.203 13.766 1 97.81 109 THR B C 1
ATOM 2744 O O . THR B 1 109 ? 7.711 -22.719 13.664 1 97.81 109 THR B O 1
ATOM 2747 N N . GLU B 1 110 ? 5.777 -23.375 12.695 1 98.19 110 GLU B N 1
ATOM 2748 C CA . GLU B 1 110 ? 6.324 -23.266 11.352 1 98.19 110 GLU B CA 1
ATOM 2749 C C . GLU B 1 110 ? 5.977 -21.906 10.734 1 98.19 110 GLU B C 1
ATOM 2751 O O . GLU B 1 110 ? 4.848 -21.422 10.867 1 98.19 110 GLU B O 1
ATOM 2756 N N . GLU B 1 111 ? 6.957 -21.312 10.062 1 98.56 111 GLU B N 1
ATOM 2757 C CA . GLU B 1 111 ? 6.719 -20.141 9.219 1 98.56 111 GLU B CA 1
ATOM 2758 C C . GLU B 1 111 ? 5.973 -20.531 7.941 1 98.56 111 GLU B C 1
ATOM 2760 O O . GLU B 1 111 ? 6.141 -21.625 7.426 1 98.56 111 GLU B O 1
ATOM 2765 N N . VAL B 1 112 ? 5.129 -19.641 7.492 1 98.81 112 VAL B N 1
ATOM 2766 C CA . VAL B 1 112 ? 4.516 -19.875 6.188 1 98.81 112 VAL B CA 1
ATOM 2767 C C . VAL B 1 112 ? 5.098 -18.906 5.16 1 98.81 112 VAL B C 1
ATOM 2769 O O . VAL B 1 112 ? 5.309 -17.734 5.453 1 98.81 112 VAL B O 1
ATOM 2772 N N . ASN B 1 113 ? 5.484 -19.422 4.027 1 98.81 113 ASN B N 1
ATOM 2773 C CA . ASN B 1 113 ? 5.867 -18.656 2.844 1 98.81 113 ASN B CA 1
ATOM 2774 C C . ASN B 1 113 ? 4.844 -18.812 1.722 1 98.81 113 ASN B C 1
ATOM 2776 O O . ASN B 1 113 ? 4.512 -19.938 1.331 1 98.81 113 ASN B O 1
ATOM 2780 N N . PHE B 1 114 ? 4.305 -17.688 1.279 1 98.81 114 PHE B N 1
ATOM 2781 C CA . PHE B 1 114 ? 3.344 -17.75 0.185 1 98.81 114 PHE B CA 1
ATOM 2782 C C . PHE B 1 114 ? 3.494 -16.547 -0.737 1 98.81 114 PHE B C 1
ATOM 2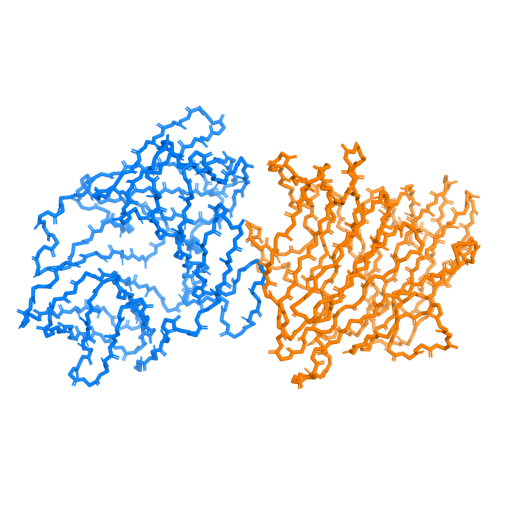784 O O . PHE B 1 114 ? 4.023 -15.508 -0.332 1 98.81 114 PHE B O 1
ATOM 2791 N N . LEU B 1 115 ? 3.102 -16.734 -1.997 1 98.88 115 LEU B N 1
ATOM 2792 C CA . LEU B 1 115 ? 2.986 -15.648 -2.965 1 98.88 115 LEU B CA 1
ATOM 2793 C C . LEU B 1 115 ? 1.571 -15.078 -2.98 1 98.88 115 LEU B C 1
ATOM 2795 O O . LEU B 1 115 ? 0.602 -15.82 -3.146 1 98.88 115 LEU B O 1
ATOM 2799 N N . GLN B 1 116 ? 1.484 -13.836 -2.686 1 98.56 116 GLN B N 1
ATOM 2800 C CA . GLN B 1 116 ? 0.224 -13.109 -2.793 1 98.56 116 GLN B CA 1
ATOM 2801 C C . GLN B 1 116 ? 0.144 -12.336 -4.105 1 98.56 116 GLN B C 1
ATOM 2803 O O . GLN B 1 116 ? 0.926 -11.414 -4.34 1 98.56 116 GLN B O 1
ATOM 2808 N N . LEU B 1 117 ? -0.811 -12.703 -4.949 1 98.88 117 LEU B N 1
ATOM 2809 C CA . LEU B 1 117 ? -0.979 -12.062 -6.246 1 98.88 117 LEU B CA 1
ATOM 2810 C C . LEU B 1 117 ? -2.322 -11.344 -6.328 1 98.88 117 LEU B C 1
ATOM 2812 O O . LEU B 1 117 ? -3.344 -11.883 -5.891 1 98.88 117 LEU B O 1
ATOM 2816 N N . TRP B 1 118 ? -2.32 -10.141 -6.801 1 98.69 118 TRP B N 1
ATOM 2817 C CA . TRP B 1 118 ? -3.541 -9.414 -7.125 1 98.69 118 TRP B CA 1
ATOM 2818 C C . TRP B 1 118 ? -3.607 -9.094 -8.617 1 98.69 118 TRP B C 1
ATOM 2820 O O . TRP B 1 118 ? -2.621 -8.656 -9.203 1 98.69 118 TRP B O 1
ATOM 2830 N N . PHE B 1 119 ? -4.707 -9.305 -9.211 1 98.62 119 PHE B N 1
ATOM 2831 C CA . PHE B 1 119 ? -4.973 -8.945 -10.594 1 98.62 119 PHE B CA 1
ATOM 2832 C C . PHE B 1 119 ? -6.184 -8.031 -10.695 1 98.62 119 PHE B C 1
ATOM 2834 O O . PHE B 1 119 ? -7.176 -8.227 -9.984 1 98.62 119 PHE B O 1
ATOM 2841 N N . LEU B 1 120 ? -6.082 -7.035 -11.57 1 97.5 120 LEU B N 1
ATOM 2842 C CA . LEU B 1 120 ? -7.285 -6.293 -11.93 1 97.5 120 LEU B CA 1
ATOM 2843 C C . LEU B 1 120 ? -8.289 -7.199 -12.633 1 97.5 120 LEU B C 1
ATOM 2845 O O . LEU B 1 120 ? -7.93 -7.961 -13.531 1 97.5 120 LEU B O 1
ATOM 2849 N N . PRO B 1 121 ? -9.539 -7.141 -12.266 1 97.19 121 PRO B N 1
ATOM 2850 C CA . PRO B 1 121 ? -10.531 -8.016 -12.898 1 97.19 121 PRO B CA 1
ATOM 2851 C C . PRO B 1 121 ? -10.922 -7.555 -14.297 1 97.19 121 PRO B C 1
ATOM 2853 O O . PRO B 1 121 ? -10.727 -6.383 -14.641 1 97.19 121 PRO B O 1
ATOM 2856 N N . GLU B 1 122 ? -11.336 -8.461 -15.07 1 96.62 122 GLU B N 1
ATOM 2857 C CA . GLU B 1 122 ? -11.836 -8.07 -16.391 1 96.62 122 GLU B CA 1
ATOM 2858 C C . GLU B 1 122 ? -13.266 -7.539 -16.297 1 96.62 122 GLU B C 1
ATOM 2860 O O . GLU B 1 122 ? -13.742 -6.879 -17.234 1 96.62 122 GLU B O 1
ATOM 2865 N N . GLN B 1 123 ? -13.93 -7.906 -15.18 1 94.62 123 GLN B N 1
ATOM 2866 C CA . GLN B 1 123 ? -15.281 -7.441 -14.906 1 94.62 123 GLN B CA 1
ATOM 2867 C C . GLN B 1 123 ? -15.406 -6.914 -13.477 1 94.62 123 GLN B C 1
ATOM 2869 O O . GLN B 1 123 ? -15.031 -7.602 -12.523 1 94.62 123 GLN B O 1
ATOM 2874 N N . TYR B 1 124 ? -15.938 -5.703 -13.375 1 94.44 124 TYR B N 1
ATOM 2875 C CA . TYR B 1 124 ? -16.125 -5.094 -12.062 1 94.44 124 TYR B CA 1
ATOM 2876 C C . TYR B 1 124 ? -17.531 -5.34 -11.539 1 94.44 124 TYR B C 1
ATOM 2878 O O . TYR B 1 124 ? -18.438 -5.691 -12.305 1 94.44 124 TYR B O 1
ATOM 2886 N N . GLY B 1 125 ? -17.656 -5.242 -10.281 1 95.75 125 GLY B N 1
ATOM 2887 C CA . GLY B 1 125 ? -18.984 -5.293 -9.68 1 95.75 125 GLY B CA 1
ATOM 2888 C C . GLY B 1 125 ? -19.469 -6.707 -9.438 1 95.75 125 GLY B C 1
ATOM 2889 O O . GLY B 1 125 ? -20.672 -6.934 -9.273 1 95.75 125 GLY B O 1
ATOM 2890 N N . LEU B 1 126 ? -18.594 -7.699 -9.492 1 97.06 126 LEU B N 1
ATOM 2891 C CA . LEU B 1 126 ? -18.984 -9.086 -9.266 1 97.06 126 LEU B CA 1
ATOM 2892 C C . LEU B 1 126 ? -19.266 -9.344 -7.789 1 97.06 126 LEU B C 1
ATOM 2894 O O . LEU B 1 126 ? -18.703 -8.664 -6.926 1 97.06 126 LEU B O 1
ATOM 2898 N N . PRO B 1 127 ? -20.219 -10.297 -7.469 1 96.19 127 PRO B N 1
ATOM 2899 C CA . PRO B 1 127 ? -20.297 -10.727 -6.07 1 96.19 127 PRO B CA 1
ATOM 2900 C C . PRO B 1 127 ? -18.984 -11.344 -5.57 1 96.19 127 PRO B C 1
ATOM 2902 O O . PRO B 1 127 ? -18.312 -12.055 -6.32 1 96.19 127 PRO B O 1
ATOM 2905 N N . PRO B 1 128 ? -18.594 -10.953 -4.406 1 95.69 128 PRO B N 1
ATOM 2906 C CA . PRO B 1 128 ? -17.391 -11.602 -3.871 1 95.69 128 PRO B CA 1
ATOM 2907 C C . PRO B 1 128 ? -17.5 -13.125 -3.848 1 95.69 128 PRO B C 1
ATOM 2909 O O . PRO B 1 128 ? -18.594 -13.664 -3.689 1 95.69 128 PRO B O 1
ATOM 2912 N N . SER B 1 129 ? -16.406 -13.789 -4.039 1 95.25 129 SER B N 1
ATOM 2913 C CA . SER B 1 129 ? -16.375 -15.25 -3.992 1 95.25 129 SER B CA 1
ATOM 2914 C C . SER B 1 129 ? -15.008 -15.773 -3.58 1 95.25 129 SER B C 1
ATOM 2916 O O . SER B 1 129 ? -14.008 -15.055 -3.684 1 95.25 129 SER B O 1
ATOM 2918 N N . TYR B 1 130 ? -14.984 -16.938 -3.037 1 96 130 TYR B N 1
ATOM 2919 C CA . TYR B 1 130 ? -13.781 -17.625 -2.584 1 96 130 TYR B CA 1
ATOM 2920 C C . TYR B 1 130 ? -13.742 -19.047 -3.117 1 96 130 TYR B C 1
ATOM 2922 O O . TYR B 1 130 ? -14.766 -19.734 -3.186 1 96 130 TYR B O 1
ATOM 2930 N N . GLU B 1 131 ? -12.609 -19.469 -3.553 1 95.81 131 GLU B N 1
ATOM 2931 C CA . GLU B 1 131 ? -12.367 -20.828 -4.016 1 95.81 131 GLU B CA 1
ATOM 2932 C C . GLU B 1 131 ? -11.016 -21.344 -3.529 1 95.81 131 GLU B C 1
ATOM 2934 O O . GLU B 1 131 ? -10.008 -20.641 -3.598 1 95.81 131 GLU B O 1
ATOM 2939 N N . ARG B 1 132 ? -11.008 -22.484 -2.955 1 96.94 132 ARG B N 1
ATOM 2940 C CA . ARG B 1 132 ? -9.773 -23.219 -2.66 1 96.94 132 ARG B CA 1
ATOM 2941 C C . ARG B 1 132 ? -9.703 -24.516 -3.455 1 96.94 132 ARG B C 1
ATOM 2943 O O . ARG B 1 132 ? -10.656 -25.297 -3.467 1 96.94 132 ARG B O 1
ATOM 2950 N N . ILE B 1 133 ? -8.617 -24.703 -4.102 1 97.62 133 ILE B N 1
ATOM 2951 C CA . ILE B 1 133 ? -8.438 -25.953 -4.836 1 97.62 133 ILE B CA 1
ATOM 2952 C C . ILE B 1 133 ? -7.113 -26.594 -4.445 1 97.62 133 ILE B C 1
ATOM 2954 O O . ILE B 1 133 ? -6.262 -25.953 -3.826 1 97.62 133 ILE B O 1
ATOM 2958 N N . GLU B 1 134 ? -7.043 -27.844 -4.73 1 98 134 GLU B N 1
ATOM 2959 C CA . GLU B 1 134 ? -5.789 -28.594 -4.699 1 98 134 GLU B CA 1
ATOM 2960 C C . GLU B 1 134 ? -5.379 -29.047 -6.094 1 98 134 GLU B C 1
ATOM 2962 O O . GLU B 1 134 ? -6.219 -29.5 -6.879 1 98 134 GLU B O 1
ATOM 2967 N N . PHE B 1 135 ? -4.176 -28.812 -6.383 1 98.06 135 PHE B N 1
ATOM 2968 C CA . PHE B 1 135 ? -3.684 -29.266 -7.68 1 98.06 135 PHE B CA 1
ATOM 2969 C C . PHE B 1 135 ? -2.727 -30.453 -7.516 1 98.06 135 PHE B C 1
ATOM 2971 O O . PHE B 1 135 ? -2.102 -30.609 -6.465 1 98.06 135 PHE B O 1
ATOM 2978 N N . PRO B 1 136 ? -2.674 -31.312 -8.531 1 97.81 136 PRO B N 1
ATOM 2979 C CA . PRO B 1 136 ? -1.766 -32.469 -8.445 1 97.81 136 PRO B CA 1
ATOM 2980 C C . PRO B 1 136 ? -0.3 -32.062 -8.602 1 97.81 136 PRO B C 1
ATOM 2982 O O . PRO B 1 136 ? 0.189 -31.953 -9.734 1 97.81 136 PRO B O 1
ATOM 2985 N N . VAL B 1 137 ? 0.402 -32.031 -7.531 1 98.19 137 VAL B N 1
ATOM 2986 C CA . VAL B 1 137 ? 1.773 -31.531 -7.469 1 98.19 137 VAL B CA 1
ATOM 2987 C C . VAL B 1 137 ? 2.666 -32.375 -8.383 1 98.19 137 VAL B C 1
ATOM 2989 O O . VAL B 1 137 ? 3.596 -31.844 -9 1 98.19 137 VAL B O 1
ATOM 2992 N N . ASP B 1 138 ? 2.336 -33.656 -8.508 1 97.94 138 ASP B N 1
ATOM 2993 C CA . ASP B 1 138 ? 3.156 -34.531 -9.328 1 97.94 138 ASP B CA 1
ATOM 2994 C C . ASP B 1 138 ? 3.107 -34.125 -10.797 1 97.94 138 ASP B C 1
ATOM 2996 O O . ASP B 1 138 ? 4.035 -34.438 -11.555 1 97.94 138 ASP B O 1
ATOM 3000 N N . LYS B 1 139 ? 2.062 -33.438 -11.195 1 98.25 139 LYS B N 1
ATOM 3001 C CA . LYS B 1 139 ? 1.881 -33.062 -12.602 1 98.25 139 LYS B CA 1
ATOM 3002 C C . LYS B 1 139 ? 2.699 -31.828 -12.953 1 98.25 139 LYS B C 1
ATOM 3004 O O . LYS B 1 139 ? 2.799 -31.453 -14.125 1 98.25 139 LYS B O 1
ATOM 3009 N N . MET B 1 140 ? 3.365 -31.266 -11.953 1 98.5 140 MET B N 1
ATOM 3010 C CA . MET B 1 140 ? 4.25 -30.125 -12.195 1 98.5 140 MET B CA 1
ATOM 3011 C C . MET B 1 140 ? 5.559 -30.578 -12.828 1 98.5 140 MET B C 1
ATOM 3013 O O . MET B 1 140 ? 6.285 -29.781 -13.414 1 98.5 140 MET B O 1
ATOM 3017 N N . LYS B 1 141 ? 5.887 -31.844 -12.602 1 98.69 141 LYS B N 1
ATOM 3018 C CA . LYS B 1 141 ? 7.203 -32.344 -13 1 98.69 141 LYS B CA 1
ATOM 3019 C C . LYS B 1 141 ? 7.41 -32.188 -14.508 1 98.69 141 LYS B C 1
ATOM 3021 O O . LYS B 1 141 ? 6.699 -32.781 -15.305 1 98.69 141 LYS B O 1
ATOM 3026 N N . ASN B 1 142 ? 8.414 -31.359 -14.883 1 98.75 142 ASN B N 1
ATOM 3027 C CA . ASN B 1 142 ? 8.867 -31.141 -16.25 1 98.75 142 ASN B CA 1
ATOM 3028 C C . ASN B 1 142 ? 7.707 -30.75 -17.172 1 98.75 142 ASN B C 1
ATOM 3030 O O . ASN B 1 142 ? 7.672 -31.156 -18.328 1 98.75 142 ASN B O 1
ATOM 3034 N N . ALA B 1 143 ? 6.715 -30.016 -16.641 1 98.69 143 ALA B N 1
ATOM 3035 C CA . ALA B 1 143 ? 5.543 -29.531 -17.375 1 98.69 143 ALA B CA 1
ATOM 3036 C C . ALA B 1 143 ? 5.047 -28.219 -16.797 1 98.69 143 ALA B C 1
ATOM 3038 O O . ALA B 1 143 ? 5.406 -27.844 -15.672 1 98.69 143 ALA B O 1
ATOM 3039 N N . LEU B 1 144 ? 4.383 -2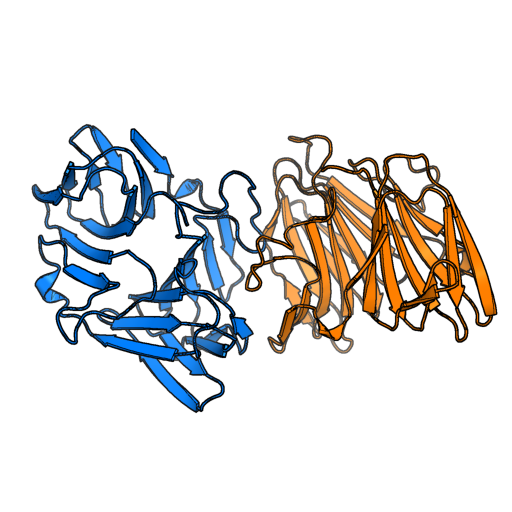7.484 -17.594 1 98.75 144 LEU B N 1
ATOM 3040 C CA . LEU B 1 144 ? 3.646 -26.312 -17.109 1 98.75 144 LEU B CA 1
ATOM 3041 C C . LEU B 1 144 ? 2.232 -26.719 -16.688 1 98.75 144 LEU B C 1
ATOM 3043 O O . LEU B 1 144 ? 1.382 -26.984 -17.547 1 98.75 144 LEU B O 1
ATOM 3047 N N . LEU B 1 145 ? 1.994 -26.766 -15.375 1 98.75 145 LEU B N 1
ATOM 3048 C CA . LEU B 1 145 ? 0.691 -27.156 -14.844 1 98.75 145 LEU B CA 1
ATOM 3049 C C . LEU B 1 145 ? -0.184 -25.938 -14.609 1 98.75 145 LEU B C 1
ATOM 3051 O O . LEU B 1 145 ? 0.122 -25.109 -13.75 1 98.75 145 LEU B O 1
ATOM 3055 N N . PRO B 1 146 ? -1.312 -25.766 -15.383 1 98.69 146 PRO B N 1
ATOM 3056 C CA . PRO B 1 146 ? -2.215 -24.656 -15.039 1 98.69 146 PRO B CA 1
ATOM 3057 C C . PRO B 1 146 ? -2.895 -24.859 -13.688 1 98.69 146 PRO B C 1
ATOM 3059 O O . PRO B 1 146 ? -3.432 -25.938 -13.414 1 98.69 146 PRO B O 1
ATOM 3062 N N . ILE B 1 147 ? -2.834 -23.812 -12.867 1 98.75 147 ILE B N 1
ATOM 3063 C CA . ILE B 1 147 ? -3.449 -23.969 -11.555 1 98.75 147 ILE B CA 1
ATOM 3064 C C . ILE B 1 147 ? -4.562 -22.922 -11.391 1 98.75 147 ILE B C 1
ATOM 3066 O O . ILE B 1 147 ? -5.434 -23.078 -10.531 1 98.75 147 ILE B O 1
ATOM 3070 N N . VAL B 1 148 ? -4.543 -21.828 -12.07 1 98.88 148 VAL B N 1
ATOM 3071 C CA . VAL B 1 148 ? -5.574 -20.797 -12.117 1 98.88 148 VAL B CA 1
ATOM 3072 C C . VAL B 1 148 ? -5.797 -20.359 -13.562 1 98.88 148 VAL B C 1
ATOM 3074 O O . VAL B 1 148 ? -4.836 -20.125 -14.297 1 98.88 148 VAL B O 1
ATOM 3077 N N . THR B 1 149 ? -7.02 -20.266 -14.008 1 98.75 149 THR B N 1
ATOM 3078 C CA . THR B 1 149 ? -7.297 -19.828 -15.367 1 98.75 149 THR B CA 1
ATOM 3079 C C . THR B 1 149 ? -8.711 -19.266 -15.469 1 98.75 149 THR B C 1
ATOM 3081 O O . THR B 1 149 ? -9.547 -19.5 -14.594 1 98.75 149 THR B O 1
ATOM 3084 N N . LYS B 1 150 ? -8.938 -18.516 -16.484 1 98.12 150 LYS B N 1
ATOM 3085 C CA . LYS B 1 150 ? -10.289 -18.031 -16.766 1 98.12 150 LYS B CA 1
ATOM 3086 C C . LYS B 1 150 ? -11.227 -19.188 -17.109 1 98.12 150 LYS B C 1
ATOM 3088 O O . LYS B 1 150 ? -12.414 -19.141 -16.797 1 98.12 150 LYS B O 1
ATOM 3093 N N . HIS B 1 151 ? -10.633 -20.234 -17.734 1 97.31 151 HIS B N 1
ATOM 3094 C CA . HIS B 1 151 ? -11.438 -21.359 -18.203 1 97.31 151 HIS B CA 1
ATOM 3095 C C . HIS B 1 151 ? -10.906 -22.688 -17.672 1 97.31 151 HIS B C 1
ATOM 3097 O O . HIS B 1 151 ? -10.312 -23.469 -18.438 1 97.31 151 HIS B O 1
ATOM 3103 N N . PRO B 1 152 ? -11.281 -22.953 -16.406 1 97.56 152 PRO B N 1
ATOM 3104 C CA . PRO B 1 152 ? -10.773 -24.203 -15.852 1 97.56 152 PRO B CA 1
ATOM 3105 C C . PRO B 1 152 ? -11.32 -25.438 -16.578 1 97.56 152 PRO B C 1
ATOM 3107 O O . PRO B 1 152 ? -12.516 -25.484 -16.891 1 97.56 152 PRO B O 1
ATOM 3110 N N . SER B 1 153 ? -10.469 -26.344 -16.812 1 95.75 153 SER B N 1
ATOM 3111 C CA . SER B 1 153 ? -10.844 -27.562 -17.531 1 95.75 153 SER B CA 1
ATOM 3112 C C . SER B 1 153 ? -10.969 -28.734 -16.562 1 95.75 153 SER B C 1
ATOM 3114 O O . SER B 1 153 ? -11.305 -29.844 -16.984 1 95.75 153 SER B O 1
ATOM 3116 N N . SER B 1 154 ? -10.625 -28.578 -15.273 1 93.81 154 SER B N 1
ATOM 3117 C CA . SER B 1 154 ? -10.672 -29.625 -14.242 1 93.81 154 SER B CA 1
ATOM 3118 C C . SER B 1 154 ? -10.82 -29.016 -12.852 1 93.81 154 SER B C 1
ATOM 3120 O O . SER B 1 154 ? -10.578 -27.812 -12.664 1 93.81 154 SER B O 1
ATOM 3122 N N . PRO B 1 155 ? -11.242 -29.812 -11.875 1 92.5 155 PRO B N 1
ATOM 3123 C CA . PRO B 1 155 ? -11.43 -29.297 -10.516 1 92.5 155 PRO B CA 1
ATOM 3124 C C . PRO B 1 155 ? -10.117 -28.859 -9.867 1 92.5 155 PRO B C 1
ATOM 3126 O O . PRO B 1 155 ? -10.133 -28.156 -8.852 1 92.5 155 PRO B O 1
ATOM 3129 N N . GLY B 1 156 ? -9.023 -29.266 -10.391 1 96.06 156 GLY B N 1
ATOM 3130 C CA . GLY B 1 156 ? -7.73 -28.922 -9.82 1 96.06 156 GLY B CA 1
ATOM 3131 C C . GLY B 1 156 ? -7.191 -27.594 -10.305 1 96.06 156 GLY B C 1
ATOM 3132 O O . GLY B 1 156 ? -6.035 -27.25 -10.047 1 96.06 156 GLY B O 1
ATOM 3133 N N . ILE B 1 157 ? -8.039 -26.844 -11.031 1 98.38 157 ILE B N 1
ATOM 3134 C CA . ILE B 1 157 ? -7.668 -25.531 -11.547 1 98.38 157 ILE B CA 1
ATOM 3135 C C . ILE B 1 157 ? -8.68 -24.484 -11.07 1 98.38 157 ILE B C 1
ATOM 3137 O O . ILE B 1 157 ? -9.883 -24.625 -11.297 1 98.38 157 ILE B O 1
ATOM 3141 N N . ALA B 1 158 ? -8.227 -23.484 -10.391 1 98.5 158 ALA B N 1
ATOM 3142 C CA . ALA B 1 158 ? -9.109 -22.438 -9.875 1 98.5 158 ALA B CA 1
ATOM 3143 C C . ALA B 1 158 ? -9.562 -21.5 -10.984 1 98.5 158 ALA B C 1
ATOM 3145 O O . ALA B 1 158 ? -8.812 -21.234 -11.93 1 98.5 158 ALA B O 1
ATOM 3146 N N . HIS B 1 159 ? -10.727 -20.984 -10.805 1 98.44 159 HIS B N 1
ATOM 3147 C CA . HIS B 1 159 ? -11.266 -20.016 -11.75 1 98.44 159 HIS B CA 1
ATOM 3148 C C . HIS B 1 159 ? -10.883 -18.594 -11.352 1 98.44 159 HIS B C 1
ATOM 3150 O O . HIS B 1 159 ? -10.883 -18.25 -10.164 1 98.44 159 HIS B O 1
ATOM 3156 N N . ILE B 1 160 ? -10.594 -17.766 -12.336 1 98.5 160 ILE B N 1
ATOM 3157 C CA . ILE B 1 160 ? -10.32 -16.344 -12.102 1 98.5 160 ILE B CA 1
ATOM 3158 C C . ILE B 1 160 ? -11.039 -15.5 -13.148 1 98.5 160 ILE B C 1
ATOM 3160 O O . ILE B 1 160 ? -11.141 -15.898 -14.312 1 98.5 160 ILE B O 1
ATOM 3164 N N . HIS B 1 161 ? -11.5 -14.328 -12.742 1 98.38 161 HIS B N 1
ATOM 3165 C CA . HIS B 1 161 ? -12.219 -13.438 -13.648 1 98.38 161 HIS B CA 1
ATOM 3166 C C . HIS B 1 161 ? -11.258 -12.484 -14.352 1 98.38 161 HIS B C 1
ATOM 3168 O O . HIS B 1 161 ? -11.438 -11.266 -14.297 1 98.38 161 HIS B O 1
ATOM 3174 N N . GLN B 1 162 ? -10.352 -12.922 -15.039 1 98.38 162 GLN B N 1
ATOM 3175 C CA . GLN B 1 162 ? -9.367 -12.242 -15.875 1 98.38 162 GLN B CA 1
ATOM 3176 C C . GLN B 1 162 ? -8.797 -13.18 -16.938 1 98.38 162 GLN B C 1
ATOM 3178 O O . GLN B 1 162 ? -8.617 -14.375 -16.672 1 98.38 162 GLN B O 1
ATOM 3183 N N . ASP B 1 163 ? -8.57 -12.672 -18.109 1 98.31 163 ASP B N 1
ATOM 3184 C CA . ASP B 1 163 ? -8.055 -13.484 -19.219 1 98.31 163 ASP B CA 1
ATOM 3185 C C . ASP B 1 163 ? -6.582 -13.828 -19 1 98.31 163 ASP B C 1
ATOM 3187 O O . ASP B 1 163 ? -5.711 -13.352 -19.734 1 98.31 163 ASP B O 1
ATOM 3191 N N . LEU B 1 164 ? -6.328 -14.773 -18.031 1 98.56 164 LEU B N 1
ATOM 3192 C CA . LEU B 1 164 ? -4.957 -15.18 -17.75 1 98.56 164 LEU B CA 1
ATOM 3193 C C . LEU B 1 164 ? -4.906 -16.641 -17.312 1 98.56 164 LEU B C 1
ATOM 3195 O O . LEU B 1 164 ? -5.945 -17.25 -17.031 1 98.56 164 LEU B O 1
ATOM 3199 N N . THR B 1 165 ? -3.799 -17.219 -17.359 1 98.75 165 THR B N 1
ATOM 3200 C CA . THR B 1 165 ? -3.518 -18.547 -16.797 1 98.75 165 THR B CA 1
ATOM 3201 C C . THR B 1 165 ? -2.221 -18.516 -15.984 1 98.75 165 THR B C 1
ATOM 3203 O O . THR B 1 165 ? -1.209 -17.984 -16.438 1 98.75 165 THR B O 1
ATOM 3206 N N . ILE B 1 166 ? -2.273 -19 -14.758 1 98.94 166 ILE B N 1
ATOM 3207 C CA . ILE B 1 166 ? -1.087 -19.188 -13.93 1 98.94 166 ILE B CA 1
ATOM 3208 C C . ILE B 1 166 ? -0.637 -20.641 -14 1 98.94 166 ILE B C 1
ATOM 3210 O O . ILE B 1 166 ? -1.431 -21.562 -13.758 1 98.94 166 ILE B O 1
ATOM 3214 N N . TYR B 1 167 ? 0.625 -20.812 -14.32 1 98.94 167 TYR B N 1
ATOM 3215 C CA . TYR B 1 167 ? 1.237 -22.125 -14.344 1 98.94 167 TYR B CA 1
ATOM 3216 C C . TYR B 1 167 ? 2.287 -22.266 -13.242 1 98.94 167 TYR B C 1
ATOM 3218 O O . TYR B 1 167 ? 3.006 -21.312 -12.945 1 98.94 167 TYR B O 1
ATOM 3226 N N . LEU B 1 168 ? 2.389 -23.453 -12.68 1 98.88 168 LEU B N 1
ATOM 3227 C CA . LEU B 1 168 ? 3.543 -23.844 -11.883 1 98.88 168 LEU B CA 1
ATOM 3228 C C . LEU B 1 168 ? 4.305 -24.984 -12.547 1 98.88 168 LEU B C 1
ATOM 3230 O O . LEU B 1 168 ? 3.719 -25.781 -13.281 1 98.88 168 LEU B O 1
ATOM 3234 N N . SER B 1 169 ? 5.578 -25.016 -12.312 1 98.88 169 SER B N 1
ATOM 3235 C CA . SER B 1 169 ? 6.414 -26.078 -12.883 1 98.88 169 SER B CA 1
ATOM 3236 C C . SER B 1 169 ? 7.562 -26.438 -11.953 1 98.88 169 SER B C 1
ATOM 3238 O O . SER B 1 169 ? 8.133 -25.562 -11.297 1 98.88 169 SER B O 1
ATOM 3240 N N . ASP B 1 170 ? 7.84 -27.719 -11.906 1 98.81 170 ASP B N 1
ATOM 3241 C CA . ASP B 1 170 ? 9.102 -28.234 -11.375 1 98.81 170 ASP B CA 1
ATOM 3242 C C . ASP B 1 170 ? 9.938 -28.875 -12.484 1 98.81 170 ASP B C 1
ATOM 3244 O O . ASP B 1 170 ? 9.656 -29.984 -12.922 1 98.81 170 ASP B O 1
ATOM 3248 N N . LEU B 1 171 ? 10.953 -28.141 -12.883 1 98.75 171 LEU B N 1
ATOM 3249 C CA . LEU B 1 171 ? 11.82 -28.641 -13.93 1 98.75 171 LEU B CA 1
ATOM 3250 C C . LEU B 1 171 ? 13.047 -29.328 -13.336 1 98.75 171 LEU B C 1
ATOM 3252 O O . LEU B 1 171 ? 13.742 -28.75 -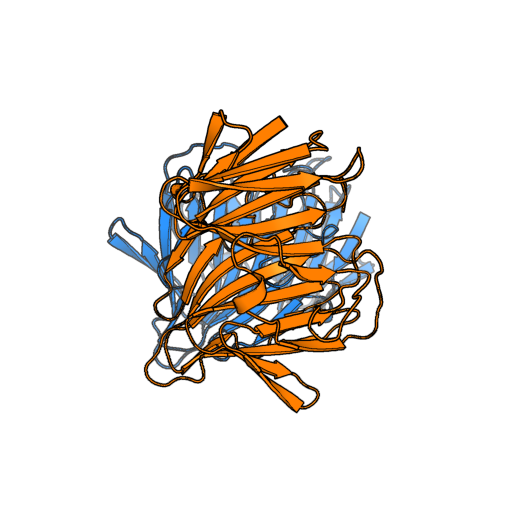12.5 1 98.75 171 LEU B O 1
ATOM 3256 N N . GLU B 1 172 ? 13.273 -30.516 -13.75 1 98.5 172 GLU B N 1
ATOM 3257 C CA . GLU B 1 172 ? 14.477 -31.219 -13.328 1 98.5 172 GLU B CA 1
ATOM 3258 C C . GLU B 1 172 ? 15.711 -30.672 -14.031 1 98.5 172 GLU B C 1
ATOM 3260 O O . GLU B 1 172 ? 15.609 -30.062 -15.094 1 98.5 172 GLU B O 1
ATOM 3265 N N . ALA B 1 173 ? 16.781 -30.938 -13.422 1 97.88 173 ALA B N 1
ATOM 3266 C CA . ALA B 1 173 ? 18.062 -30.484 -13.992 1 97.88 173 ALA B CA 1
ATOM 3267 C C . ALA B 1 173 ? 18.203 -30.953 -15.438 1 97.88 173 ALA B C 1
ATOM 3269 O O . ALA B 1 173 ? 17.938 -32.125 -15.758 1 97.88 173 ALA B O 1
ATOM 3270 N N . GLY B 1 174 ? 18.547 -29.984 -16.281 1 96.75 174 GLY B N 1
ATOM 3271 C CA . GLY B 1 174 ? 18.812 -30.297 -17.672 1 96.75 174 GLY B CA 1
ATOM 3272 C C . GLY B 1 174 ? 17.562 -30.344 -18.531 1 96.75 174 GLY B C 1
ATOM 3273 O O . GLY B 1 174 ? 17.656 -30.547 -19.75 1 96.75 174 GLY B O 1
ATOM 3274 N N . HIS B 1 175 ? 16.391 -30.125 -17.969 1 97.38 175 HIS B N 1
ATOM 3275 C CA . HIS B 1 175 ? 15.133 -30.219 -18.703 1 97.38 175 HIS B CA 1
ATOM 3276 C C . HIS B 1 175 ? 14.766 -28.875 -19.328 1 97.38 175 HIS B C 1
ATOM 3278 O O . HIS B 1 175 ? 15.234 -27.828 -18.875 1 97.38 175 HIS B O 1
ATOM 3284 N N . GLU B 1 176 ? 13.969 -28.984 -20.312 1 97.94 176 GLU B N 1
ATOM 3285 C CA . GLU B 1 176 ? 13.469 -27.812 -21.031 1 97.94 176 GLU B CA 1
ATOM 3286 C C . GLU B 1 176 ? 11.984 -27.938 -21.328 1 97.94 176 GLU B C 1
ATOM 3288 O O . GLU B 1 176 ? 11.5 -29.031 -21.641 1 97.94 176 GLU B O 1
ATOM 3293 N N . VAL B 1 177 ? 11.289 -26.875 -21.203 1 98.56 177 VAL B N 1
ATOM 3294 C CA . VAL B 1 177 ? 9.898 -26.797 -21.641 1 98.56 177 VAL B CA 1
ATOM 3295 C C . VAL B 1 177 ? 9.688 -25.562 -22.516 1 98.56 177 VAL B C 1
ATOM 3297 O O . VAL B 1 177 ? 10.375 -24.547 -22.344 1 98.56 177 VAL B O 1
ATOM 3300 N N . THR B 1 178 ? 8.859 -25.734 -23.5 1 98.69 178 THR B N 1
ATOM 3301 C CA . THR B 1 178 ? 8.523 -24.625 -24.375 1 98.69 178 THR B CA 1
ATOM 3302 C C . THR B 1 178 ? 7.09 -24.156 -24.125 1 98.69 178 THR B C 1
ATOM 3304 O O . THR B 1 178 ? 6.168 -24.969 -24.078 1 98.69 178 THR B O 1
ATOM 3307 N N . PHE B 1 179 ? 6.883 -22.875 -23.891 1 98.81 179 PHE B N 1
ATOM 3308 C CA . PHE B 1 179 ? 5.566 -22.266 -23.734 1 98.81 179 PHE B CA 1
ATOM 3309 C C . PHE B 1 179 ? 5.199 -21.453 -24.969 1 98.81 179 PHE B C 1
ATOM 3311 O 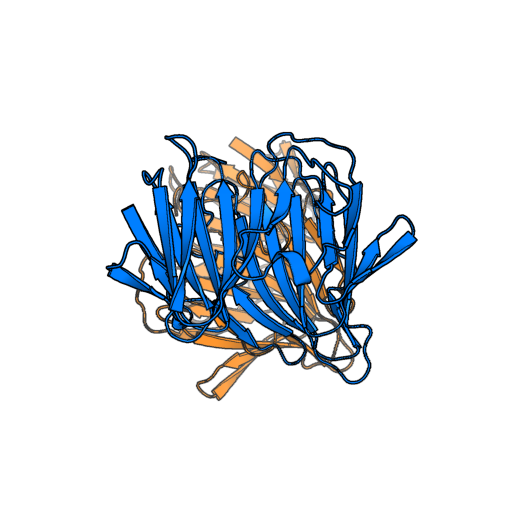O . PHE B 1 179 ? 6.016 -20.688 -25.484 1 98.81 179 PHE B O 1
ATOM 3318 N N . THR B 1 180 ? 4.02 -21.688 -25.469 1 98.38 180 THR B N 1
ATOM 3319 C CA . THR B 1 180 ? 3.523 -20.953 -26.625 1 98.38 180 THR B CA 1
ATOM 3320 C C . THR B 1 180 ? 2.225 -20.219 -26.297 1 98.38 180 THR B C 1
ATOM 3322 O O . THR B 1 180 ? 1.409 -20.719 -25.516 1 98.38 180 THR B O 1
ATOM 3325 N N . GLN B 1 181 ? 2.018 -19.062 -26.75 1 97.06 181 GLN B N 1
ATOM 3326 C CA . GLN B 1 181 ? 0.796 -18.281 -26.594 1 97.06 181 GLN B CA 1
ATOM 3327 C C . GLN B 1 181 ? 0.487 -17.484 -27.844 1 97.06 181 GLN B C 1
ATOM 3329 O O . GLN B 1 181 ? 1.347 -17.312 -28.719 1 97.06 181 GLN B O 1
ATOM 3334 N N . PRO B 1 182 ? -0.752 -16.984 -27.984 1 96.19 182 PRO B N 1
ATOM 3335 C CA . PRO B 1 182 ? -1.069 -16.094 -29.109 1 96.19 182 PRO B CA 1
ATOM 3336 C C . PRO B 1 182 ? -0.277 -14.781 -29.062 1 96.19 182 PRO B C 1
ATOM 3338 O O . PRO B 1 182 ? 0.134 -14.344 -28 1 96.19 182 PRO B O 1
ATOM 3341 N N . GLU B 1 183 ? -0.126 -14.172 -30.266 1 96.19 183 GLU B N 1
ATOM 3342 C CA . GLU B 1 183 ? 0.518 -12.867 -30.344 1 96.19 183 GLU B CA 1
ATOM 3343 C C . GLU B 1 183 ? -0.268 -11.82 -29.547 1 96.19 183 GLU B C 1
ATOM 3345 O O . GLU B 1 183 ? -1.495 -11.891 -29.469 1 96.19 183 GLU B O 1
ATOM 3350 N N . GLY B 1 184 ? 0.396 -10.836 -29.031 1 96.44 184 GLY B N 1
ATOM 3351 C CA . GLY B 1 184 ? -0.257 -9.719 -28.359 1 96.44 184 GLY B CA 1
ATOM 3352 C C . GLY B 1 184 ? -0.4 -9.914 -26.859 1 96.44 184 GLY B C 1
ATOM 3353 O O . GLY B 1 184 ? -0.863 -9.023 -26.156 1 96.44 184 GLY B O 1
ATOM 3354 N N . ARG B 1 185 ? 0.002 -11.07 -26.375 1 97.88 185 ARG B N 1
ATOM 3355 C CA . ARG B 1 185 ? -0.084 -11.344 -24.953 1 97.88 185 ARG B CA 1
ATOM 3356 C C . ARG B 1 185 ? 1.283 -11.219 -24.281 1 97.88 185 ARG B C 1
ATOM 3358 O O . ARG B 1 185 ? 2.309 -11.156 -24.969 1 97.88 185 ARG B O 1
ATOM 3365 N N . ASN B 1 186 ? 1.242 -11.023 -22.953 1 98.56 186 ASN B N 1
ATOM 3366 C CA . ASN B 1 186 ? 2.455 -10.938 -22.141 1 98.56 186 ASN B CA 1
ATOM 3367 C C . ASN B 1 186 ? 2.715 -12.227 -21.375 1 98.56 186 ASN B C 1
ATOM 3369 O O . ASN B 1 186 ? 1.816 -13.062 -21.234 1 98.56 186 ASN B O 1
ATOM 3373 N N . ILE B 1 187 ? 3.984 -12.43 -20.969 1 98.88 187 ILE B N 1
ATOM 3374 C CA . ILE B 1 187 ? 4.383 -13.531 -20.094 1 98.88 187 ILE B CA 1
ATOM 3375 C C . ILE B 1 187 ? 5.113 -12.977 -18.875 1 98.88 187 ILE B C 1
ATOM 3377 O O . ILE B 1 187 ? 5.973 -12.102 -19 1 98.88 187 ILE B O 1
ATOM 3381 N N . PHE B 1 188 ? 4.727 -13.344 -17.734 1 98.94 188 PHE B N 1
ATOM 3382 C CA . PHE B 1 188 ? 5.465 -13.07 -16.5 1 98.94 188 PHE B CA 1
ATOM 3383 C C . PHE B 1 188 ? 6.055 -14.359 -15.938 1 98.94 188 PHE B C 1
ATOM 3385 O O . PHE B 1 188 ? 5.348 -15.359 -15.789 1 98.94 188 PHE B O 1
ATOM 3392 N N . VAL B 1 189 ? 7.367 -14.375 -15.695 1 98.94 189 VAL B N 1
ATOM 3393 C CA . VAL B 1 189 ? 8.031 -15.539 -15.125 1 98.94 189 VAL B CA 1
ATOM 3394 C C . VAL B 1 189 ? 8.633 -15.172 -13.766 1 98.94 189 VAL B C 1
ATOM 3396 O O . VAL B 1 189 ? 9.227 -14.102 -13.617 1 98.94 189 VAL B O 1
ATOM 3399 N N . PHE B 1 190 ? 8.461 -16.016 -12.789 1 98.94 190 PHE B N 1
ATOM 3400 C CA . PHE B 1 190 ? 9.031 -15.859 -11.453 1 98.94 190 PHE B CA 1
ATOM 3401 C C . PHE B 1 190 ? 9.711 -17.156 -11.008 1 98.94 190 PHE B C 1
ATOM 3403 O O . PHE B 1 190 ? 9.062 -18.188 -10.891 1 98.94 190 PHE B O 1
ATOM 3410 N N . VAL B 1 191 ? 11.016 -17.062 -10.742 1 98.94 191 VAL B N 1
ATOM 3411 C CA . VAL B 1 191 ? 11.758 -18.25 -10.281 1 98.94 191 VAL B CA 1
ATOM 3412 C C . VAL B 1 191 ? 11.586 -18.406 -8.773 1 98.94 191 VAL B C 1
ATOM 3414 O O . VAL B 1 191 ? 12.125 -17.609 -7.996 1 98.94 191 VAL B O 1
ATOM 3417 N N . ILE B 1 192 ? 10.875 -19.422 -8.414 1 98.88 192 ILE B N 1
ATOM 3418 C CA . ILE B 1 192 ? 10.641 -19.672 -6.996 1 98.88 192 ILE B CA 1
ATOM 3419 C C . ILE B 1 192 ? 11.891 -20.281 -6.363 1 98.88 192 ILE B C 1
ATOM 3421 O O . ILE B 1 192 ? 12.383 -19.781 -5.348 1 98.88 192 ILE B O 1
ATOM 3425 N N . GLU B 1 193 ? 12.414 -21.297 -6.953 1 98.69 193 GLU B N 1
ATOM 3426 C CA . GLU B 1 193 ? 13.648 -21.969 -6.555 1 98.69 193 GLU B CA 1
ATOM 3427 C C . GLU B 1 193 ? 14.508 -22.328 -7.77 1 98.69 193 GLU B C 1
ATOM 3429 O O . GLU B 1 193 ? 13.977 -22.594 -8.852 1 98.69 193 GLU B O 1
ATOM 3434 N N . GLY B 1 194 ? 15.781 -22.344 -7.547 1 98.56 194 GLY B N 1
ATOM 3435 C CA . GLY B 1 194 ? 16.703 -22.797 -8.586 1 98.56 194 GLY B CA 1
ATOM 3436 C C . GLY B 1 194 ? 17.031 -21.719 -9.586 1 98.56 194 GLY B C 1
ATOM 3437 O O . GLY B 1 194 ? 17.156 -20.547 -9.227 1 98.56 194 GLY B O 1
ATOM 3438 N N . ASP B 1 195 ? 17.344 -22.156 -10.828 1 98.5 195 ASP B N 1
ATOM 3439 C CA . ASP B 1 195 ? 17.734 -21.234 -11.891 1 98.5 195 ASP B CA 1
ATOM 3440 C C . ASP B 1 195 ? 16.953 -21.484 -13.172 1 98.5 195 ASP B C 1
ATOM 3442 O O . ASP B 1 195 ? 16.312 -22.531 -13.305 1 98.5 195 ASP B O 1
ATOM 3446 N N . LEU B 1 196 ? 16.953 -20.5 -14.031 1 98.81 196 LEU B N 1
ATOM 3447 C CA . LEU B 1 196 ? 16.203 -20.609 -15.281 1 98.81 196 LEU B CA 1
ATOM 3448 C C . LEU B 1 196 ? 16.875 -19.812 -16.391 1 98.81 196 LEU B C 1
ATOM 3450 O O . LEU B 1 196 ? 17.375 -18.719 -16.156 1 98.81 196 LEU B O 1
ATOM 3454 N N . THR B 1 197 ? 16.984 -20.391 -17.516 1 98.81 197 THR B N 1
ATOM 3455 C CA . THR B 1 197 ? 17.453 -19.672 -18.703 1 98.81 197 THR B CA 1
ATOM 3456 C C . THR B 1 197 ? 16.328 -19.562 -19.734 1 98.81 197 THR B C 1
ATOM 3458 O O . THR B 1 197 ? 15.703 -20.562 -20.094 1 98.81 197 THR B O 1
ATOM 3461 N N . LEU B 1 198 ? 16.047 -18.312 -20.109 1 98.88 198 LEU B N 1
ATOM 3462 C CA . LEU B 1 198 ? 15 -18.062 -21.094 1 98.88 198 LEU B CA 1
ATOM 3463 C C . LEU B 1 198 ? 15.594 -17.891 -22.484 1 98.88 198 LEU B C 1
ATOM 3465 O O . LEU B 1 198 ? 16.531 -17.125 -22.688 1 98.88 198 LEU B O 1
ATOM 3469 N N . ASN B 1 199 ? 15.125 -18.656 -23.406 1 98.31 199 ASN B N 1
ATOM 3470 C CA . ASN B 1 199 ? 15.531 -18.609 -24.812 1 98.31 199 ASN B CA 1
ATOM 3471 C C . ASN B 1 199 ? 17.047 -18.734 -24.953 1 98.31 199 ASN B C 1
ATOM 3473 O O . ASN B 1 199 ? 17.641 -18.078 -25.812 1 98.31 199 ASN B O 1
ATOM 3477 N N . GLY B 1 200 ? 17.625 -19.438 -24.094 1 97.19 200 GLY B N 1
ATOM 3478 C CA . GLY B 1 200 ? 19.047 -19.75 -24.172 1 97.19 200 GLY B CA 1
ATOM 3479 C C . GLY B 1 200 ? 19.938 -18.578 -23.812 1 97.19 200 GLY B C 1
ATOM 3480 O O . GLY B 1 200 ? 21.156 -18.703 -23.766 1 97.19 200 GLY B O 1
ATOM 3481 N N . GLU B 1 201 ? 19.469 -17.438 -23.438 1 96.94 201 GLU B N 1
ATOM 3482 C CA . GLU B 1 201 ? 20.281 -16.234 -23.281 1 96.94 201 GLU B CA 1
ATOM 3483 C C . GLU B 1 201 ? 20.062 -15.578 -21.922 1 96.94 201 GLU B C 1
ATOM 3485 O O . GLU B 1 201 ? 21.016 -15.234 -21.234 1 96.94 201 GLU B O 1
ATOM 3490 N N . ASP B 1 202 ? 18.844 -15.344 -21.531 1 98.31 202 ASP B N 1
ATOM 3491 C CA . ASP B 1 202 ? 18.516 -14.609 -20.312 1 98.31 202 ASP B CA 1
ATOM 3492 C C . ASP B 1 202 ? 18.516 -15.531 -19.094 1 98.31 202 ASP B C 1
ATOM 3494 O O . ASP B 1 202 ? 17.641 -16.391 -18.969 1 98.31 202 ASP B O 1
ATOM 3498 N N . HIS B 1 203 ? 19.406 -15.344 -18.219 1 98.62 203 HIS B N 1
ATOM 3499 C CA . HIS B 1 203 ? 19.562 -16.203 -17.062 1 98.62 203 HIS B CA 1
ATOM 3500 C C . HIS B 1 203 ? 18.906 -15.594 -15.828 1 98.62 203 HIS B C 1
ATOM 3502 O O . HIS B 1 203 ? 19.125 -14.422 -15.531 1 98.62 203 HIS B O 1
ATOM 3508 N N . LEU B 1 204 ? 18.109 -16.328 -15.148 1 98.75 204 LEU B N 1
ATOM 3509 C CA . LEU B 1 204 ? 17.453 -15.945 -13.914 1 98.75 204 LEU B CA 1
ATOM 3510 C C . LEU B 1 204 ? 17.891 -16.844 -12.758 1 98.75 204 LEU B C 1
ATOM 3512 O O . LEU B 1 204 ? 18.188 -18.016 -12.961 1 98.75 204 LEU B O 1
ATOM 3516 N N . GLU B 1 205 ? 17.906 -16.266 -11.609 1 98.62 205 GLU B N 1
ATOM 3517 C CA . GLU B 1 205 ? 18.188 -16.984 -10.367 1 98.62 205 GLU B CA 1
ATOM 3518 C C . GLU B 1 205 ? 16.984 -16.953 -9.438 1 98.62 205 GLU B C 1
ATOM 3520 O O . GLU B 1 205 ? 15.922 -16.438 -9.797 1 98.62 205 GLU B O 1
ATOM 3525 N N . ARG B 1 206 ? 17.172 -17.609 -8.289 1 98.75 206 ARG B N 1
ATOM 3526 C CA . ARG B 1 206 ? 16.094 -17.734 -7.312 1 98.75 206 ARG B CA 1
ATOM 3527 C C . ARG B 1 206 ? 15.438 -16.375 -7.047 1 98.75 206 ARG B C 1
ATOM 3529 O O . ARG B 1 206 ? 16.125 -15.406 -6.719 1 98.75 206 ARG B O 1
ATOM 3536 N N . ARG B 1 207 ? 14.164 -16.281 -7.23 1 98.88 207 ARG B N 1
ATOM 3537 C CA . ARG B 1 207 ? 13.266 -15.164 -6.934 1 98.88 207 ARG B CA 1
ATOM 3538 C C . ARG B 1 207 ? 13.461 -14.023 -7.926 1 98.88 207 ARG B C 1
ATOM 3540 O O . ARG B 1 207 ? 12.93 -12.922 -7.73 1 98.88 207 ARG B O 1
ATOM 3547 N N . ASP B 1 208 ? 14.281 -14.219 -8.977 1 98.88 208 ASP B N 1
ATOM 3548 C CA . ASP B 1 208 ? 14.242 -13.297 -10.109 1 98.88 208 ASP B CA 1
ATOM 3549 C C . ASP B 1 208 ? 12.922 -13.398 -10.859 1 98.88 208 ASP B C 1
ATOM 3551 O O . ASP B 1 208 ? 12.258 -14.445 -10.828 1 98.88 208 ASP B O 1
ATOM 3555 N N . ALA B 1 209 ? 12.539 -12.289 -11.516 1 98.88 209 ALA B N 1
ATOM 3556 C CA . ALA B 1 209 ? 11.359 -12.289 -12.383 1 98.88 209 ALA B CA 1
ATOM 3557 C C . ALA B 1 209 ? 11.711 -11.789 -13.781 1 98.88 209 ALA B C 1
ATOM 3559 O O . ALA B 1 209 ? 12.75 -11.148 -13.977 1 98.88 209 ALA B O 1
ATOM 3560 N N . ALA B 1 210 ? 10.945 -12.18 -14.719 1 98.88 210 ALA B N 1
ATOM 3561 C CA . ALA B 1 210 ? 11.055 -11.656 -16.078 1 98.88 210 ALA B CA 1
ATOM 3562 C C . ALA B 1 210 ? 9.703 -11.172 -16.594 1 98.88 210 ALA B C 1
ATOM 3564 O O . ALA B 1 210 ? 8.695 -11.875 -16.469 1 98.88 210 ALA B O 1
ATOM 3565 N N . ARG B 1 211 ? 9.641 -10.016 -17.047 1 98.69 211 ARG B N 1
ATOM 3566 C CA . ARG B 1 211 ? 8.523 -9.445 -17.797 1 98.69 211 ARG B CA 1
ATOM 3567 C C . ARG B 1 211 ? 8.773 -9.547 -19.297 1 98.69 211 ARG B C 1
ATOM 3569 O O . ARG B 1 211 ? 9.734 -8.969 -19.812 1 98.69 211 ARG B O 1
ATOM 3576 N N . ILE B 1 212 ? 7.934 -10.273 -19.969 1 98.75 212 ILE B N 1
ATOM 3577 C CA . ILE B 1 212 ? 8.219 -10.648 -21.344 1 98.75 212 ILE B CA 1
ATOM 3578 C C . ILE B 1 212 ? 7.09 -10.18 -22.25 1 98.75 212 ILE B C 1
ATOM 3580 O O . ILE B 1 212 ? 5.918 -10.461 -22 1 98.75 212 ILE B O 1
ATOM 3584 N N . THR B 1 213 ? 7.391 -9.398 -23.266 1 98.19 213 THR B N 1
ATOM 3585 C CA . T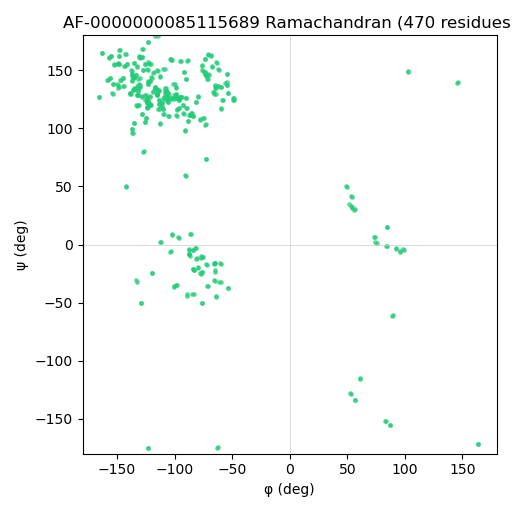HR B 1 213 ? 6.43 -8.883 -24.219 1 98.19 213 THR B CA 1
ATOM 3586 C C . THR B 1 213 ? 6.812 -9.289 -25.641 1 98.19 213 THR B C 1
ATOM 3588 O O . THR B 1 213 ? 7.945 -9.719 -25.891 1 98.19 213 THR B O 1
ATOM 3591 N N . GLU B 1 214 ? 5.848 -9.305 -26.5 1 97.25 214 GLU B N 1
ATOM 3592 C CA . GLU B 1 214 ? 6.078 -9.547 -27.922 1 97.25 214 GLU B CA 1
ATOM 3593 C C . GLU B 1 214 ? 6.871 -10.828 -28.141 1 97.25 214 GLU B C 1
ATOM 3595 O O . GLU B 1 214 ? 7.824 -10.852 -28.922 1 97.25 214 GLU B O 1
ATOM 3600 N N . THR B 1 215 ? 6.562 -11.867 -27.406 1 97.62 215 THR B N 1
ATOM 3601 C CA . THR B 1 215 ? 7.234 -13.164 -27.453 1 97.62 215 THR B CA 1
ATOM 3602 C C . THR B 1 215 ? 6.219 -14.297 -27.422 1 97.62 215 THR B C 1
ATOM 3604 O O . THR B 1 215 ? 5.84 -14.773 -26.344 1 97.62 215 THR B O 1
ATOM 3607 N N . PRO B 1 216 ? 5.828 -14.836 -28.578 1 96.88 216 PRO B N 1
ATOM 3608 C CA . PRO B 1 216 ? 4.777 -15.859 -28.625 1 96.88 216 PRO B CA 1
ATOM 3609 C C . PRO B 1 216 ? 5.285 -17.234 -28.203 1 96.88 216 PRO B C 1
ATOM 3611 O O . PRO B 1 216 ? 4.488 -18.109 -27.859 1 96.88 216 PRO B O 1
ATOM 3614 N N . VAL B 1 217 ? 6.629 -17.453 -28.375 1 98.19 217 VAL B N 1
ATOM 3615 C CA . VAL B 1 217 ? 7.227 -18.719 -28 1 98.19 217 VAL B CA 1
ATOM 3616 C C . VAL B 1 217 ? 8.375 -18.484 -27.016 1 98.19 217 VAL B C 1
ATOM 3618 O O . VAL B 1 217 ? 9.273 -17.688 -27.297 1 98.19 217 VAL B O 1
ATOM 3621 N N . LEU B 1 218 ? 8.32 -19.109 -25.859 1 98.69 218 LEU B N 1
ATOM 3622 C CA . LEU B 1 218 ? 9.336 -18.953 -24.812 1 98.69 218 LEU B CA 1
ATOM 3623 C C . LEU B 1 218 ? 9.922 -20.312 -24.422 1 98.69 218 LEU B C 1
ATOM 3625 O O . LEU B 1 218 ? 9.188 -21.203 -24 1 98.69 218 LEU B O 1
ATOM 3629 N N . ARG B 1 219 ? 11.172 -20.469 -24.625 1 98.75 219 ARG B N 1
ATOM 3630 C CA . ARG B 1 219 ? 11.867 -21.672 -24.172 1 98.75 219 ARG B CA 1
ATOM 3631 C C . ARG B 1 219 ? 12.414 -21.484 -22.75 1 98.75 219 ARG B C 1
ATOM 3633 O O . ARG B 1 219 ? 13.102 -20.5 -22.484 1 98.75 219 ARG B O 1
ATOM 3640 N N . LEU B 1 220 ? 12.102 -22.344 -21.859 1 98.88 220 LEU B N 1
ATOM 3641 C CA . LEU B 1 220 ? 12.562 -22.344 -20.469 1 98.88 220 LEU B CA 1
ATOM 3642 C C . LEU B 1 220 ? 13.453 -23.547 -20.188 1 98.88 220 LEU B C 1
ATOM 3644 O O . LEU B 1 220 ? 13.039 -24.688 -20.375 1 98.88 220 LEU B O 1
ATOM 3648 N N . ALA B 1 221 ? 14.625 -23.297 -19.797 1 98.75 221 ALA B N 1
ATOM 3649 C CA . ALA B 1 221 ? 15.562 -24.375 -19.484 1 98.75 221 ALA B CA 1
ATOM 3650 C C . ALA B 1 221 ? 16.25 -24.125 -18.141 1 98.75 221 ALA B C 1
ATOM 3652 O O . ALA B 1 221 ? 16.328 -22.984 -17.672 1 98.75 221 ALA B O 1
ATOM 3653 N N . THR B 1 222 ? 16.641 -25.172 -17.516 1 98.56 222 THR B N 1
ATOM 3654 C CA . THR B 1 222 ? 17.375 -25.062 -16.25 1 98.56 222 THR B CA 1
ATOM 3655 C C . THR B 1 222 ? 18.547 -26.031 -16.219 1 98.56 222 THR B C 1
ATOM 3657 O O . THR B 1 222 ? 18.484 -27.109 -16.797 1 98.56 222 THR B O 1
ATOM 3660 N N . ASN B 1 223 ? 19.562 -25.609 -15.586 1 96.12 223 ASN B N 1
ATOM 3661 C CA . ASN B 1 223 ? 20.734 -26.453 -15.414 1 96.12 223 ASN B CA 1
ATOM 3662 C C . ASN B 1 223 ? 20.641 -27.312 -14.148 1 96.12 223 ASN B C 1
ATOM 3664 O O . ASN B 1 223 ? 20.891 -28.516 -14.188 1 96.12 223 ASN B O 1
ATOM 3668 N N . GLU B 1 224 ? 20.203 -26.766 -13.055 1 96.62 224 GLU B N 1
ATOM 3669 C CA . GLU B 1 224 ? 20.281 -27.422 -11.75 1 96.62 224 GLU B CA 1
ATOM 3670 C C . GLU B 1 224 ? 18.891 -27.766 -11.234 1 96.62 224 GLU B C 1
ATOM 3672 O O . GLU B 1 224 ? 18.75 -28.359 -10.164 1 96.62 224 GLU B O 1
ATOM 3677 N N . GLY B 1 225 ? 17.859 -27.516 -11.938 1 98.5 225 GLY B N 1
ATOM 3678 C CA . GLY B 1 225 ? 16.484 -27.656 -11.477 1 98.5 225 GLY B CA 1
ATOM 3679 C C . GLY B 1 225 ? 15.836 -26.344 -11.117 1 98.5 225 GLY B C 1
ATOM 3680 O O . GLY B 1 225 ? 16.516 -25.391 -10.727 1 98.5 225 GLY B O 1
ATOM 3681 N N . SER B 1 226 ? 14.555 -26.281 -11.297 1 98.75 226 SER B N 1
ATOM 3682 C CA . SER B 1 226 ? 13.852 -25.031 -11.031 1 98.75 226 SER B CA 1
ATOM 3683 C C . SER B 1 226 ? 12.391 -25.281 -10.688 1 98.75 226 SER B C 1
ATOM 3685 O O . SER B 1 226 ? 11.727 -26.109 -11.312 1 98.75 226 SER B O 1
ATOM 3687 N N . ARG B 1 227 ? 11.906 -24.719 -9.633 1 98.81 227 ARG B N 1
ATOM 3688 C CA . ARG B 1 227 ? 10.477 -24.484 -9.477 1 98.81 227 ARG B CA 1
ATOM 3689 C C . ARG B 1 227 ? 10.102 -23.062 -9.922 1 98.81 227 ARG B C 1
ATOM 3691 O O . ARG B 1 227 ? 10.719 -22.094 -9.492 1 98.81 227 ARG B O 1
ATOM 3698 N N . LEU B 1 228 ? 9.125 -22.938 -10.812 1 98.88 228 LEU B N 1
ATOM 3699 C CA . LEU B 1 228 ? 8.836 -21.609 -11.344 1 98.88 228 LEU B CA 1
ATOM 3700 C C . LEU B 1 228 ? 7.332 -21.406 -11.523 1 98.88 228 LEU B C 1
ATOM 3702 O O . LEU B 1 228 ? 6.566 -22.375 -11.508 1 98.88 228 LEU B O 1
ATOM 3706 N N . MET B 1 229 ? 6.953 -20.141 -11.492 1 98.94 229 MET B N 1
ATOM 3707 C CA . MET B 1 229 ? 5.613 -19.703 -11.875 1 98.94 229 MET B CA 1
ATOM 3708 C C . MET B 1 229 ? 5.648 -18.953 -13.203 1 98.94 229 MET B C 1
ATOM 3710 O O . MET B 1 229 ? 6.539 -18.125 -13.438 1 98.94 229 MET B O 1
ATOM 3714 N N . LEU B 1 230 ? 4.836 -19.312 -14.109 1 98.94 230 LEU B N 1
ATOM 3715 C CA . LEU B 1 230 ? 4.625 -18.609 -15.367 1 98.94 230 LEU B CA 1
ATOM 3716 C C . LEU B 1 230 ? 3.182 -18.125 -15.484 1 98.94 230 LEU B C 1
ATOM 3718 O O . LEU B 1 230 ? 2.246 -18.875 -15.211 1 98.94 230 LEU B O 1
ATOM 3722 N N . ILE B 1 231 ? 2.994 -16.859 -15.844 1 98.94 231 ILE B N 1
ATOM 3723 C CA . ILE B 1 231 ? 1.647 -16.328 -16.031 1 98.94 231 ILE B CA 1
ATOM 3724 C C . ILE B 1 231 ? 1.494 -15.805 -17.453 1 98.94 231 ILE B C 1
ATOM 3726 O O . ILE B 1 231 ? 2.279 -14.961 -17.906 1 98.94 231 ILE B O 1
ATOM 3730 N N . ASP B 1 232 ? 0.507 -16.406 -18.156 1 98.56 232 ASP B N 1
ATOM 3731 C CA . ASP B 1 232 ? 0.019 -15.828 -19.406 1 98.56 232 ASP B CA 1
ATOM 3732 C C . ASP B 1 232 ? -0.983 -14.711 -19.141 1 98.56 232 ASP B C 1
ATOM 3734 O O . ASP B 1 232 ? -1.983 -14.914 -18.453 1 98.56 232 ASP B O 1
ATOM 3738 N N . LEU B 1 233 ? -0.75 -13.555 -19.609 1 97.56 233 LEU B N 1
ATOM 3739 C CA . LEU B 1 233 ? -1.586 -12.398 -19.297 1 97.56 233 LEU B CA 1
ATOM 3740 C C . LEU B 1 233 ? -1.889 -11.586 -20.547 1 97.56 233 LEU B C 1
ATOM 3742 O O . LEU B 1 233 ? -1.116 -11.609 -21.5 1 97.56 233 LEU B O 1
ATOM 3746 N N . PRO B 1 234 ? -2.998 -10.812 -20.531 1 97.94 234 PRO B N 1
ATOM 3747 C CA . PRO B 1 234 ? -3.209 -9.852 -21.609 1 97.94 234 PRO B CA 1
ATOM 3748 C C . PRO B 1 234 ? -2.24 -8.672 -21.547 1 97.94 234 PRO B C 1
ATOM 3750 O O . PRO B 1 234 ? -1.592 -8.453 -20.516 1 97.94 234 PRO B O 1
ATOM 3753 N N . LYS B 1 235 ? -2.109 -7.941 -22.609 1 94.94 235 LYS B N 1
ATOM 3754 C CA . LYS B 1 235 ? -1.186 -6.816 -22.719 1 94.94 235 LYS B CA 1
ATOM 3755 C C . LYS B 1 235 ? -1.568 -5.699 -21.75 1 94.94 235 LYS B C 1
ATOM 3757 O O . LYS B 1 235 ? -0.703 -5.105 -21.109 1 94.94 235 LYS B O 1
ATOM 3762 N N . GLU B 1 236 ? -2.809 -5.453 -21.75 1 85.62 236 GLU B N 1
ATOM 3763 C CA . GLU B 1 236 ? -3.277 -4.359 -20.906 1 85.62 236 GLU B CA 1
ATOM 3764 C C . GLU B 1 236 ? -4.27 -4.859 -19.859 1 85.62 236 GLU B C 1
ATOM 3766 O O . GLU B 1 236 ? -4.875 -5.922 -20.031 1 85.62 236 GLU B O 1
ATOM 3771 N N . GLY B 1 237 ? -4.191 -4.289 -18.734 1 72.31 237 GLY B N 1
ATOM 3772 C CA . GLY B 1 237 ? -5.164 -4.535 -17.672 1 72.31 237 GLY B CA 1
ATOM 3773 C C . GLY B 1 237 ? -6.305 -3.537 -17.672 1 72.31 237 GLY B C 1
ATOM 3774 O O . GLY B 1 237 ? -6.199 -2.463 -18.266 1 72.31 237 GLY B O 1
#

Secondary structure (DSSP, 8-state):
-EEEE-GGGSEEEE-SSEEEEESS-BTTB--TT-S-BTTEEEEEEEEE-TT-EEEEEEE-S-EEEEEEEES-EEEEETT--EEEE-TTEEEEEE-TT-EEEEEE---SS--EEEEEEEE--SSSSPPPEEEEEE--GGGGBTS-EEEEESS-SSTTSEE-SSS-EEEEEEEPTT-EEEEE--TTEEEEEEEEEE-EEETTTEEE-TT-EEEE-S-SEEEEE-SS-EEEEEEEEES--/-EEEE-GGGSEEEE-SSEEEEESS-BTTB--TT-S-BTTEEEEEEEEE-TT-EEEEEEE-S-EEEEEEEES-EEEEETT--EEEE-TTEEEEEE-TT-EEEEEE---SS--EEEEEEEE--SSSSPPPEEEEEE--GGGGBTS-EEEEESS-SSTTSEE-SSS-EEEEEEEPTT-EEEEE--TT-EEEEEEEEE-EEETTTEEE-TT-EEEE-S-SEEEEE-SS-EEEEEEEE-S--

Foldseek 3Di:
DKDKFAQVNWDWDDPPQKTKTWQAADDVRDDPVGQAFAQWRTKMWMKGHEFFWFPKDKDEQKKKKKAWPAAWKWKAWPVGDIDIDHHQKMKIKDQAHMTIMIIGRHHRHDITIIIIIIGRAPDHRDPIDMDMAGADPVVQELDWAWAEACDDPDRNHHHGRFHKTKTKHKYAAFGKDKAFADAQKKKKKFWCAAKKDKPNHDIGHHGMMMIGHRDRMIMIHHHHITIMMMMIHGRHD/DKDKFAQVNWDWDDPPQKTKTWQAADDVRDDPVGQAFAQWRTKMWMKGHEFFWFPKDKDEQKKKKKAWPAAWKWKAWPVGDIDIDHHQKMKIKDQAHMTIMIIGRHHRHDITIIIIIIGRAPDHRDPIDMDMAGADPVVQELDWAWAEACDDPDRNHHHGRFHKTKTKHKYAAFGKDKAFADAQKKKKKFWCAAKKDKPNHDIGHHGMMMIGHRDRMIMIHHHHITIMMMMIHGRHD

Sequence (474 aa):
MIRIDRASSRYHADYGWLKTYHSFSFGEYYDPNNIQFGPLRVLNDDFVAPLSGFGAHPHREMEIVSIVLKGYLQHEDSTGHKAVTTFGGVQRMSAGTGIVHSEVNPSATEEVNFLQLWFLPEQYGLPPSYERIEFPVDKMKNALLPIVTKHPSSPGIAHIHQDLTIYLSDLEAGHEVTFTQPEGRNIFVFVIEGDLTLNGEDHLERRDAARITETPVLRLATNEGSRLMLIDLPKEGMIRIDRASSRYHADYGWLKTYHSFSFGEYYDPNNIQFGPLRVLNDDFVAPLSGFGAHPHREMEIVSIVLKGYLQHEDSTGHKAVTTFGGVQRMSAGTGIVHSEVNPSATEEVNFLQLWFLPEQYGLPPSYERIEFPVDKMKNALLPIVTKHPSSPGIAHIHQDLTIYLSDLEAGHEVTFTQPEGRNIFVFVIEGDLTLNGEDHLERRDAARITETPVLRLATNEGSRLMLIDLPKEG

Radius of gyration: 24.29 Å; Cα contacts (8 Å, |Δi|>4): 1439; chains: 2; bounding box: 43×68×58 Å